Protein 7Y11 (pdb70)

GO terms:
  GO:0070300 phosphatidic acid binding (F, IDA)
  GO:0005783 endoplasmic reticulum (C, IDA)
  GO:0009507 chloroplast (C, IDA)
  GO:0009506 plasmodesma (C, HDA)

Solvent-accessible surface area: 28396 Å² total; per-residue (Å²): 141,125,20,105,9,150,24,72,110,135,42,45,156,24,0,38,103,0,45,89,46,0,78,85,80,143,39,26,42,126,93,17,49,42,1,17,32,0,16,25,2,2,82,27,74,150,78,63,72,42,104,0,57,112,8,0,33,82,3,41,126,46,26,168,100,38,25,1,83,60,0,93,126,100,18,143,8,132,17,69,105,72,1,23,127,35,17,18,14,16,27,1,0,33,4,122,88,10,23,0,0,43,0,23,45,46,30,101,39,57,86,70,78,7,92,129,40,9,72,54,132,73,10,12,58,9,37,0,34,35,30,8,65,3,34,86,66,9,6,28,0,0,3,14,57,41,119,69,46,6,38,16,7,0,10,0,28,6,4,95,76,38,17,8,145,138,19,52,104,98,40,30,51,25,61,21,83,22,42,84,21,21,48,35,10,8,6,42,15,36,72,38,26,21,8,0,17,18,42,100,34,11,111,15,6,37,2,4,15,65,25,27,16,61,97,107,17,36,105,43,18,90,62,18,34,106,173,11,67,115,96,0,52,125,30,0,70,34,51,38,0,0,75,76,0,29,11,96,16,72,17,80,152,104,54,22,5,26,152,11,51,48,14,21,10,65,58,82,108,31,52,115,72,41,157,102,35,55,88,57,5,139,32,30,54,71,64,95,133,79,115,48,95,49,154,63,79,84,127,45,58,149,17,3,76,98,0,87,85,49,0,79,85,93,137,46,27,38,124,103,20,63,58,46,25,35,1,13,21,2,0,82,24,85,184,64,62,40,45,128,0,55,108,9,0,34,84,5,46,123,43,30,165,92,36,26,3,95,60,2,104,136,105,21,136,10,133,27,74,95,66,0,12,116,37,22,17,16,16,29,1,0,12,4,83,68,4,20,0,0,45,0,24,51,45,30,96,40,56,88,72,80,9,78,129,37,10,71,75,101,62,8,20,51,10,36,0,36,40,31,8,57,5,29,83,59,10,5,37,0,0,10,14,21,30,43,75,49,6,37,13,5,0,10,0,28,6,4,107,76,38,19,79,199,141,37,58,137,99,37,57,31,35,63,44,95,24,44,124,25,21,52,43,10,6,6,35,14,35,72,34,26,6,6,0,16,19,48,92,37,12,145,101,7,38,39,41,13,80,151,105,21,60,103,99,17,38,104,43,17,78,62,58,21,104,182,11,64,116,78,0,50,120,24,0,28,10,24,1,0,0,59,72,2,30,11,63,18,65,11,59,134,113,57,26,6,27,102,11,51,20,0,2,12,66,10,81,47,0,64,118,65,60,163,122

Organism: Arabidopsis thaliana (NCBI:txid3702)

CATH classification: 3.40.525.10

Foldseek 3Di:
DAFADDDDPVLLVLLVVLLVVCVVVVLDDPVQSDSVSSSLLCVLVVSPSVVSVVLSSLQSVVCVVLVLVCLLVPQDLPLVVQLCQQKQWAWFAAWPQLAIEIETAQLRHDPVSNVVRDPLVSVLSVLSNVVVCCQQQVQLLSSLVNSYRGQAHEYEYEQAPPAPVPCDPVNLVSLLVNQVCCSSHVGPRHQAYEYEQQDPRCVVVCVVSCVRHDVVRVVRYHYYHHPCLVVRCVTHPLCRDFVVSPHDDAVVVQPGRSRNNDYSSPPVVSRCCSVVPDDSDVSSVVVVD/DAFADDDDVVLVVLLVVLVVVCVVVVLDDPVQPDSVSLSLLCVLVVSPSVVSVVLSSVLVVCCVVLVLVCLVVPADPPLVVQLCQQKQWAWFEAWPQLAIEIETAQLSHDPVSNCVRDPLSNVLSVVSNVVCCCQQQFQLLSSVVNSHRGQAHEYEYECAPPAPVPCDPVNLVSVLVSQCCCSSHVGPRHQAYEYEADDPRCPVVCVVSCVRHDVVRVVRYHYDYHVCQVVRCVTHPLCRDFVVSPGDDFCPPQPGRSRNNDHSSPPVVSVVVSVD

Radius of gyration: 27.99 Å; Cα contacts (8 Å, |Δi|>4): 822; chains: 2; bounding box: 68×89×51 Å

Nearest PDB structures (foldseek):
  7y11-assembly1_A  TM=1.003E+00  e=3.195E-54  Arabidopsis thaliana
  4omk-assembly2_B  TM=8.643E-01  e=7.810E-17  Homo sapiens
  1olm-assembly2_C  TM=8.199E-01  e=2.639E-17  Homo sapiens
  4uyb-assembly1_A  TM=8.366E-01  e=3.766E-16  Homo sapiens
  4tlg-assembly2_B  TM=8.230E-01  e=6.478E-16  Homo sapiens

InterPro domains:
  IPR001251 CRAL-TRIO lipid binding domain [PF00650] (161-323)
  IPR001251 CRAL-TRIO lipid binding domain [PS50191] (155-329)
  IPR001251 CRAL-TRIO lipid binding domain [SM00516] (155-326)
  IPR001251 CRAL-TRIO lipid binding domain [cd00170] (160-324)
  IPR011074 CRAL/TRIO, N-terminal domain [SM01100] (110-135)
  IPR036273 CRAL/TRIO, N-terminal domain superfamily [SSF46938] (85-151)
  IPR036865 CRAL-TRIO lipid binding domain superfamily [G3DSA:3.40.525.10] (143-353)
  IPR036865 CRAL-TRIO lipid binding domain superfamily [SSF52087] (154-351)
  IPR051026 Phosphatidylinositol/phosphatidylcholine transfer [PTHR45657] (26-599)

Structure (mmCIF, N/CA/C/O backbone):
data_7Y11
#
_entry.id   7Y11
#
_cell.length_a   99.976
_cell.length_b   114.252
_cell.length_c   112.760
_cell.angle_alpha   90.000
_cell.angle_beta   90.000
_cell.angle_gamma   90.000
#
_symmetry.space_group_name_H-M   'C 2 2 21'
#
loop_
_entity.id
_entity.type
_entity.pdbx_description
1 polymer 'Phosphatidylinositol/phosphatidylcholine transfer protein SFH5'
2 non-polymer '(2R)-1-(hexadecanoyloxy)-3-(phosphonooxy)propan-2-yl (9Z)-octadec-9-enoate'
3 non-polymer 'NICKEL (II) ION'
4 non-polymer 'CHLORIDE ION'
5 water water
#
loop_
_atom_site.group_PDB
_atom_site.id
_atom_site.type_symbol
_atom_site.label_atom_id
_atom_site.label_alt_id
_atom_site.label_comp_id
_atom_site.label_asym_id
_atom_site.label_entity_id
_atom_site.label_seq_id
_atom_site.pdbx_PDB_ins_code
_atom_site.Cartn_x
_atom_site.Cartn_y
_atom_site.Car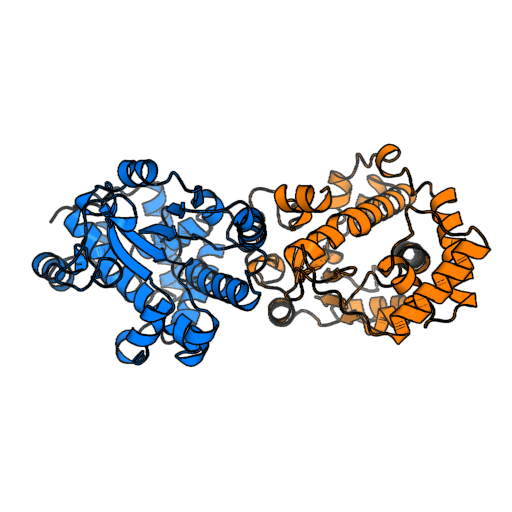tn_z
_atom_site.occupancy
_atom_site.B_iso_or_equiv
_atom_site.auth_seq_id
_atom_site.auth_comp_id
_atom_site.auth_asym_id
_atom_site.auth_atom_id
_atom_site.pdbx_PDB_model_num
ATOM 1 N N . LEU A 1 3 ? 0.987 65.945 13.453 1.00 56.01 77 LEU A N 1
ATOM 2 C CA . LEU A 1 3 ? 0.060 65.091 14.279 1.00 59.97 77 LEU A CA 1
ATOM 3 C C . LEU A 1 3 ? 0.867 64.299 15.305 1.00 51.37 77 LEU A C 1
ATOM 4 O O . LEU A 1 3 ? 1.812 63.611 14.908 1.00 47.40 77 LEU A O 1
ATOM 9 N N . THR A 1 4 ? 0.482 64.378 16.576 1.00 51.17 78 THR A N 1
ATOM 10 C CA . THR A 1 4 ? 1.208 63.713 17.688 1.00 52.58 78 THR A CA 1
ATOM 11 C C . THR A 1 4 ? 0.591 62.332 17.948 1.00 50.69 78 THR A C 1
ATOM 12 O O . THR A 1 4 ? -0.613 62.233 18.249 1.00 54.93 78 THR A O 1
ATOM 16 N N . ILE A 1 5 ? 1.415 61.304 17.797 1.00 41.96 79 ILE A N 1
ATOM 17 C CA . ILE A 1 5 ? 1.042 59.872 17.958 1.00 36.37 79 ILE A CA 1
ATOM 18 C C . ILE A 1 5 ? 1.729 59.378 19.226 1.00 32.47 79 ILE A C 1
ATOM 19 O O . ILE A 1 5 ? 2.926 59.626 19.385 1.00 38.65 79 ILE A O 1
ATOM 24 N N . GLU A 1 6 ? 0.977 58.753 20.119 1.00 31.48 80 GLU A N 1
ATOM 25 C CA . GLU A 1 6 ? 1.514 58.135 21.350 1.00 32.22 80 GLU A CA 1
ATOM 26 C C . GLU A 1 6 ? 2.520 57.042 20.952 1.00 30.18 80 GLU A C 1
ATOM 27 O O . GLU A 1 6 ? 2.124 56.050 20.330 1.00 26.74 80 GLU A O 1
ATOM 33 N N . ASP A 1 7 ? 3.789 57.232 21.287 1.00 28.21 81 ASP A N 1
ATOM 34 C CA . ASP A 1 7 ? 4.897 56.312 20.887 1.00 30.71 81 ASP A CA 1
ATOM 35 C C . ASP A 1 7 ? 5.916 56.328 22.022 1.00 31.72 81 ASP A C 1
ATOM 36 O O . ASP A 1 7 ? 6.900 57.081 21.937 1.00 29.97 81 ASP A O 1
ATOM 41 N N . ILE A 1 8 ? 5.648 55.566 23.077 1.00 35.65 82 ILE A N 1
ATOM 42 C CA . ILE A 1 8 ? 6.555 55.538 24.255 1.00 38.78 82 ILE A CA 1
ATOM 43 C C . ILE A 1 8 ? 7.784 54.739 23.860 1.00 35.96 82 ILE A C 1
ATOM 44 O O . ILE A 1 8 ? 7.621 53.589 23.421 1.00 29.69 82 ILE A O 1
ATOM 49 N N . HIS A 1 9 ? 8.956 55.357 23.971 1.00 33.13 83 HIS A N 1
ATOM 50 C CA . HIS A 1 9 ? 10.253 54.658 23.821 1.00 32.76 83 HIS A CA 1
ATOM 51 C C . HIS A 1 9 ? 10.864 54.451 25.192 1.00 29.93 83 HIS A C 1
ATOM 52 O O . HIS A 1 9 ? 10.895 55.349 25.993 1.00 37.62 83 HIS A O 1
ATOM 59 N N . ASP A 1 10 ? 11.301 53.250 25.436 1.00 29.16 84 ASP A N 1
ATOM 60 C CA . ASP A 1 10 ? 12.060 52.877 26.640 1.00 31.43 84 ASP A CA 1
ATOM 61 C C . ASP A 1 10 ? 13.511 53.289 26.406 1.00 29.67 84 ASP A C 1
ATOM 62 O O . ASP A 1 10 ? 14.028 52.992 25.321 1.00 23.67 84 ASP A O 1
ATOM 67 N N . VAL A 1 11 ? 14.149 53.904 27.401 1.00 27.80 85 VAL A N 1
ATOM 68 C CA . VAL A 1 11 ? 15.586 54.336 27.306 1.00 29.98 85 VAL A CA 1
ATOM 69 C C . VAL A 1 11 ? 16.485 53.135 26.999 1.00 27.94 85 VAL A C 1
ATOM 70 O O . VAL A 1 11 ? 17.412 53.290 26.188 1.00 27.57 85 VAL A O 1
ATOM 74 N N . GLU A 1 12 ? 16.209 51.977 27.607 1.00 25.77 86 GLU A N 1
ATOM 75 C CA . GLU A 1 12 ? 17.003 50.732 27.449 1.00 29.32 86 GLU A CA 1
ATOM 76 C C . GLU A 1 12 ? 16.824 50.245 26.008 1.00 26.70 86 GLU A C 1
ATOM 77 O O . GLU A 1 12 ? 17.799 49.782 25.434 1.00 28.69 86 GLU A O 1
ATOM 83 N N . GLU A 1 13 ? 15.620 50.372 25.444 1.00 27.92 87 GLU A N 1
ATOM 84 C CA . GLU A 1 13 ? 15.349 49.979 24.025 1.00 28.55 87 GLU A CA 1
ATOM 85 C C . GLU A 1 13 ? 16.000 51.004 23.099 1.00 24.75 87 GLU A C 1
ATOM 86 O O . GLU A 1 13 ? 16.600 50.573 22.118 1.00 26.49 87 GLU A O 1
ATOM 92 N N . LEU A 1 14 ? 15.895 52.305 23.394 1.00 23.05 88 LEU A N 1
ATOM 93 C CA . LEU A 1 14 ? 16.541 53.351 22.547 1.00 26.10 88 LEU A CA 1
ATOM 94 C C . LEU A 1 14 ? 18.032 53.077 22.388 1.00 26.66 88 LEU A C 1
ATOM 95 O O . LEU A 1 14 ? 18.525 53.289 21.256 1.00 26.82 88 LEU A O 1
ATOM 100 N N . ARG A 1 15 ? 18.730 52.737 23.487 1.00 25.25 89 ARG A N 1
ATOM 101 C CA . ARG A 1 15 ? 20.168 52.379 23.465 1.00 26.64 89 ARG A CA 1
ATOM 102 C C . ARG A 1 15 ? 20.410 51.149 22.582 1.00 24.40 89 ARG A C 1
ATOM 103 O O . ARG A 1 15 ? 21.301 51.201 21.723 1.00 24.48 89 ARG A O 1
ATOM 111 N N . ALA A 1 16 ? 19.658 50.077 22.802 1.00 23.86 90 ALA A N 1
ATOM 112 C CA . ALA A 1 16 ? 19.886 48.780 22.134 1.00 23.68 90 ALA A CA 1
ATOM 113 C C . ALA A 1 16 ? 19.704 48.954 20.630 1.00 21.19 90 ALA A C 1
ATOM 114 O O . ALA A 1 16 ? 20.474 48.355 19.883 1.00 23.59 90 ALA A O 1
ATOM 116 N N . VAL A 1 17 ? 18.669 49.670 20.225 1.00 23.02 91 VAL A N 1
ATOM 117 C CA . VAL A 1 17 ? 18.317 49.796 18.790 1.00 26.01 91 VAL A CA 1
ATOM 118 C C . VAL A 1 17 ? 19.411 50.630 18.112 1.00 28.03 91 VAL A C 1
ATOM 119 O O . VAL A 1 17 ? 19.875 50.222 17.019 1.00 26.46 91 VAL A O 1
ATOM 123 N N . ASP A 1 18 ? 19.847 51.738 18.725 1.00 26.87 92 ASP A N 1
ATOM 124 C CA . ASP A 1 18 ? 20.936 52.563 18.128 1.00 28.65 92 ASP A CA 1
ATOM 125 C C . ASP A 1 18 ? 22.233 51.749 18.061 1.00 26.79 92 ASP A C 1
ATOM 126 O O . ASP A 1 18 ? 22.941 51.869 17.047 1.00 25.52 92 ASP A O 1
ATOM 131 N N . GLU A 1 19 ? 22.546 50.945 19.079 1.00 27.67 93 GLU A N 1
ATOM 132 C CA . GLU A 1 19 ? 23.749 50.069 19.069 1.00 29.71 93 GLU A CA 1
ATOM 133 C C . GLU A 1 19 ? 23.628 49.059 17.925 1.00 30.77 93 GLU A C 1
ATOM 134 O O . GLU A 1 19 ? 24.657 48.721 17.324 1.00 31.12 93 GLU A O 1
ATOM 140 N N . PHE A 1 20 ? 22.420 48.552 17.664 1.00 30.11 94 PHE A N 1
ATOM 141 C CA . PHE A 1 20 ? 22.169 47.610 16.549 1.00 26.22 94 PHE A CA 1
ATOM 142 C C . PHE A 1 20 ? 22.308 48.359 15.226 1.00 25.14 94 PHE A C 1
ATOM 143 O O . PHE A 1 20 ? 22.935 47.861 14.314 1.00 25.13 94 PHE A O 1
ATOM 151 N N . ARG A 1 21 ? 21.724 49.541 15.132 1.00 26.15 95 ARG A N 1
ATOM 152 C CA . ARG A 1 21 ? 21.742 50.344 13.895 1.00 29.74 95 ARG A CA 1
ATOM 153 C C . ARG A 1 21 ? 23.189 50.684 13.495 1.00 30.00 95 ARG A C 1
ATOM 154 O O . ARG A 1 21 ? 23.510 50.627 12.268 1.00 28.54 95 ARG A O 1
ATOM 162 N N . ASN A 1 22 ? 24.019 51.072 14.459 1.00 28.64 96 ASN A N 1
ATOM 163 C CA . ASN A 1 22 ? 25.436 51.432 14.218 1.00 32.06 96 ASN A CA 1
ATOM 164 C C . ASN A 1 22 ? 26.189 50.210 13.688 1.00 32.38 96 ASN A C 1
ATOM 165 O O . ASN A 1 22 ? 27.041 50.401 12.798 1.00 34.35 96 ASN A O 1
ATOM 170 N N . LEU A 1 23 ? 25.909 49.017 14.227 1.00 35.40 97 LEU A N 1
ATOM 171 C CA . LEU A 1 23 ? 26.509 47.737 13.750 1.00 34.02 97 LEU A CA 1
ATOM 172 C C . LEU A 1 23 ? 26.084 47.494 12.300 1.00 34.26 97 LEU A C 1
ATOM 173 O O . LEU A 1 23 ? 26.957 47.113 11.500 1.00 32.27 97 LEU A O 1
ATOM 178 N N . LEU A 1 24 ? 24.805 47.715 11.960 1.00 31.09 98 LEU A N 1
ATOM 179 C CA . LEU A 1 24 ? 24.310 47.483 10.584 1.00 30.72 98 LEU A CA 1
ATOM 180 C C . LEU A 1 24 ? 24.979 48.454 9.601 1.00 33.39 98 LEU A C 1
ATOM 181 O O . LEU A 1 24 ? 25.257 48.025 8.472 1.00 34.37 98 LEU A O 1
ATOM 186 N N . VAL A 1 25 ? 25.122 49.726 9.975 1.00 32.31 99 VAL A N 1
ATOM 187 C CA . VAL A 1 25 ? 25.682 50.799 9.107 1.00 36.78 99 VAL A CA 1
ATOM 188 C C . VAL A 1 25 ? 27.159 50.462 8.858 1.00 36.54 99 VAL A C 1
ATOM 189 O O . VAL A 1 25 ? 27.587 50.555 7.719 1.00 38.95 99 VAL A O 1
ATOM 193 N N . SER A 1 26 ? 27.888 50.057 9.888 1.00 36.84 100 SER A N 1
ATOM 194 C CA . SER A 1 26 ? 29.345 49.784 9.833 1.00 40.96 100 SER A CA 1
ATOM 195 C C . SER A 1 26 ? 29.627 48.577 8.923 1.00 46.97 100 SER A C 1
ATOM 196 O O . SER A 1 26 ? 30.772 48.461 8.469 1.00 46.87 100 SER A O 1
ATOM 199 N N . GLU A 1 27 ? 28.643 47.707 8.661 1.00 44.08 101 GLU A N 1
ATOM 200 C CA . GLU A 1 27 ? 28.833 46.524 7.782 1.00 40.45 101 GLU A CA 1
ATOM 201 C C . GLU A 1 27 ? 27.966 46.640 6.529 1.00 38.09 101 GLU A C 1
ATOM 202 O O . GLU A 1 27 ? 27.779 45.622 5.865 1.00 38.62 101 GLU A O 1
ATOM 208 N N . ASN A 1 28 ? 27.454 47.833 6.228 1.00 36.57 102 ASN A N 1
ATOM 209 C CA . ASN A 1 28 ? 26.645 48.155 5.023 1.00 40.85 102 ASN A CA 1
ATOM 210 C C . ASN A 1 28 ? 25.437 47.219 4.903 1.00 42.83 102 ASN A C 1
ATOM 211 O O . ASN A 1 28 ? 25.077 46.868 3.755 1.00 39.35 102 ASN A O 1
ATOM 216 N N . LEU A 1 29 ? 24.760 46.923 6.017 1.00 40.70 103 LEU A N 1
ATOM 217 C CA . LEU A 1 29 ? 23.596 46.002 6.046 1.00 37.89 103 LEU A CA 1
ATOM 218 C C . LEU A 1 29 ? 22.298 46.783 6.235 1.00 40.44 103 LEU A C 1
ATOM 219 O O . LEU A 1 29 ? 21.279 46.143 6.549 1.00 40.99 103 LEU A O 1
ATOM 224 N N . LEU A 1 30 ? 22.301 48.101 6.058 1.00 37.07 104 LEU A N 1
ATOM 225 C CA . LEU A 1 30 ? 21.082 48.899 6.339 1.00 38.10 104 LEU A CA 1
ATOM 226 C C . LEU A 1 30 ? 20.658 49.653 5.092 1.00 38.32 104 LEU A C 1
ATOM 227 O O . LEU A 1 30 ? 21.098 50.776 4.903 1.00 38.30 104 LEU A O 1
ATOM 232 N N . PRO A 1 31 ? 19.767 49.072 4.254 1.00 41.25 105 PRO A N 1
ATOM 233 C CA . PRO A 1 31 ? 19.117 49.813 3.175 1.00 42.29 105 PRO A CA 1
ATOM 234 C C . PRO A 1 31 ? 18.286 50.944 3.777 1.00 38.69 105 PRO A C 1
ATOM 235 O O . PRO A 1 31 ? 17.732 50.794 4.867 1.00 33.98 105 PRO A O 1
ATOM 239 N N . PRO A 1 32 ? 18.240 52.132 3.136 1.00 43.15 106 PRO A N 1
ATOM 240 C CA . PRO A 1 32 ? 17.456 53.260 3.652 1.00 40.24 106 PRO A CA 1
ATOM 241 C C . PRO A 1 32 ? 15.969 52.939 3.834 1.00 39.56 106 PRO A C 1
ATOM 242 O O . PRO A 1 32 ? 15.338 53.482 4.718 1.00 35.63 106 PRO A O 1
ATOM 246 N N . THR A 1 33 ? 15.427 52.054 3.001 1.00 36.16 107 THR A N 1
ATOM 247 C CA . THR A 1 33 ? 14.028 51.590 3.100 1.00 36.16 107 THR A CA 1
ATOM 248 C C . THR A 1 33 ? 13.772 50.938 4.473 1.00 33.65 107 THR A C 1
ATOM 249 O O . THR A 1 33 ? 12.604 51.009 4.953 1.00 35.71 107 THR A O 1
ATOM 253 N N . LEU A 1 34 ? 14.788 50.357 5.132 1.00 28.88 108 LEU A N 1
ATOM 254 C CA . LEU A 1 34 ? 14.547 49.607 6.401 1.00 28.19 108 LEU A CA 1
ATOM 255 C C . LEU A 1 34 ? 15.147 50.334 7.612 1.00 29.34 108 LEU A C 1
ATOM 256 O O . LEU A 1 34 ? 15.148 49.746 8.723 1.00 27.46 108 LEU A O 1
ATOM 261 N N . ASP A 1 35 ? 15.623 51.561 7.412 1.00 28.33 109 ASP A N 1
ATOM 262 C CA . ASP A 1 35 ? 16.263 52.375 8.470 1.00 31.57 109 ASP A CA 1
ATOM 263 C C . ASP A 1 35 ? 15.141 52.993 9.308 1.00 29.92 109 ASP A C 1
ATOM 264 O O . ASP A 1 35 ? 14.844 54.187 9.145 1.00 27.74 109 ASP A O 1
ATOM 269 N N . ASP A 1 36 ? 14.497 52.173 10.129 1.00 28.37 110 ASP A N 1
ATOM 270 C CA . ASP A 1 36 ? 13.301 52.563 10.915 1.00 29.75 110 ASP A CA 1
ATOM 271 C C . ASP A 1 36 ? 13.437 51.926 12.291 1.00 27.74 110 ASP A C 1
ATOM 272 O O . ASP A 1 36 ? 13.632 50.694 12.363 1.00 26.43 110 ASP A O 1
ATOM 277 N N . TYR A 1 37 ? 13.368 52.757 13.328 1.00 25.36 111 TYR A N 1
ATOM 278 C CA . TYR A 1 37 ? 13.486 52.364 14.749 1.00 24.14 111 TYR A CA 1
ATOM 279 C C . TYR A 1 37 ? 12.645 51.102 15.015 1.00 24.84 111 TYR A C 1
ATOM 280 O O . TYR A 1 37 ? 13.146 50.163 15.649 1.00 22.52 111 TYR A O 1
ATOM 289 N N . HIS A 1 38 ? 11.400 51.097 14.534 1.00 25.91 112 HIS A N 1
ATOM 290 C CA . HIS A 1 38 ? 10.349 50.105 14.872 1.00 25.86 112 HIS A CA 1
ATOM 291 C C . HIS A 1 38 ? 10.585 48.784 14.127 1.00 26.67 112 HIS A C 1
ATOM 292 O O . HIS A 1 38 ? 10.276 47.738 14.697 1.00 23.41 112 HIS A O 1
ATOM 299 N N . ILE A 1 39 ? 11.048 48.818 12.879 1.00 24.67 113 ILE A N 1
ATOM 300 C CA . ILE A 1 39 ? 11.433 47.585 12.154 1.00 25.44 113 ILE A CA 1
ATOM 301 C C . ILE A 1 39 ? 12.608 46.940 12.902 1.00 23.68 113 ILE A C 1
ATOM 302 O O . ILE A 1 39 ? 12.558 45.755 13.171 1.00 21.74 113 ILE A O 1
ATOM 307 N N . MET A 1 40 ? 13.654 47.700 13.216 1.00 22.60 114 MET A N 1
ATOM 308 C CA . MET A 1 40 ? 14.835 47.143 13.905 1.00 24.12 114 MET A CA 1
ATOM 309 C C . MET A 1 40 ? 14.417 46.613 15.284 1.00 24.24 114 MET A C 1
ATOM 310 O O . MET A 1 40 ? 14.968 45.599 15.698 1.00 20.39 114 MET A O 1
ATOM 315 N N . LEU A 1 41 ? 13.513 47.304 15.986 1.00 23.59 115 LEU A N 1
ATOM 316 C CA . LEU A 1 41 ? 13.073 46.888 17.340 1.00 24.63 115 LEU A CA 1
ATOM 317 C C . LEU A 1 41 ? 12.407 45.511 17.225 1.00 23.94 115 LEU A C 1
ATOM 318 O O . LEU A 1 41 ? 12.690 44.654 18.069 1.00 24.97 115 LEU A O 1
ATOM 323 N N . ARG A 1 42 ? 11.539 45.299 16.228 1.00 23.06 116 ARG A N 1
ATOM 324 C CA . ARG A 1 42 ? 10.854 43.979 16.063 1.00 23.19 116 ARG A CA 1
ATOM 325 C C . ARG A 1 42 ? 11.869 42.836 15.896 1.00 21.62 116 ARG A C 1
ATOM 326 O O . ARG A 1 42 ? 11.654 41.769 16.469 1.00 20.78 116 ARG A O 1
ATOM 334 N N . PHE A 1 43 ? 12.913 43.035 15.098 1.00 21.89 117 PHE A N 1
ATOM 335 C CA . PHE A 1 43 ? 13.977 42.017 14.898 1.00 22.45 117 PHE A CA 1
ATOM 336 C C . PHE A 1 43 ? 14.727 41.784 16.219 1.00 22.72 117 PHE A C 1
ATOM 337 O O . PHE A 1 43 ? 14.906 40.637 16.601 1.00 21.83 117 PHE A O 1
ATOM 345 N N . LEU A 1 44 ? 15.103 42.845 16.929 1.00 22.74 118 LEU A N 1
ATOM 346 C CA . LEU A 1 44 ? 15.786 42.692 18.235 1.00 23.46 118 LEU A CA 1
ATOM 347 C C . LEU A 1 44 ? 14.882 41.907 19.201 1.00 24.38 118 LEU A C 1
ATOM 348 O O . LEU A 1 44 ? 15.425 41.020 19.910 1.00 22.99 118 LEU A O 1
ATOM 353 N N . LYS A 1 45 ? 13.586 42.234 19.283 1.00 22.41 119 LYS A N 1
ATOM 354 C CA . LYS A 1 45 ? 12.656 41.511 20.180 1.00 25.05 119 LYS A CA 1
ATOM 355 C C . LYS A 1 45 ? 12.591 40.026 19.800 1.00 25.38 119 LYS A C 1
ATOM 356 O O . LYS A 1 45 ? 12.519 39.192 20.724 1.00 27.38 119 LYS A O 1
ATOM 362 N N . ALA A 1 46 ? 12.632 39.703 18.507 1.00 24.63 120 ALA A N 1
ATOM 363 C CA . ALA A 1 46 ? 12.533 38.320 17.996 1.00 25.85 120 ALA A CA 1
ATOM 364 C C . ALA A 1 46 ? 13.728 37.480 18.484 1.00 24.82 120 ALA A C 1
ATOM 365 O O . ALA A 1 46 ? 13.600 36.272 18.553 1.00 22.28 120 ALA A O 1
ATOM 367 N N . ARG A 1 47 ? 14.879 38.090 18.734 1.00 25.36 121 ARG A N 1
ATOM 368 C CA . ARG A 1 47 ? 16.113 37.374 19.171 1.00 25.45 121 ARG A CA 1
ATOM 369 C C . ARG A 1 47 ? 16.524 37.843 20.557 1.00 25.99 121 ARG A C 1
ATOM 370 O O . ARG A 1 47 ? 17.698 37.723 20.865 1.00 30.66 121 ARG A O 1
ATOM 378 N N . LYS A 1 48 ? 15.597 38.393 21.332 1.00 28.15 122 LYS A N 1
ATOM 379 C CA . LYS A 1 48 ? 15.745 38.704 22.783 1.00 31.22 122 LYS A CA 1
ATOM 380 C C . LYS A 1 48 ? 16.917 39.674 22.983 1.00 30.06 122 LYS A C 1
ATOM 381 O O . LYS A 1 48 ? 17.606 39.533 24.008 1.00 28.47 122 LYS A O 1
ATOM 387 N N . PHE A 1 49 ? 17.122 40.612 22.045 1.00 25.86 123 PHE A N 1
ATOM 388 C CA . PHE A 1 49 ? 18.115 41.718 22.098 1.00 27.10 123 PHE A CA 1
ATOM 389 C C . PHE A 1 49 ? 19.566 41.203 22.082 1.00 29.45 123 PHE A C 1
ATOM 390 O O . PHE A 1 49 ? 20.492 41.962 22.347 1.00 27.40 123 PHE A O 1
ATOM 398 N N . ASP A 1 50 ? 19.769 39.956 21.674 1.00 31.38 124 ASP A N 1
ATOM 399 C CA . ASP A 1 50 ? 21.097 39.382 21.365 1.00 33.65 124 ASP A CA 1
ATOM 400 C C . ASP A 1 50 ? 21.571 40.002 20.043 1.00 34.15 124 ASP A C 1
ATOM 401 O O . ASP A 1 50 ? 21.011 39.645 18.977 1.00 27.99 124 ASP A O 1
ATOM 406 N N . ILE A 1 51 ? 22.560 40.900 20.094 1.00 29.73 125 ILE A N 1
ATOM 407 C CA . ILE A 1 51 ? 22.940 41.715 18.899 1.00 34.69 125 ILE A CA 1
ATOM 408 C C . ILE A 1 51 ? 23.467 40.799 17.772 1.00 28.48 125 ILE A C 1
ATOM 409 O O . ILE A 1 51 ? 23.137 41.043 16.603 1.00 28.20 125 ILE A O 1
ATOM 414 N N . GLY A 1 52 ? 24.211 39.742 18.098 1.00 30.92 126 GLY A N 1
ATOM 415 C CA . GLY A 1 52 ? 24.826 38.835 17.109 1.00 29.98 126 GLY A CA 1
ATOM 416 C C . GLY A 1 52 ? 23.795 37.991 16.383 1.00 28.58 126 GLY A C 1
ATOM 417 O O . GLY A 1 52 ? 23.902 37.863 15.156 1.00 30.89 126 GLY A O 1
ATOM 418 N N . LYS A 1 53 ? 22.842 37.421 17.113 1.00 29.14 127 LYS A N 1
ATOM 419 C CA . LYS A 1 53 ? 21.732 36.616 16.536 1.00 30.38 127 LYS A CA 1
ATOM 420 C C . LYS A 1 53 ? 20.782 37.534 15.756 1.00 27.39 127 LYS A C 1
ATOM 421 O O . LYS A 1 53 ? 20.232 37.079 14.731 1.00 25.21 127 LYS A O 1
ATOM 427 N N . THR A 1 54 ? 20.605 38.774 16.196 1.00 25.78 128 THR A N 1
ATOM 428 C CA . THR A 1 54 ? 19.689 39.702 15.497 1.00 26.64 128 THR A CA 1
ATOM 429 C C . THR A 1 54 ? 20.371 40.132 14.199 1.00 24.00 128 THR A C 1
ATOM 430 O O . THR A 1 54 ? 19.706 40.181 13.177 1.00 23.53 128 THR A O 1
ATOM 434 N N . LYS A 1 55 ? 21.676 40.392 14.234 1.00 23.00 129 LYS A N 1
ATOM 435 C CA . LYS A 1 55 ? 22.397 40.750 12.992 1.00 26.81 129 LYS A CA 1
ATOM 436 C C . LYS A 1 55 ? 22.276 39.609 11.965 1.00 24.07 129 LYS A C 1
ATOM 437 O O . LYS A 1 55 ? 22.066 39.904 10.786 1.00 23.56 129 LYS A O 1
ATOM 443 N N . LEU A 1 56 ? 22.466 38.368 12.382 1.00 26.27 130 LEU A N 1
ATOM 444 C CA . LEU A 1 56 ? 22.353 37.196 11.477 1.00 28.00 130 LEU A CA 1
ATOM 445 C C . LEU A 1 56 ? 20.913 37.141 10.942 1.00 24.23 130 LEU A C 1
ATOM 446 O O . LEU A 1 56 ? 20.721 36.933 9.731 1.00 26.60 130 LEU A O 1
ATOM 451 N N . MET A 1 57 ? 19.924 37.308 11.816 1.00 24.23 131 MET A N 1
ATOM 452 C CA . MET A 1 57 ? 18.497 37.308 11.392 1.00 26.74 131 MET A CA 1
ATOM 453 C C . MET A 1 57 ? 18.248 38.425 10.365 1.00 25.43 131 MET A C 1
ATOM 454 O O . MET A 1 57 ? 17.533 38.198 9.361 1.00 23.28 131 MET A O 1
ATOM 459 N N . TRP A 1 58 ? 18.793 39.606 10.635 1.00 24.33 132 TRP A N 1
ATOM 460 C CA . TRP A 1 58 ? 18.670 40.802 9.769 1.00 25.92 132 TRP A CA 1
ATOM 461 C C . TRP A 1 58 ? 19.288 40.540 8.390 1.00 24.95 132 TRP A C 1
ATOM 462 O O . TRP A 1 58 ? 18.608 40.742 7.391 1.00 23.29 132 TRP A O 1
ATOM 473 N N . SER A 1 59 ? 20.522 40.054 8.337 1.00 25.09 133 SER A N 1
ATOM 474 C CA . SER A 1 59 ? 21.245 39.845 7.050 1.00 26.63 133 SER A CA 1
ATOM 475 C C . SER A 1 59 ? 20.605 38.707 6.233 1.00 23.01 133 SER A C 1
ATOM 476 O O . SER A 1 59 ? 20.564 38.833 5.022 1.00 27.04 133 SER A O 1
ATOM 479 N N . ASN A 1 60 ? 20.036 37.697 6.874 1.00 23.00 134 ASN A N 1
ATOM 480 C CA . ASN A 1 60 ? 19.211 36.639 6.233 1.00 24.31 134 ASN A CA 1
ATOM 481 C C . ASN A 1 60 ? 17.975 37.267 5.584 1.00 25.07 134 ASN A C 1
ATOM 482 O O . ASN A 1 60 ? 17.656 36.914 4.434 1.00 23.99 134 ASN A O 1
ATOM 487 N N . MET A 1 61 ? 17.362 38.239 6.256 1.00 22.02 135 MET A N 1
ATOM 488 C CA . MET A 1 61 ? 16.144 38.899 5.759 1.00 21.79 135 MET A CA 1
ATOM 489 C C . MET A 1 61 ? 16.501 39.784 4.570 1.00 22.36 135 MET A C 1
ATOM 490 O O . MET A 1 61 ? 15.731 39.741 3.590 1.00 22.19 135 MET A O 1
ATOM 495 N N . ILE A 1 62 ? 17.638 40.485 4.618 1.00 24.47 136 ILE A N 1
ATOM 496 C CA . ILE A 1 62 ? 18.111 41.356 3.508 1.00 27.69 136 ILE A CA 1
ATOM 497 C C . ILE A 1 62 ? 18.284 40.472 2.267 1.00 31.20 136 ILE A C 1
ATOM 498 O O . ILE A 1 62 ? 17.858 40.883 1.143 1.00 25.88 136 ILE A O 1
ATOM 503 N N . LYS A 1 63 ? 18.950 39.332 2.453 1.00 30.34 137 LYS A N 1
ATOM 504 C CA . LYS A 1 63 ? 19.255 38.402 1.335 1.00 30.83 137 LYS A CA 1
ATOM 505 C C . LYS A 1 63 ? 17.931 37.846 0.822 1.00 26.86 137 LYS A C 1
ATOM 506 O O . LYS A 1 63 ? 17.779 37.745 -0.395 1.00 26.59 137 LYS A O 1
ATOM 512 N N . TRP A 1 64 ? 17.010 37.514 1.728 1.00 26.61 138 TRP A N 1
ATOM 513 C CA . TRP A 1 64 ? 15.677 36.980 1.372 1.00 25.75 138 TRP A CA 1
ATOM 514 C C . TRP A 1 64 ? 14.923 37.998 0.524 1.00 26.51 138 TRP A C 1
ATOM 515 O O . TRP A 1 64 ? 14.365 37.590 -0.497 1.00 27.90 138 TRP A O 1
ATOM 526 N N . ARG A 1 65 ? 14.908 39.274 0.919 1.00 26.32 139 ARG A N 1
ATOM 527 C CA . ARG A 1 65 ? 14.180 40.319 0.151 1.00 25.29 139 ARG A CA 1
ATOM 528 C C . ARG A 1 65 ? 14.836 40.420 -1.231 1.00 28.59 139 ARG A C 1
ATOM 529 O O . ARG A 1 65 ? 14.113 40.620 -2.201 1.00 29.11 139 ARG A O 1
ATOM 537 N N . LYS A 1 66 ? 16.161 40.280 -1.313 1.00 31.91 140 LYS A N 1
ATOM 538 C CA . LYS A 1 66 ? 16.894 40.330 -2.608 1.00 34.26 140 LYS A CA 1
ATOM 539 C C . LYS A 1 66 ? 16.452 39.139 -3.466 1.00 36.16 140 LYS A C 1
ATOM 540 O O . LYS A 1 66 ? 16.026 39.362 -4.605 1.00 38.64 140 LYS A O 1
ATOM 546 N N . ASP A 1 67 ? 16.519 37.924 -2.918 1.00 35.47 141 ASP A N 1
ATOM 547 C CA . ASP A 1 67 ? 16.319 36.657 -3.667 1.00 36.55 141 ASP A CA 1
ATOM 548 C C . ASP A 1 67 ? 14.840 36.516 -4.025 1.00 34.07 141 ASP A C 1
ATOM 549 O O . ASP A 1 67 ? 14.523 36.059 -5.136 1.00 30.20 141 ASP A O 1
ATOM 554 N N . PHE A 1 68 ? 13.944 36.888 -3.124 1.00 28.84 142 PHE A N 1
ATOM 555 C CA . PHE A 1 68 ? 12.490 36.744 -3.371 1.00 28.16 142 PHE A CA 1
ATOM 556 C C . PHE A 1 68 ? 11.976 37.781 -4.372 1.00 26.16 142 PHE A C 1
ATOM 557 O O . PHE A 1 68 ? 10.919 37.549 -4.947 1.00 27.57 142 PHE A O 1
ATOM 565 N N . GLY A 1 69 ? 12.635 38.925 -4.491 1.00 28.82 143 GLY A N 1
ATOM 566 C CA . GLY A 1 69 ? 12.097 40.081 -5.238 1.00 29.14 143 GLY A CA 1
ATOM 567 C C . GLY A 1 69 ? 11.072 40.879 -4.433 1.00 29.95 143 GLY A C 1
ATOM 568 O O . GLY A 1 69 ? 10.188 41.481 -5.054 1.00 30.56 143 GLY A O 1
ATOM 569 N N . THR A 1 70 ? 11.159 40.884 -3.099 1.00 28.60 144 THR A N 1
ATOM 570 C CA . THR A 1 70 ? 10.125 41.478 -2.191 1.00 29.38 144 THR A CA 1
ATOM 571 C C . THR A 1 70 ? 9.987 42.995 -2.414 1.00 29.89 144 THR A C 1
ATOM 572 O O . THR A 1 70 ? 8.853 43.542 -2.316 1.00 28.73 144 THR A O 1
ATOM 576 N N . ASP A 1 71 ? 11.092 43.680 -2.690 1.00 36.30 145 ASP A N 1
ATOM 577 C CA . ASP A 1 71 ? 11.088 45.159 -2.804 1.00 39.18 145 ASP A CA 1
ATOM 578 C C . ASP A 1 71 ? 10.301 45.612 -4.038 1.00 44.34 145 ASP A C 1
ATOM 579 O O . ASP A 1 71 ? 9.880 46.773 -4.039 1.00 43.78 145 ASP A O 1
ATOM 584 N N . THR A 1 72 ? 10.074 44.741 -5.026 1.00 42.89 146 THR A N 1
ATOM 585 C CA . THR A 1 72 ? 9.437 45.122 -6.315 1.00 43.04 146 THR A CA 1
ATOM 586 C C . THR A 1 72 ? 8.155 44.316 -6.532 1.00 42.00 146 THR A C 1
ATOM 587 O O . THR A 1 72 ? 7.622 44.342 -7.659 1.00 34.95 146 THR A O 1
ATOM 591 N N . ILE A 1 73 ? 7.652 43.659 -5.496 1.00 34.31 147 ILE A N 1
ATOM 592 C CA . ILE A 1 73 ? 6.558 42.669 -5.645 1.00 37.70 147 ILE A CA 1
ATOM 593 C C . ILE A 1 73 ? 5.245 43.363 -6.050 1.00 38.20 147 ILE A C 1
ATOM 594 O O . ILE A 1 73 ? 4.407 42.680 -6.679 1.00 35.00 147 ILE A O 1
ATOM 599 N N . PHE A 1 74 ? 5.013 44.617 -5.658 1.00 42.04 148 PHE A N 1
ATOM 600 C CA . PHE A 1 74 ? 3.732 45.328 -5.939 1.00 50.26 148 PHE A CA 1
ATOM 601 C C . PHE A 1 74 ? 3.543 45.482 -7.451 1.00 47.44 148 PHE A C 1
ATOM 602 O O . PHE A 1 74 ? 2.442 45.200 -7.957 1.00 52.56 148 PHE A O 1
ATOM 610 N N . GLU A 1 75 ? 4.610 45.910 -8.124 1.00 47.91 149 GLU A N 1
ATOM 611 C CA . GLU A 1 75 ? 4.650 46.143 -9.581 1.00 54.02 149 GLU A CA 1
ATOM 612 C C . GLU A 1 75 ? 4.939 44.827 -10.310 1.00 53.29 149 GLU A C 1
ATOM 613 O O . GLU A 1 75 ? 4.479 44.718 -11.435 1.00 59.09 149 GLU A O 1
ATOM 619 N N . ASP A 1 76 ? 5.655 43.857 -9.732 1.00 48.81 150 ASP A N 1
ATOM 620 C CA . ASP A 1 76 ? 6.078 42.659 -10.515 1.00 44.27 150 ASP A CA 1
ATOM 621 C C . ASP A 1 76 ? 4.995 41.580 -10.505 1.00 42.98 150 ASP A C 1
ATOM 622 O O . ASP A 1 76 ? 4.840 40.892 -11.517 1.00 43.27 150 ASP A O 1
ATOM 627 N N . PHE A 1 77 ? 4.286 41.406 -9.398 1.00 40.50 151 PHE A N 1
ATOM 628 C CA . PHE A 1 77 ? 3.437 40.220 -9.195 1.00 39.94 151 PHE A CA 1
ATOM 629 C C . PHE A 1 77 ? 1.988 40.605 -9.435 1.00 45.20 151 PHE A C 1
ATOM 630 O O . PHE A 1 77 ? 1.363 41.345 -8.630 1.00 38.80 151 PHE A O 1
ATOM 638 N N . GLU A 1 78 ? 1.484 40.083 -10.544 1.00 48.62 152 GLU A N 1
ATOM 639 C CA . GLU A 1 78 ? 0.072 40.192 -10.944 1.00 50.34 152 GLU A CA 1
ATOM 640 C C . GLU A 1 78 ? -0.560 38.839 -10.647 1.00 49.50 152 GLU A C 1
ATOM 641 O O . GLU A 1 78 ? -0.237 37.844 -11.345 1.00 50.14 152 GLU A O 1
ATOM 647 N N . PHE A 1 79 ? -1.368 38.798 -9.595 1.00 41.27 153 PHE A N 1
ATOM 648 C CA . PHE A 1 79 ? -1.976 37.557 -9.076 1.00 38.58 153 PHE A CA 1
ATOM 649 C C . PHE A 1 79 ? -3.390 37.487 -9.640 1.00 39.17 153 PHE A C 1
ATOM 650 O O . PHE A 1 79 ? -4.345 37.702 -8.884 1.00 34.65 153 PHE A O 1
ATOM 658 N N . GLU A 1 80 ? -3.487 37.159 -10.930 1.00 40.39 154 GLU A N 1
ATOM 659 C CA . GLU A 1 80 ? -4.729 37.233 -11.744 1.00 45.64 154 GLU A CA 1
ATOM 660 C C . GLU A 1 80 ? -5.792 36.250 -11.227 1.00 44.20 154 GLU A C 1
ATOM 661 O O . GLU A 1 80 ? -6.978 36.479 -11.508 1.00 42.02 154 GLU A O 1
ATOM 667 N N . GLU A 1 81 ? -5.416 35.190 -10.508 1.00 37.63 155 GLU A N 1
ATOM 668 C CA . GLU A 1 81 ? -6.392 34.188 -10.007 1.00 35.22 155 GLU A CA 1
ATOM 669 C C . GLU A 1 81 ? -6.998 34.614 -8.657 1.00 30.23 155 GLU A C 1
ATOM 670 O O . GLU A 1 81 ? -7.645 33.779 -8.029 1.00 37.16 155 GLU A O 1
ATOM 676 N N . PHE A 1 82 ? -6.782 35.846 -8.203 1.00 34.69 156 PHE A N 1
ATOM 677 C CA . PHE A 1 82 ? -7.091 36.296 -6.816 1.00 32.61 156 PHE A CA 1
ATOM 678 C C . PHE A 1 82 ? -8.551 35.983 -6.475 1.00 33.57 156 PHE A C 1
ATOM 679 O O . PHE A 1 82 ? -8.829 35.438 -5.396 1.00 28.80 156 PHE A O 1
ATOM 687 N N . ASP A 1 83 ? -9.476 36.393 -7.354 1.00 36.42 157 ASP A N 1
ATOM 688 C CA . ASP A 1 83 ? -10.944 36.253 -7.153 1.00 37.52 157 ASP A CA 1
ATOM 689 C C . ASP A 1 83 ? -11.310 34.771 -7.055 1.00 32.91 157 ASP A C 1
ATOM 690 O O . ASP A 1 83 ? -12.201 34.408 -6.278 1.00 33.51 157 ASP A O 1
ATOM 695 N N . GLU A 1 84 ? -10.669 33.912 -7.837 1.00 37.85 158 GLU A N 1
ATOM 696 C CA . GLU A 1 84 ? -10.942 32.452 -7.773 1.00 34.34 158 GLU A CA 1
ATOM 697 C C . GLU A 1 84 ? -10.366 31.879 -6.464 1.00 30.47 158 GLU A C 1
ATOM 698 O O . GLU A 1 84 ? -11.012 31.024 -5.843 1.00 29.56 158 GLU A O 1
ATOM 704 N N . VAL A 1 85 ? -9.149 32.281 -6.098 1.00 30.04 159 VAL A N 1
ATOM 705 C CA . VAL A 1 85 ? -8.493 31.804 -4.835 1.00 32.23 159 VAL A CA 1
ATOM 706 C C . VAL A 1 85 ? -9.385 32.176 -3.648 1.00 28.62 159 VAL A C 1
ATOM 707 O O . VAL A 1 85 ? -9.644 31.322 -2.780 1.00 34.24 159 VAL A O 1
ATOM 711 N N . LEU A 1 86 ? -9.899 33.398 -3.644 1.00 33.44 160 LEU A N 1
ATOM 712 C CA . LEU A 1 86 ? -10.650 33.945 -2.491 1.00 37.83 160 LEU A CA 1
ATOM 713 C C . LEU A 1 86 ? -11.960 33.172 -2.344 1.00 36.59 160 LEU A C 1
ATOM 714 O O . LEU A 1 86 ? -12.446 33.063 -1.232 1.00 35.98 160 LEU A O 1
ATOM 719 N N . LYS A 1 87 ? -12.513 32.655 -3.442 1.00 38.37 161 LYS A N 1
ATOM 720 C CA . LYS A 1 87 ? -13.725 31.802 -3.441 1.00 39.25 161 LYS A CA 1
ATOM 721 C C . LYS A 1 87 ? -13.430 30.502 -2.685 1.00 36.87 161 LYS A C 1
ATOM 722 O O . LYS A 1 87 ? -14.324 29.996 -2.025 1.00 40.88 161 LYS A O 1
ATOM 728 N N . TYR A 1 88 ? -12.221 29.949 -2.800 1.00 36.73 162 TYR A N 1
ATOM 729 C CA . TYR A 1 88 ? -11.885 28.627 -2.205 1.00 38.19 162 TYR A CA 1
ATOM 730 C C . TYR A 1 88 ? -11.032 28.775 -0.936 1.00 35.03 162 TYR A C 1
ATOM 731 O O . TYR A 1 88 ? -10.720 27.748 -0.335 1.00 36.02 162 TYR A O 1
ATOM 740 N N . TYR A 1 89 ? -10.667 29.999 -0.557 1.00 36.24 163 TYR A N 1
ATOM 741 C CA . TYR A 1 89 ? -9.952 30.323 0.706 1.00 34.76 163 TYR A CA 1
ATOM 742 C C . TYR A 1 89 ? -10.435 31.693 1.181 1.00 31.18 163 TYR A C 1
ATOM 743 O O . TYR A 1 89 ? -9.886 32.700 0.763 1.00 32.76 163 TYR A O 1
ATOM 752 N N . PRO A 1 90 ? -11.507 31.807 1.987 1.00 30.76 164 PRO A N 1
ATOM 753 C CA . PRO A 1 90 ? -12.021 33.108 2.397 1.00 30.38 164 PRO A CA 1
ATOM 754 C C . PRO A 1 90 ? -11.193 33.713 3.536 1.00 32.36 164 PRO A C 1
ATOM 755 O O . PRO A 1 90 ? -11.174 33.137 4.616 1.00 33.70 164 PRO A O 1
ATOM 759 N N . HIS A 1 91 ? -10.550 34.844 3.264 1.00 27.83 165 HIS A N 1
ATOM 760 C CA . HIS A 1 91 ? -9.684 35.550 4.228 1.00 26.92 165 HIS A CA 1
ATOM 761 C C . HIS A 1 91 ? -9.654 37.036 3.883 1.00 26.77 165 HIS A C 1
ATOM 762 O O . HIS A 1 91 ? -9.856 37.415 2.719 1.00 29.29 165 HIS A O 1
ATOM 769 N N . GLY A 1 92 ? -9.380 37.848 4.877 1.00 23.73 166 GLY A N 1
ATOM 770 C CA . GLY A 1 92 ? -9.290 39.298 4.716 1.00 25.40 166 GLY A CA 1
ATOM 771 C C . GLY A 1 92 ? -9.103 39.986 6.041 1.00 22.84 166 GLY A C 1
ATOM 772 O O . GLY A 1 92 ? -9.399 39.389 7.090 1.00 26.18 166 GLY A O 1
ATOM 773 N N . TYR A 1 93 ? -8.611 41.201 5.970 1.00 24.28 167 TYR A N 1
ATOM 774 C CA . TYR A 1 93 ? -8.642 42.179 7.073 1.00 25.09 167 TYR A CA 1
ATOM 775 C C . TYR A 1 93 ? -10.056 42.746 7.135 1.00 25.62 167 TYR A C 1
ATOM 776 O O . TYR A 1 93 ? -10.700 42.950 6.064 1.00 26.15 167 TYR A O 1
ATOM 785 N N . HIS A 1 94 ? -10.531 42.988 8.352 1.00 24.65 168 HIS A N 1
ATOM 786 C CA . HIS A 1 94 ? -11.871 43.591 8.596 1.00 24.94 168 HIS A CA 1
ATOM 787 C C . HIS A 1 94 ? -11.892 44.369 9.906 1.00 22.30 168 HIS A C 1
ATOM 788 O O . HIS A 1 94 ? -12.085 43.742 10.949 1.00 21.38 168 HIS A O 1
ATOM 795 N N . GLY A 1 95 ? -11.669 45.674 9.819 1.00 20.21 169 GLY A N 1
ATOM 796 C CA . GLY A 1 95 ? -11.798 46.602 10.943 1.00 23.51 169 GLY A CA 1
ATOM 797 C C . GLY A 1 95 ? -10.650 46.491 11.928 1.00 23.96 169 GLY A C 1
ATOM 798 O O . GLY A 1 95 ? -9.557 45.951 11.570 1.00 20.47 169 GLY A O 1
ATOM 799 N N . VAL A 1 96 ? -10.872 47.039 13.121 1.00 22.14 170 VAL A N 1
ATOM 800 C CA . VAL A 1 96 ? -9.816 47.185 14.158 1.00 21.72 170 VAL A CA 1
ATOM 801 C C . VAL A 1 96 ? -10.365 46.667 15.488 1.00 21.17 170 VAL A C 1
ATOM 802 O O . VAL A 1 96 ? -11.594 46.610 15.657 1.00 20.69 170 VAL A O 1
ATOM 806 N N . ASP A 1 97 ? -9.476 46.234 16.369 1.00 21.43 171 ASP A N 1
ATOM 807 C CA . ASP A 1 97 ? -9.847 45.798 17.735 1.00 20.71 171 ASP A CA 1
ATOM 808 C C . ASP A 1 97 ? -9.960 47.076 18.574 1.00 21.51 171 ASP A C 1
ATOM 809 O O . ASP A 1 97 ? -9.697 48.185 18.054 1.00 20.61 171 ASP A O 1
ATOM 814 N N . LYS A 1 98 ? -10.296 46.945 19.850 1.00 22.02 172 LYS A N 1
ATOM 815 C CA . LYS A 1 98 ? -10.545 48.113 20.725 1.00 23.38 172 LYS A CA 1
ATOM 816 C C . LYS A 1 98 ? -9.237 48.851 21.023 1.00 25.12 172 LYS A C 1
ATOM 817 O O . LYS A 1 98 ? -9.331 49.968 21.525 1.00 27.70 172 LYS A O 1
ATOM 823 N N . GLU A 1 99 ? -8.073 48.258 20.735 1.00 23.28 173 GLU A N 1
ATOM 824 C CA . GLU A 1 99 ? -6.753 48.907 20.921 1.00 25.04 173 GLU A CA 1
ATOM 825 C C . GLU A 1 99 ? -6.266 49.487 19.576 1.00 23.27 173 GLU A C 1
ATOM 826 O O . GLU A 1 99 ? -5.184 50.047 19.552 1.00 22.86 173 GLU A O 1
ATOM 832 N N . GLY A 1 100 ? -7.046 49.376 18.499 1.00 20.36 174 GLY A N 1
ATOM 833 C CA . GLY A 1 100 ? -6.731 49.982 17.192 1.00 20.81 174 GLY A CA 1
ATOM 834 C C . GLY A 1 100 ? -5.926 49.088 16.247 1.00 20.96 174 GLY A C 1
ATOM 835 O O . GLY A 1 100 ? -5.583 49.573 15.142 1.00 21.12 174 GLY A O 1
ATOM 836 N N . ARG A 1 101 ? -5.645 47.839 16.625 1.00 20.07 175 ARG A N 1
ATOM 837 C CA . ARG A 1 101 ? -4.925 46.892 15.733 1.00 21.79 175 ARG A CA 1
ATOM 838 C C . ARG A 1 101 ? -5.870 46.372 14.659 1.00 20.85 175 ARG A C 1
ATOM 839 O O . ARG A 1 101 ? -7.039 46.102 14.912 1.00 21.86 175 ARG A O 1
ATOM 847 N N . PRO A 1 102 ? -5.367 46.096 13.451 1.00 21.43 176 PRO A N 1
ATOM 848 C CA . PRO A 1 102 ? -6.189 45.500 12.400 1.00 21.29 176 PRO A CA 1
ATOM 849 C C . PRO A 1 102 ? -6.578 44.071 12.764 1.00 19.99 176 PRO A C 1
ATOM 850 O O . PRO A 1 102 ? -5.835 43.400 13.496 1.00 19.20 176 PRO A O 1
ATOM 854 N N . VAL A 1 103 ? -7.792 43.691 12.390 1.00 19.73 177 VAL A N 1
ATOM 855 C CA . VAL A 1 103 ? -8.347 42.346 12.655 1.00 19.75 177 VAL A CA 1
ATOM 856 C C . VAL A 1 103 ? -8.220 41.602 11.334 1.00 20.75 177 VAL A C 1
ATOM 857 O O . VAL A 1 103 ? -8.701 42.084 10.303 1.00 21.02 177 VAL A O 1
ATOM 861 N N . TYR A 1 104 ? -7.556 40.466 11.370 1.00 22.60 178 TYR A N 1
ATOM 862 C CA . TYR A 1 104 ? -7.366 39.595 10.189 1.00 21.44 178 TYR A CA 1
ATOM 863 C C . TYR A 1 104 ? -8.148 38.313 10.450 1.00 22.24 178 TYR A C 1
ATOM 864 O O . TYR A 1 104 ? -8.005 37.733 11.524 1.00 22.33 178 TYR A O 1
ATOM 873 N N . ILE A 1 105 ? -8.959 37.886 9.481 1.00 21.24 179 ILE A N 1
ATOM 874 C CA . ILE A 1 105 ? -9.846 36.702 9.633 1.00 23.48 179 ILE A CA 1
ATOM 875 C C . ILE A 1 105 ? -9.534 35.698 8.521 1.00 21.85 179 ILE A C 1
ATOM 876 O O . ILE A 1 105 ? -9.352 36.127 7.331 1.00 22.68 179 ILE A O 1
ATOM 881 N N . GLU A 1 106 ? -9.594 34.412 8.868 1.00 20.92 180 GLU A N 1
ATOM 882 C CA . GLU A 1 106 ? -9.535 33.324 7.858 1.00 22.76 180 GLU A CA 1
ATOM 883 C C . GLU A 1 106 ? -10.665 32.371 8.177 1.00 23.93 180 GLU A C 1
ATOM 884 O O . GLU A 1 106 ? -10.844 32.056 9.370 1.00 22.40 180 GLU A O 1
ATOM 890 N N . ARG A 1 107 ? -11.429 31.982 7.164 1.00 22.47 181 ARG A N 1
ATOM 891 C CA . ARG A 1 107 ? -12.530 31.015 7.364 1.00 26.26 181 ARG A CA 1
ATOM 892 C C . ARG A 1 107 ? -12.008 29.672 6.883 1.00 26.81 181 ARG A C 1
ATOM 893 O O . ARG A 1 107 ? -12.279 29.279 5.748 1.00 25.36 181 ARG A O 1
ATOM 901 N N . LEU A 1 108 ? -11.223 29.017 7.734 1.00 27.75 182 LEU A N 1
ATOM 902 C CA . LEU A 1 108 ? -10.481 27.801 7.328 1.00 27.62 182 LEU A CA 1
ATOM 903 C C . LEU A 1 108 ? -11.444 26.633 7.150 1.00 27.66 182 LEU A C 1
ATOM 904 O O . LEU A 1 108 ? -11.087 25.698 6.393 1.00 29.32 182 LEU A O 1
ATOM 909 N N . GLY A 1 109 ? -12.581 26.672 7.834 1.00 25.95 183 GLY A N 1
ATOM 910 C CA . GLY A 1 109 ? -13.691 25.719 7.645 1.00 29.65 183 GLY A CA 1
ATOM 911 C C . GLY A 1 109 ? -14.261 25.735 6.231 1.00 29.96 183 GLY A C 1
ATOM 912 O O . GLY A 1 109 ? -14.904 24.750 5.865 1.00 29.93 183 GLY A O 1
ATOM 913 N N . LEU A 1 110 ? -14.055 26.804 5.463 1.00 31.63 184 LEU A N 1
ATOM 914 C CA . LEU A 1 110 ? -14.622 26.968 4.103 1.00 34.18 184 LEU A CA 1
ATOM 915 C C . LEU A 1 110 ? -13.508 26.828 3.066 1.00 34.98 184 LEU A C 1
ATOM 916 O O . LEU A 1 110 ? -13.755 27.113 1.906 1.00 35.28 184 LEU A O 1
ATOM 921 N N . VAL A 1 111 ? -12.318 26.380 3.460 1.00 35.62 185 VAL A N 1
ATOM 922 C CA . VAL A 1 111 ? -11.201 26.217 2.490 1.00 35.93 185 VAL A CA 1
ATOM 923 C C . VAL A 1 111 ? -11.491 24.957 1.672 1.00 34.40 185 VAL A C 1
ATOM 924 O O . VAL A 1 111 ? -11.743 23.930 2.282 1.00 32.62 185 VAL A O 1
ATOM 928 N N . ASP A 1 112 ? -11.459 25.050 0.343 1.00 37.71 186 ASP A N 1
ATOM 929 C CA . ASP A 1 112 ? -11.573 23.865 -0.551 1.00 38.59 186 ASP A CA 1
ATOM 930 C C . ASP A 1 112 ? -10.190 23.593 -1.132 1.00 36.16 186 ASP A C 1
ATOM 931 O O . ASP A 1 112 ? -9.776 24.249 -2.082 1.00 32.75 186 ASP A O 1
ATOM 936 N N . PRO A 1 113 ? -9.392 22.674 -0.549 1.00 37.13 187 PRO A N 1
ATOM 937 C CA . PRO A 1 113 ? -7.994 22.540 -0.946 1.00 37.91 187 PRO A CA 1
ATOM 938 C C . PRO A 1 113 ? -7.815 22.022 -2.384 1.00 36.35 187 PRO A C 1
ATOM 939 O O . PRO A 1 113 ? -6.900 22.431 -3.043 1.00 38.59 187 PRO A O 1
ATOM 943 N N . ALA A 1 114 ? -8.682 21.124 -2.822 1.00 38.58 188 ALA A N 1
ATOM 944 C CA . ALA A 1 114 ? -8.674 20.553 -4.188 1.00 41.89 188 ALA A CA 1
ATOM 945 C C . ALA A 1 114 ? -8.937 21.652 -5.230 1.00 45.09 188 ALA A C 1
ATOM 946 O O . ALA A 1 114 ? -8.178 21.716 -6.223 1.00 44.76 188 ALA A O 1
ATOM 948 N N . LYS A 1 115 ? -9.973 22.480 -5.029 1.00 42.85 189 LYS A N 1
ATOM 949 C CA . LYS A 1 115 ? -10.362 23.547 -5.991 1.00 45.50 189 LYS A CA 1
ATOM 950 C C . LYS A 1 115 ? -9.301 24.645 -5.960 1.00 42.34 189 LYS A C 1
ATOM 951 O O . LYS A 1 115 ? -9.031 25.240 -7.014 1.00 37.21 189 LYS A O 1
ATOM 957 N N . LEU A 1 116 ? -8.709 24.895 -4.789 1.00 42.10 190 LEU A N 1
ATOM 958 C CA . LEU A 1 116 ? -7.650 25.922 -4.611 1.00 38.69 190 LEU A CA 1
ATOM 959 C C . LEU A 1 116 ? -6.433 25.542 -5.471 1.00 39.14 190 LEU A C 1
ATOM 960 O O . LEU A 1 116 ? -5.863 26.446 -6.128 1.00 42.47 190 LEU A O 1
ATOM 965 N N . MET A 1 117 ? -6.056 24.256 -5.511 1.00 38.68 191 MET A N 1
ATOM 966 C CA . MET A 1 117 ? -4.884 23.818 -6.310 1.00 44.10 191 MET A CA 1
ATOM 967 C C . MET A 1 117 ? -5.228 23.783 -7.798 1.00 43.15 191 MET A C 1
ATOM 968 O O . MET A 1 117 ? -4.283 23.749 -8.575 1.00 41.41 191 MET A O 1
ATOM 973 N N . GLN A 1 118 ? -6.507 23.813 -8.175 1.00 44.93 192 GLN A N 1
ATOM 974 C CA . GLN A 1 118 ? -6.910 23.946 -9.600 1.00 46.43 192 GLN A CA 1
ATOM 975 C C . GLN A 1 118 ? -6.640 25.373 -10.090 1.00 44.97 192 GLN A C 1
ATOM 976 O O . GLN A 1 118 ? -6.362 25.539 -11.298 1.00 43.08 192 GLN A O 1
ATOM 982 N N . VAL A 1 119 ? -6.725 26.378 -9.218 1.00 40.84 193 VAL A N 1
ATOM 983 C CA . VAL A 1 119 ? -6.758 27.802 -9.665 1.00 40.44 193 VAL A CA 1
ATOM 984 C C . VAL A 1 119 ? -5.445 28.507 -9.341 1.00 40.63 193 VAL A C 1
ATOM 985 O O . VAL A 1 119 ? -5.213 29.532 -9.946 1.00 40.77 193 VAL A O 1
ATOM 989 N N . THR A 1 120 ? -4.604 27.986 -8.439 1.00 38.09 194 THR A N 1
ATOM 990 C CA . THR A 1 120 ? -3.274 28.587 -8.182 1.00 36.18 194 THR A CA 1
ATOM 991 C C . THR A 1 120 ? -2.252 27.477 -7.887 1.00 35.48 194 THR A C 1
ATOM 992 O O . THR A 1 120 ? -2.630 26.304 -7.885 1.00 40.00 194 THR A O 1
ATOM 996 N N . THR A 1 121 ? -1.018 27.859 -7.596 1.00 37.64 195 THR A N 1
ATOM 997 C CA . THR A 1 121 ? 0.017 26.947 -7.054 1.00 39.14 195 THR A CA 1
ATOM 998 C C . THR A 1 121 ? 0.385 27.407 -5.640 1.00 41.51 195 THR A C 1
ATOM 999 O O . THR A 1 121 ? 0.067 28.560 -5.280 1.00 32.80 195 THR A O 1
ATOM 1003 N N . VAL A 1 122 ? 1.055 26.540 -4.889 1.00 38.87 196 VAL A N 1
ATOM 1004 C CA . VAL A 1 122 ? 1.610 26.861 -3.544 1.00 37.34 196 VAL A CA 1
ATOM 1005 C C . VAL A 1 122 ? 2.619 28.009 -3.688 1.00 32.26 196 VAL A C 1
ATOM 1006 O O . VAL A 1 122 ? 2.569 28.940 -2.870 1.00 30.46 196 VAL A O 1
ATOM 1010 N N . GLU A 1 123 ? 3.496 27.986 -4.691 1.00 31.29 197 GLU A N 1
ATOM 1011 C CA . GLU A 1 123 ? 4.515 29.055 -4.848 1.00 33.33 197 GLU A CA 1
ATOM 1012 C C . GLU A 1 123 ? 3.823 30.403 -5.143 1.00 31.47 197 GLU A C 1
ATOM 1013 O O . GLU A 1 123 ? 4.306 31.452 -4.659 1.00 27.57 197 GLU A O 1
ATOM 1019 N N . ARG A 1 124 ? 2.739 30.400 -5.920 1.00 31.28 198 ARG A N 1
ATOM 1020 C CA . ARG A 1 124 ? 2.059 31.659 -6.315 1.00 28.99 198 ARG A CA 1
ATOM 1021 C C . ARG A 1 124 ? 1.276 32.187 -5.104 1.00 24.08 198 ARG A C 1
ATOM 1022 O O . ARG A 1 124 ? 1.337 33.401 -4.874 1.00 23.23 198 ARG A O 1
ATOM 1030 N N . PHE A 1 125 ? 0.634 31.300 -4.356 1.00 24.16 199 PHE A N 1
ATOM 1031 C CA . PHE A 1 125 ? -0.106 31.653 -3.117 1.00 27.14 199 PHE A CA 1
ATOM 1032 C C . PHE A 1 125 ? 0.849 32.287 -2.097 1.00 26.81 199 PHE A C 1
ATOM 1033 O O . PHE A 1 125 ? 0.477 33.254 -1.422 1.00 22.02 199 PHE A O 1
ATOM 1041 N N . ILE A 1 126 ? 2.068 31.770 -1.991 1.00 24.63 200 ILE A N 1
ATOM 1042 C CA . ILE A 1 126 ? 3.047 32.264 -0.999 1.00 24.45 200 ILE A CA 1
ATOM 1043 C C . ILE A 1 126 ? 3.519 33.653 -1.436 1.00 25.35 200 ILE A C 1
ATOM 1044 O O . ILE A 1 126 ? 3.638 34.529 -0.571 1.00 22.71 200 ILE A O 1
ATOM 1049 N N . ARG A 1 127 ? 3.777 33.847 -2.726 1.00 21.58 201 ARG A N 1
ATOM 1050 C CA . ARG A 1 127 ? 4.187 35.162 -3.263 1.00 24.24 201 ARG A CA 1
ATOM 1051 C C . ARG A 1 127 ? 3.046 36.184 -3.066 1.00 23.13 201 ARG A C 1
ATOM 1052 O O . ARG A 1 127 ? 3.361 37.341 -2.788 1.00 23.50 201 ARG A O 1
ATOM 1060 N N . TYR A 1 128 ? 1.787 35.782 -3.208 1.00 22.92 202 TYR A N 1
ATOM 1061 C CA . TYR A 1 128 ? 0.599 36.632 -2.923 1.00 23.47 202 TYR A CA 1
ATOM 1062 C C . TYR A 1 128 ? 0.577 36.982 -1.431 1.00 24.60 202 TYR A C 1
ATOM 1063 O O . TYR A 1 128 ? 0.272 38.122 -1.108 1.00 26.23 202 TYR A O 1
ATOM 1072 N N . HIS A 1 129 ? 0.863 36.013 -0.556 1.00 24.72 203 HIS A N 1
ATOM 1073 C CA . HIS A 1 129 ? 0.964 36.210 0.916 1.00 23.12 203 HIS A CA 1
ATOM 1074 C C . HIS A 1 129 ? 1.984 37.309 1.222 1.00 22.55 203 HIS A C 1
ATOM 1075 O O . HIS A 1 129 ? 1.644 38.180 2.052 1.00 23.57 203 HIS A O 1
ATOM 1082 N N . VAL A 1 130 ? 3.155 37.287 0.575 1.00 20.45 204 VAL A N 1
ATOM 1083 C CA . VAL A 1 130 ? 4.248 38.269 0.794 1.00 22.30 204 VAL A CA 1
ATOM 1084 C C . VAL A 1 130 ? 3.819 39.660 0.302 1.00 24.39 204 VAL A C 1
ATOM 1085 O O . VAL A 1 130 ? 4.103 40.645 1.006 1.00 20.54 204 VAL A O 1
ATOM 1089 N N . ARG A 1 131 ? 3.152 39.740 -0.841 1.00 23.38 205 ARG A N 1
ATOM 1090 C CA . ARG A 1 131 ? 2.683 41.031 -1.388 1.00 26.71 205 ARG A CA 1
ATOM 1091 C C . ARG A 1 131 ? 1.647 41.632 -0.430 1.00 25.65 205 ARG A C 1
ATOM 1092 O O . ARG A 1 131 ? 1.699 42.840 -0.231 1.00 26.77 205 ARG A O 1
ATOM 1100 N N . GLU A 1 132 ? 0.710 40.841 0.080 1.00 23.51 206 GLU A N 1
ATOM 1101 C CA . GLU A 1 132 ? -0.279 41.293 1.095 1.00 28.93 206 GLU A CA 1
ATOM 1102 C C . GLU A 1 132 ? 0.432 41.713 2.384 1.00 27.54 206 GLU A C 1
ATOM 1103 O O . GLU A 1 132 ? 0.049 42.754 2.943 1.00 26.69 206 GLU A O 1
ATOM 1109 N N . PHE A 1 133 ? 1.448 40.974 2.829 1.00 26.88 207 PHE A N 1
ATOM 1110 C CA . PHE A 1 133 ? 2.216 41.349 4.044 1.00 24.74 207 PHE A CA 1
ATOM 1111 C C . PHE A 1 133 ? 2.875 42.708 3.839 1.00 25.27 207 PHE A C 1
ATOM 1112 O O . PHE A 1 133 ? 2.899 43.518 4.815 1.00 26.24 207 PHE A O 1
ATOM 1120 N N . GLU A 1 134 ? 3.464 42.942 2.658 1.00 21.75 208 GLU A N 1
ATOM 1121 C CA . GLU A 1 134 ? 4.061 44.250 2.314 1.00 22.41 208 GLU A CA 1
ATOM 1122 C C . GLU A 1 134 ? 2.991 45.352 2.406 1.00 23.80 208 GLU A C 1
ATOM 1123 O O . GLU A 1 134 ? 3.330 46.442 2.870 1.00 27.62 208 GLU A O 1
ATOM 1129 N N . LYS A 1 135 ? 1.764 45.085 1.988 1.00 21.26 209 LYS A N 1
ATOM 1130 C CA . LYS A 1 135 ? 0.677 46.088 2.081 1.00 23.39 209 LYS A CA 1
ATOM 1131 C C . LYS A 1 135 ? 0.323 46.302 3.562 1.00 23.45 209 LYS A C 1
ATOM 1132 O O . LYS A 1 135 ? 0.088 47.468 3.973 1.00 21.44 209 LYS A O 1
ATOM 1138 N N . THR A 1 136 ? 0.309 45.230 4.349 1.00 23.05 210 THR A N 1
ATOM 1139 C CA . THR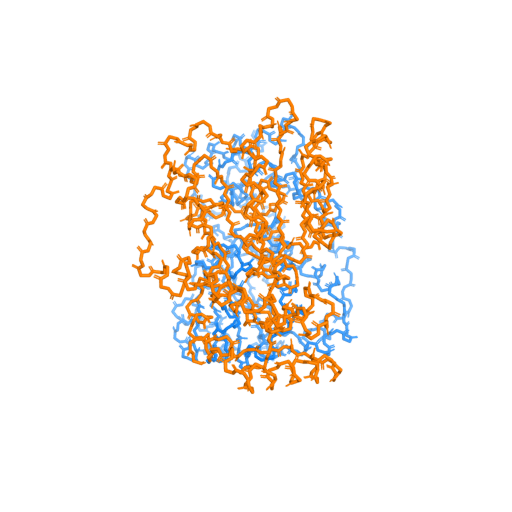 A 1 136 ? -0.020 45.288 5.792 1.00 24.21 210 THR A CA 1
ATOM 1140 C C . THR A 1 136 ? 0.969 46.176 6.543 1.00 24.38 210 THR A C 1
ATOM 1141 O O . THR A 1 136 ? 0.524 47.035 7.345 1.00 23.95 210 THR A O 1
ATOM 1145 N N . VAL A 1 137 ? 2.263 46.016 6.313 1.00 23.07 211 VAL A N 1
ATOM 1146 C CA . VAL A 1 137 ? 3.284 46.765 7.093 1.00 24.76 211 VAL A CA 1
ATOM 1147 C C . VAL A 1 137 ? 3.513 48.162 6.529 1.00 24.76 211 VAL A C 1
ATOM 1148 O O . VAL A 1 137 ? 3.962 49.030 7.317 1.00 22.87 211 VAL A O 1
ATOM 1152 N N . ASN A 1 138 ? 3.242 48.405 5.242 1.00 23.33 212 ASN A N 1
ATOM 1153 C CA . ASN A 1 138 ? 3.523 49.738 4.670 1.00 26.86 212 ASN A CA 1
ATOM 1154 C C . ASN A 1 138 ? 2.258 50.599 4.619 1.00 24.20 212 ASN A C 1
ATOM 1155 O O . ASN A 1 138 ? 2.410 51.805 4.557 1.00 24.65 212 ASN A O 1
ATOM 1160 N N . ILE A 1 139 ? 1.070 50.015 4.554 1.00 25.15 213 ILE A N 1
ATOM 1161 C CA . ILE A 1 139 ? -0.196 50.794 4.427 1.00 23.47 213 ILE A CA 1
ATOM 1162 C C . ILE A 1 139 ? -1.067 50.545 5.642 1.00 22.06 213 ILE A C 1
ATOM 1163 O O . ILE A 1 139 ? -1.415 51.549 6.319 1.00 20.14 213 ILE A O 1
ATOM 1168 N N . LYS A 1 140 ? -1.451 49.296 5.906 1.00 19.81 214 LYS A N 1
ATOM 1169 C CA . LYS A 1 140 ? -2.545 49.024 6.846 1.00 20.97 214 LYS A CA 1
ATOM 1170 C C . LYS A 1 140 ? -2.149 49.325 8.281 1.00 23.77 214 LYS A C 1
ATOM 1171 O O . LYS A 1 140 ? -2.974 49.978 8.959 1.00 19.92 214 LYS A O 1
ATOM 1177 N N . LEU A 1 141 ? -0.945 48.932 8.715 1.00 19.80 215 LEU A N 1
ATOM 1178 C CA . LEU A 1 141 ? -0.530 49.221 10.097 1.00 22.43 215 LEU A CA 1
ATOM 1179 C C . LEU A 1 141 ? -0.291 50.718 10.252 1.00 24.45 215 LEU A C 1
ATOM 1180 O O . LEU A 1 141 ? -0.793 51.277 11.234 1.00 25.30 215 LEU A O 1
ATOM 1185 N N . PRO A 1 142 ? 0.453 51.441 9.378 1.00 24.12 216 PRO A N 1
ATOM 1186 C CA . PRO A 1 142 ? 0.536 52.895 9.543 1.00 23.15 216 PRO A CA 1
ATOM 1187 C C . PRO A 1 142 ? -0.816 53.645 9.533 1.00 22.49 216 PRO A C 1
ATOM 1188 O O . PRO A 1 142 ? -0.907 54.662 10.215 1.00 23.85 216 PRO A O 1
ATOM 1192 N N . ALA A 1 143 ? -1.806 53.196 8.750 1.00 20.22 217 ALA A N 1
ATOM 1193 C CA . ALA A 1 143 ? -3.163 53.768 8.774 1.00 21.42 217 ALA A CA 1
ATOM 1194 C C . ALA A 1 143 ? -3.751 53.635 10.184 1.00 21.23 217 ALA A C 1
ATOM 1195 O O . ALA A 1 143 ? -4.459 54.557 10.604 1.00 23.31 217 ALA A O 1
ATOM 1197 N N . CYS A 1 144 ? -3.529 52.497 10.846 1.00 18.71 218 CYS A N 1
ATOM 1198 C CA . CYS A 1 144 ? -4.048 52.194 12.203 1.00 19.36 218 CYS A CA 1
ATOM 1199 C C . CYS A 1 144 ? -3.364 53.086 13.224 1.00 20.15 218 CYS A C 1
ATOM 1200 O O . CYS A 1 144 ? -4.045 53.430 14.225 1.00 21.34 218 CYS A O 1
ATOM 1203 N N . CYS A 1 145 ? -2.101 53.465 12.966 1.00 18.12 219 CYS A N 1
ATOM 1204 C CA . CYS A 1 145 ? -1.305 54.397 13.804 1.00 19.97 219 CYS A CA 1
ATOM 1205 C C . CYS A 1 145 ? -2.000 55.766 13.802 1.00 20.73 219 CYS A C 1
ATOM 1206 O O . CYS A 1 145 ? -2.185 56.390 14.886 1.00 19.00 219 CYS A O 1
ATOM 1209 N N . ILE A 1 146 ? -2.416 56.201 12.628 1.00 21.31 220 ILE A N 1
ATOM 1210 C CA . ILE A 1 146 ? -3.085 57.502 12.463 1.00 21.23 220 ILE A CA 1
ATOM 1211 C C . ILE A 1 146 ? -4.439 57.453 13.154 1.00 20.82 220 ILE A C 1
ATOM 1212 O O . ILE A 1 146 ? -4.715 58.410 13.894 1.00 21.17 220 ILE A O 1
ATOM 1217 N N . ALA A 1 147 ? -5.246 56.422 12.891 1.00 20.84 221 ALA A N 1
ATOM 1218 C CA . ALA A 1 147 ? -6.654 56.339 13.322 1.00 21.56 221 ALA A CA 1
ATOM 1219 C C . ALA A 1 147 ? -6.699 56.337 14.850 1.00 23.32 221 ALA A C 1
ATOM 1220 O O . ALA A 1 147 ? -7.621 56.982 15.435 1.00 21.64 221 ALA A O 1
ATOM 1222 N N . ALA A 1 148 ? -5.718 55.705 15.485 1.00 21.88 222 ALA A N 1
ATOM 1223 C CA . ALA A 1 148 ? -5.707 55.515 16.955 1.00 24.21 222 ALA A CA 1
ATOM 1224 C C . ALA A 1 148 ? -4.813 56.551 17.648 1.00 21.87 222 ALA A C 1
ATOM 1225 O O . ALA A 1 148 ? -4.828 56.568 18.873 1.00 21.69 222 ALA A O 1
ATOM 1227 N N . LYS A 1 149 ? -4.063 57.364 16.891 1.00 20.54 223 LYS A N 1
ATOM 1228 C CA . LYS A 1 149 ? -3.033 58.296 17.395 1.00 23.40 223 LYS A CA 1
ATOM 1229 C C . LYS A 1 149 ? -2.112 57.547 18.367 1.00 24.61 223 LYS A C 1
ATOM 1230 O O . LYS A 1 149 ? -1.736 58.104 19.428 1.00 22.44 223 LYS A O 1
ATOM 1236 N N . ARG A 1 150 ? -1.634 56.372 17.945 1.00 25.79 224 ARG A N 1
ATOM 1237 C CA . ARG A 1 150 ? -0.869 55.439 18.803 1.00 26.17 224 ARG A CA 1
ATOM 1238 C C . ARG A 1 150 ? -0.069 54.524 17.886 1.00 28.43 224 ARG A C 1
ATOM 1239 O O . ARG A 1 150 ? -0.635 54.070 16.867 1.00 22.59 224 ARG A O 1
ATOM 1247 N N . HIS A 1 151 ? 1.178 54.246 18.238 1.00 27.30 225 HIS A N 1
ATOM 1248 C CA . HIS A 1 151 ? 2.039 53.370 17.411 1.00 28.52 225 HIS A CA 1
ATOM 1249 C C . HIS A 1 151 ? 1.448 51.958 17.448 1.00 24.78 225 HIS A C 1
ATOM 1250 O O . HIS A 1 151 ? 1.267 51.418 18.533 1.00 21.91 225 HIS A O 1
ATOM 1257 N N . ILE A 1 152 ? 1.137 51.415 16.270 1.00 23.84 226 ILE A N 1
ATOM 1258 C CA . ILE A 1 152 ? 0.560 50.053 16.085 1.00 22.77 226 ILE A CA 1
ATOM 1259 C C . ILE A 1 152 ? 1.465 49.327 15.094 1.00 23.30 226 ILE A C 1
ATOM 1260 O O . ILE A 1 152 ? 1.688 49.910 14.018 1.00 21.54 226 ILE A O 1
ATOM 1265 N N . ASP A 1 153 ? 1.913 48.095 15.365 1.00 23.73 227 ASP A N 1
ATOM 1266 C CA . ASP A 1 153 ? 2.640 47.349 14.299 1.00 23.75 227 ASP A CA 1
ATOM 1267 C C . ASP A 1 153 ? 2.362 45.840 14.390 1.00 25.41 227 ASP A C 1
ATOM 1268 O O . ASP A 1 153 ? 3.177 45.048 13.866 1.00 24.68 227 ASP A O 1
ATOM 1273 N N . SER A 1 154 ? 1.215 45.437 14.929 1.00 22.13 228 SER A N 1
ATOM 1274 C CA . SER A 1 154 ? 0.843 44.021 15.058 1.00 21.46 228 SER A CA 1
ATOM 1275 C C . SER A 1 154 ? -0.680 43.907 14.982 1.00 23.93 228 SER A C 1
ATOM 1276 O O . SER A 1 154 ? -1.393 44.919 15.196 1.00 25.13 228 SER A O 1
ATOM 1279 N N . SER A 1 155 ? -1.159 42.715 14.664 1.00 22.29 229 SER A N 1
ATOM 1280 C CA . SER A 1 155 ? -2.558 42.426 14.311 1.00 23.38 229 SER A CA 1
ATOM 1281 C C . SER A 1 155 ? -3.159 41.456 15.310 1.00 23.04 229 SER A C 1
ATOM 1282 O O . SER A 1 155 ? -2.432 40.733 15.993 1.00 22.70 229 SER A O 1
ATOM 1285 N N . THR A 1 156 ? -4.483 41.459 15.359 1.00 22.09 230 THR A N 1
ATOM 1286 C CA . THR A 1 156 ? -5.310 40.426 16.012 1.00 21.80 230 THR A CA 1
ATOM 1287 C C . THR A 1 156 ? -5.843 39.531 14.896 1.00 21.80 230 THR A C 1
ATOM 1288 O O . THR A 1 156 ? -6.463 40.075 13.978 1.00 21.23 230 THR A O 1
ATOM 1292 N N . THR A 1 157 ? -5.586 38.219 14.973 1.00 20.47 231 THR A N 1
ATOM 1293 C CA . THR A 1 157 ? -6.038 37.243 13.969 1.00 19.67 231 THR A CA 1
ATOM 1294 C C . THR A 1 157 ? -7.161 36.419 14.559 1.00 20.53 231 THR A C 1
ATOM 1295 O O . THR A 1 157 ? -7.033 35.949 15.709 1.00 20.02 231 THR A O 1
ATOM 1299 N N . ILE A 1 158 ? -8.212 36.225 13.774 1.00 21.01 232 ILE A N 1
ATOM 1300 C CA . ILE A 1 158 ? -9.249 35.207 14.073 1.00 22.65 232 ILE A CA 1
ATOM 1301 C C . ILE A 1 158 ? -9.144 34.102 13.025 1.00 22.38 232 ILE A C 1
ATOM 1302 O O . ILE A 1 158 ? -9.215 34.399 11.832 1.00 21.51 232 ILE A O 1
ATOM 1307 N N . LEU A 1 159 ? -8.938 32.855 13.446 1.00 23.22 233 LEU A N 1
ATOM 1308 C CA . LEU A 1 159 ? -9.022 31.710 12.496 1.00 25.04 233 LEU A CA 1
ATOM 1309 C C . LEU A 1 159 ? -10.299 30.947 12.823 1.00 22.23 233 LEU A C 1
ATOM 1310 O O . LEU A 1 159 ? -10.443 30.455 13.953 1.00 23.11 233 LEU A O 1
ATOM 1315 N N . ASP A 1 160 ? -11.225 30.872 11.871 1.00 24.60 234 ASP A N 1
ATOM 1316 C CA . ASP A 1 160 ? -12.493 30.120 12.076 1.00 25.01 234 ASP A CA 1
ATOM 1317 C C . ASP A 1 160 ? -12.236 28.697 11.596 1.00 23.67 234 ASP A C 1
ATOM 1318 O O . ASP A 1 160 ? -12.035 28.534 10.375 1.00 23.11 234 ASP A O 1
ATOM 1323 N N . VAL A 1 161 ? -12.281 27.709 12.495 1.00 23.89 235 VAL A N 1
ATOM 1324 C CA . VAL A 1 161 ? -11.931 26.323 12.081 1.00 25.69 235 VAL A CA 1
ATOM 1325 C C . VAL A 1 161 ? -13.146 25.408 12.177 1.00 27.59 235 VAL A C 1
ATOM 1326 O O . VAL A 1 161 ? -12.934 24.187 12.339 1.00 26.72 235 VAL A O 1
ATOM 1330 N N . GLN A 1 162 ? -14.358 25.946 11.977 1.00 27.37 236 GLN A N 1
ATOM 1331 C CA . GLN A 1 162 ? -15.624 25.146 11.981 1.00 31.05 236 GLN A CA 1
ATOM 1332 C C . GLN A 1 162 ? -15.469 23.918 11.075 1.00 25.32 236 GLN A C 1
ATOM 1333 O O . GLN A 1 162 ? -15.161 24.084 9.893 1.00 26.07 236 GLN A O 1
ATOM 1339 N N . GLY A 1 163 ? -15.767 22.728 11.584 1.00 26.44 237 GLY A N 1
ATOM 1340 C CA . GLY A 1 163 ? -15.759 21.514 10.747 1.00 28.35 237 GLY A CA 1
ATOM 1341 C C . GLY A 1 163 ? -14.345 20.993 10.455 1.00 30.55 237 GLY A C 1
ATOM 1342 O O . GLY A 1 163 ? -14.232 19.982 9.700 1.00 25.98 237 GLY A O 1
ATOM 1343 N N . VAL A 1 164 ? -13.282 21.648 10.945 1.00 26.65 238 VAL A N 1
ATOM 1344 C CA . VAL A 1 164 ? -11.902 21.168 10.636 1.00 25.32 238 VAL A CA 1
ATOM 1345 C C . VAL A 1 164 ? -11.550 20.098 11.669 1.00 28.24 238 VAL A C 1
ATOM 1346 O O . VAL A 1 164 ? -11.620 20.374 12.888 1.00 26.96 238 VAL A O 1
ATOM 1350 N N . GLY A 1 165 ? -11.177 18.917 11.192 1.00 29.20 239 GLY A N 1
ATOM 1351 C CA . GLY A 1 165 ? -10.847 17.762 12.039 1.00 29.34 239 GLY A CA 1
ATOM 1352 C C . GLY A 1 165 ? -9.542 17.140 11.596 1.00 25.07 239 GLY A C 1
ATOM 1353 O O . GLY A 1 165 ? -9.083 17.413 10.448 1.00 25.54 239 GLY A O 1
ATOM 1354 N N . PHE A 1 166 ? -8.956 16.325 12.462 1.00 25.93 240 PHE A N 1
ATOM 1355 C CA . PHE A 1 166 ? -7.606 15.735 12.247 1.00 29.32 240 PHE A CA 1
ATOM 1356 C C . PHE A 1 166 ? -7.652 14.736 11.090 1.00 31.11 240 PHE A C 1
ATOM 1357 O O . PHE A 1 166 ? -6.622 14.608 10.401 1.00 28.23 240 PHE A O 1
ATOM 1365 N N . LYS A 1 167 ? -8.790 14.072 10.882 1.00 36.26 241 LYS A N 1
ATOM 1366 C CA . LYS A 1 167 ? -8.959 13.049 9.815 1.00 42.37 241 LYS A CA 1
ATOM 1367 C C . LYS A 1 167 ? -8.831 13.691 8.436 1.00 41.04 241 LYS A C 1
ATOM 1368 O O . LYS A 1 167 ? -8.340 13.006 7.557 1.00 48.37 241 LYS A O 1
ATOM 1374 N N . ASN A 1 168 ? -9.183 14.962 8.264 1.00 41.41 242 ASN A N 1
ATOM 1375 C CA . ASN A 1 168 ? -9.046 15.675 6.964 1.00 47.64 242 ASN A CA 1
ATOM 1376 C C . ASN A 1 168 ? -7.964 16.756 7.039 1.00 44.49 242 ASN A C 1
ATOM 1377 O O . ASN A 1 168 ? -8.012 17.712 6.245 1.00 44.52 242 ASN A O 1
ATOM 1382 N N . PHE A 1 169 ? -7.017 16.636 7.960 1.00 34.90 243 PHE A N 1
ATOM 1383 C CA . PHE A 1 169 ? -5.887 17.583 8.034 1.00 30.04 243 PHE A CA 1
ATOM 1384 C C . PHE A 1 169 ? -4.721 16.954 7.269 1.00 29.48 243 PHE A C 1
ATOM 1385 O O . PHE A 1 169 ? -4.063 16.025 7.746 1.00 31.37 243 PHE A O 1
ATOM 1393 N N . SER A 1 170 ? -4.488 17.423 6.060 1.00 30.25 244 SER A N 1
ATOM 1394 C CA . SER A 1 170 ? -3.550 16.771 5.119 1.00 32.84 244 SER A CA 1
ATOM 1395 C C . SER A 1 170 ? -2.139 17.292 5.344 1.00 33.32 244 SER A C 1
ATOM 1396 O O . SER A 1 170 ? -1.957 18.383 5.909 1.00 30.81 244 SER A O 1
ATOM 1399 N N . LYS A 1 171 ? -1.172 16.529 4.860 1.00 34.67 245 LYS A N 1
ATOM 1400 C CA . LYS A 1 171 ? 0.250 16.905 4.887 1.00 38.30 245 LYS A CA 1
ATOM 1401 C C . LYS A 1 171 ? 0.493 18.136 4.010 1.00 34.18 245 LYS A C 1
ATOM 1402 O O . LYS A 1 171 ? 1.323 18.958 4.370 1.00 27.64 245 LYS A O 1
ATOM 1408 N N . PRO A 1 172 ? -0.097 18.339 2.810 1.00 35.36 246 PRO A N 1
ATOM 1409 C CA . PRO A 1 172 ? 0.119 19.616 2.128 1.00 34.81 246 PRO A CA 1
ATOM 1410 C C . PRO A 1 172 ? -0.433 20.835 2.898 1.00 30.17 246 PRO A C 1
ATOM 1411 O O . PRO A 1 172 ? 0.179 21.869 2.813 1.00 26.67 246 PRO A O 1
ATOM 1415 N N . ALA A 1 173 ? -1.558 20.689 3.620 1.00 28.29 247 ALA A N 1
ATOM 1416 C CA . ALA A 1 173 ? -2.128 21.773 4.469 1.00 27.29 247 ALA A CA 1
ATOM 1417 C C . ALA A 1 173 ? -1.097 22.128 5.553 1.00 26.98 247 ALA A C 1
ATOM 1418 O O . ALA A 1 173 ? -0.723 23.305 5.679 1.00 23.40 247 ALA A O 1
ATOM 1420 N N . ARG A 1 174 ? -0.540 21.114 6.209 1.00 28.59 248 ARG A N 1
ATOM 1421 C CA . ARG A 1 174 ? 0.492 21.296 7.258 1.00 28.32 248 ARG A CA 1
ATOM 1422 C C . ARG A 1 174 ? 1.698 22.020 6.665 1.00 25.87 248 ARG A C 1
ATOM 1423 O O . ARG A 1 174 ? 2.137 22.985 7.266 1.00 26.38 248 ARG A O 1
ATOM 1431 N N . ASP A 1 175 ? 2.182 21.590 5.507 1.00 26.16 249 ASP A N 1
ATOM 1432 C CA . ASP A 1 175 ? 3.428 22.115 4.903 1.00 28.85 249 ASP A CA 1
ATOM 1433 C C . ASP A 1 175 ? 3.210 23.577 4.482 1.00 24.19 249 ASP A C 1
ATOM 1434 O O . ASP A 1 175 ? 4.134 24.339 4.545 1.00 24.70 249 ASP A O 1
ATOM 1439 N N . LEU A 1 176 ? 2.036 23.937 3.998 1.00 26.22 250 LEU A N 1
ATOM 1440 C CA . LEU A 1 176 ? 1.764 25.356 3.665 1.00 25.00 250 LEU A CA 1
ATOM 1441 C C . LEU A 1 176 ? 1.887 26.196 4.942 1.00 23.31 250 LEU A C 1
ATOM 1442 O O . LEU A 1 176 ? 2.518 27.242 4.892 1.00 21.26 250 LEU A O 1
ATOM 1447 N N . ILE A 1 177 ? 1.226 25.784 6.017 1.00 23.25 251 ILE A N 1
ATOM 1448 C CA . ILE A 1 177 ? 1.278 26.509 7.325 1.00 24.41 251 ILE A CA 1
ATOM 1449 C C . ILE A 1 177 ? 2.746 26.708 7.718 1.00 24.12 251 ILE A C 1
ATOM 1450 O O . ILE A 1 177 ? 3.120 27.835 8.120 1.00 23.03 251 ILE A O 1
ATOM 1455 N N . ILE A 1 178 ? 3.563 25.667 7.575 1.00 23.96 252 ILE A N 1
ATOM 1456 C CA . ILE A 1 178 ? 5.013 25.702 7.932 1.00 23.95 252 ILE A CA 1
ATOM 1457 C C . ILE A 1 178 ? 5.719 26.757 7.094 1.00 21.72 252 ILE A C 1
ATOM 1458 O O . ILE A 1 178 ? 6.462 27.574 7.638 1.00 22.58 252 ILE A O 1
ATOM 1463 N N . GLN A 1 179 ? 5.458 26.743 5.794 1.00 21.26 253 GLN A N 1
ATOM 1464 C CA . GLN A 1 179 ? 6.141 27.617 4.826 1.00 22.64 253 GLN A CA 1
ATOM 1465 C C . GLN A 1 179 ? 5.730 29.057 5.080 1.00 20.90 253 GLN A C 1
ATOM 1466 O O . GLN A 1 179 ? 6.597 29.922 4.992 1.00 23.64 253 GLN A O 1
ATOM 1472 N N . LEU A 1 180 ? 4.440 29.286 5.319 1.00 21.92 254 LEU A N 1
ATOM 1473 C CA . LEU A 1 180 ? 3.926 30.659 5.577 1.00 22.30 254 LEU A CA 1
ATOM 1474 C C . LEU A 1 180 ? 4.532 31.160 6.903 1.00 19.87 254 LEU A C 1
ATOM 1475 O O . LEU A 1 180 ? 5.038 32.320 6.963 1.00 20.41 254 LEU A O 1
ATOM 1480 N N . GLN A 1 181 ? 4.519 30.337 7.930 1.00 19.48 255 GLN A N 1
ATOM 1481 C CA . GLN A 1 181 ? 5.096 30.730 9.240 1.00 21.66 255 GLN A CA 1
ATOM 1482 C C . GLN A 1 181 ? 6.600 30.977 9.125 1.00 21.56 255 GLN A C 1
ATOM 1483 O O . GLN A 1 181 ? 7.102 31.849 9.868 1.00 18.45 255 GLN A O 1
ATOM 1489 N N . LYS A 1 182 ? 7.323 30.224 8.293 1.00 21.45 256 LYS A N 1
ATOM 1490 C CA . LYS A 1 182 ? 8.797 30.401 8.162 1.00 21.87 256 LYS A CA 1
ATOM 1491 C C . LYS A 1 182 ? 9.068 31.774 7.559 1.00 21.50 256 LYS A C 1
ATOM 1492 O O . LYS A 1 182 ? 9.927 32.515 8.051 1.00 19.94 256 LYS A O 1
ATOM 1498 N N . ILE A 1 183 ? 8.316 32.128 6.534 1.00 22.67 257 ILE A N 1
ATOM 1499 C CA . ILE A 1 183 ? 8.479 33.453 5.884 1.00 22.83 257 ILE A CA 1
ATOM 1500 C C . ILE A 1 183 ? 8.128 34.536 6.901 1.00 20.32 257 ILE A C 1
ATOM 1501 O O . ILE A 1 183 ? 8.814 35.546 6.889 1.00 20.82 257 ILE A O 1
ATOM 1506 N N . ASP A 1 184 ? 7.068 34.345 7.680 1.00 20.35 258 ASP A N 1
ATOM 1507 C CA . ASP A 1 184 ? 6.565 35.385 8.619 1.00 21.78 258 ASP A CA 1
ATOM 1508 C C . ASP A 1 184 ? 7.560 35.555 9.769 1.00 21.17 258 ASP A C 1
ATOM 1509 O O . ASP A 1 184 ? 7.905 36.710 10.072 1.00 22.76 258 ASP A O 1
ATOM 1514 N N . ASN A 1 185 ? 8.051 34.458 10.341 1.00 22.35 259 ASN A N 1
ATOM 1515 C CA . ASN A 1 185 ? 8.972 34.491 11.505 1.00 23.40 259 ASN A CA 1
ATOM 1516 C C . ASN A 1 185 ? 10.338 35.037 11.078 1.00 23.01 259 ASN A C 1
ATOM 1517 O O . ASN A 1 185 ? 10.939 35.771 11.882 1.00 20.56 259 ASN A O 1
ATOM 1522 N N . ASP A 1 186 ? 10.809 34.701 9.875 1.00 20.94 260 ASP A N 1
ATOM 1523 C CA . ASP A 1 186 ? 12.132 35.146 9.371 1.00 20.94 260 ASP A CA 1
ATOM 1524 C C . ASP A 1 186 ? 12.102 36.636 9.017 1.00 21.43 260 ASP A C 1
ATOM 1525 O O . ASP A 1 186 ? 13.132 37.301 9.193 1.00 20.85 260 ASP A O 1
ATOM 1530 N N . ASN A 1 187 ? 11.008 37.130 8.428 1.00 21.12 261 ASN A N 1
ATOM 1531 C CA . ASN A 1 187 ? 11.069 38.396 7.638 1.00 19.72 261 ASN A CA 1
ATOM 1532 C C . ASN A 1 187 ? 10.070 39.461 8.130 1.00 18.67 261 ASN A C 1
ATOM 1533 O O . ASN A 1 187 ? 10.319 40.673 7.836 1.00 18.13 261 ASN A O 1
ATOM 1538 N N . TYR A 1 188 ? 9.007 39.048 8.814 1.00 20.34 262 TYR A N 1
ATOM 1539 C CA . TYR A 1 188 ? 7.981 39.939 9.427 1.00 22.04 262 TYR A CA 1
ATOM 1540 C C . TYR A 1 188 ? 7.807 39.652 10.915 1.00 21.07 262 TYR A C 1
ATOM 1541 O O . TYR A 1 188 ? 6.687 39.399 11.385 1.00 23.11 262 TYR A O 1
ATOM 1550 N N . PRO A 1 189 ? 8.873 39.681 11.741 1.00 21.76 263 PRO A N 1
ATOM 1551 C CA . PRO A 1 189 ? 8.729 39.252 13.121 1.00 20.62 263 PRO A CA 1
ATOM 1552 C C . PRO A 1 189 ? 7.875 40.232 13.940 1.00 20.04 263 PRO A C 1
ATOM 1553 O O . PRO A 1 189 ? 7.916 41.429 13.651 1.00 18.08 263 PRO A O 1
ATOM 1557 N N . GLU A 1 190 ? 7.211 39.687 14.960 1.00 18.95 264 GLU A N 1
ATOM 1558 C CA . GLU A 1 190 ? 6.516 40.423 16.038 1.00 21.98 264 GLU A CA 1
ATOM 1559 C C . GLU A 1 190 ? 5.334 41.172 15.411 1.00 24.15 264 GLU A C 1
ATOM 1560 O O . GLU A 1 190 ? 4.994 42.237 15.909 1.00 26.45 264 GLU A O 1
ATOM 1566 N N . THR A 1 191 ? 4.744 40.661 14.325 1.00 22.11 265 THR A N 1
ATOM 1567 C CA . THR A 1 191 ? 3.594 41.315 13.645 1.00 22.58 265 THR A CA 1
ATOM 1568 C C . THR A 1 191 ? 2.280 40.652 14.065 1.00 21.66 265 THR A C 1
ATOM 1569 O O . THR A 1 191 ? 1.219 41.129 13.643 1.00 22.14 265 THR A O 1
ATOM 1573 N N . LEU A 1 192 ? 2.325 39.573 14.838 1.00 23.35 266 LEU A N 1
ATOM 1574 C CA . LEU A 1 192 ? 1.107 38.978 15.431 1.00 23.12 266 LEU A CA 1
ATOM 1575 C C . LEU A 1 192 ? 0.993 39.368 16.895 1.00 23.97 266 LEU A C 1
ATOM 1576 O O . LEU A 1 192 ? 1.827 38.910 17.693 1.00 23.77 266 LEU A O 1
ATOM 1581 N N . HIS A 1 193 ? -0.052 40.097 17.264 1.00 19.86 267 HIS A N 1
ATOM 1582 C CA . HIS A 1 193 ? -0.269 40.436 18.686 1.00 21.38 267 HIS A CA 1
ATOM 1583 C C . HIS A 1 193 ? -0.939 39.261 19.400 1.00 22.71 267 HIS A C 1
ATOM 1584 O O . HIS A 1 193 ? -0.483 38.875 20.518 1.00 23.99 267 HIS A O 1
ATOM 1591 N N . ARG A 1 194 ? -1.971 38.704 18.782 1.00 22.50 268 ARG A N 1
ATOM 1592 C CA . ARG A 1 194 ? -2.763 37.611 19.361 1.00 22.27 268 ARG A CA 1
ATOM 1593 C C . ARG A 1 194 ? -3.591 36.950 18.274 1.00 20.89 268 ARG A C 1
ATOM 1594 O O . ARG A 1 194 ? -3.909 37.572 17.219 1.00 19.46 268 ARG A O 1
ATOM 1602 N N . MET A 1 195 ? -3.961 35.715 18.550 1.00 21.04 269 MET A N 1
ATOM 1603 C CA . MET A 1 195 ? -4.780 34.896 17.642 1.00 22.44 269 MET A CA 1
ATOM 1604 C C . MET A 1 195 ? -5.856 34.177 18.443 1.00 23.35 269 MET A C 1
ATOM 1605 O O . MET A 1 195 ? -5.561 33.565 19.498 1.00 25.91 269 MET A O 1
ATOM 1610 N N . PHE A 1 196 ? -7.073 34.202 17.922 1.00 20.80 270 PHE A N 1
ATOM 1611 C CA . PHE A 1 196 ? -8.203 33.429 18.470 1.00 23.62 270 PHE A CA 1
ATOM 1612 C C . PHE A 1 196 ? -8.579 32.399 17.422 1.00 24.06 270 PHE A C 1
ATOM 1613 O O . PHE A 1 196 ? -8.954 32.737 16.294 1.00 22.48 270 PHE A O 1
ATOM 1621 N N . ILE A 1 197 ? -8.428 31.131 17.776 1.00 24.69 271 ILE A N 1
ATOM 1622 C CA . ILE A 1 197 ? -8.877 30.023 16.902 1.00 23.24 271 ILE A CA 1
ATOM 1623 C C . ILE A 1 197 ? -10.252 29.622 17.435 1.00 23.51 271 ILE A C 1
ATOM 1624 O O . ILE A 1 197 ? -10.349 29.239 18.620 1.00 26.58 271 ILE A O 1
ATOM 1629 N N . ILE A 1 198 ? -11.301 29.778 16.614 1.00 24.75 272 ILE A N 1
ATOM 1630 C CA . ILE A 1 198 ? -12.707 29.602 17.079 1.00 24.92 272 ILE A CA 1
ATOM 1631 C C . ILE A 1 198 ? -13.389 28.444 16.345 1.00 23.59 272 ILE A C 1
ATOM 1632 O O . ILE A 1 198 ? -12.993 28.122 15.215 1.00 25.24 272 ILE A O 1
ATOM 1637 N N . ASN A 1 199 ? -14.481 27.942 16.936 1.00 25.71 273 ASN A N 1
ATOM 1638 C CA . ASN A 1 199 ? -15.289 26.798 16.432 1.00 26.58 273 ASN A CA 1
ATOM 1639 C C . ASN A 1 199 ? -14.388 25.565 16.317 1.00 29.34 273 ASN A C 1
ATOM 1640 O O . ASN A 1 199 ? -14.531 24.795 15.372 1.00 27.08 273 ASN A O 1
ATOM 1645 N N . GLY A 1 200 ? -13.497 25.356 17.276 1.00 31.50 274 GLY A N 1
ATOM 1646 C CA . GLY A 1 200 ? -12.713 24.109 17.296 1.00 34.15 274 GLY A CA 1
ATOM 1647 C C . GLY A 1 200 ? -13.554 22.979 17.839 1.00 37.00 274 GLY A C 1
ATOM 1648 O O . GLY A 1 200 ? -14.024 23.150 18.976 1.00 38.99 274 GLY A O 1
ATOM 1649 N N . GLY A 1 201 ? -13.764 21.905 17.058 1.00 35.53 275 GLY A N 1
ATOM 1650 C CA . GLY A 1 201 ? -14.427 20.675 17.531 1.00 36.45 275 GLY A CA 1
ATOM 1651 C C . GLY A 1 201 ? -13.468 19.768 18.301 1.00 36.14 275 GLY A C 1
ATOM 1652 O O . GLY A 1 201 ? -12.295 20.110 18.473 1.00 34.13 275 GLY A O 1
ATOM 1653 N N . SER A 1 202 ? -13.953 18.646 18.810 1.00 35.37 276 SER A N 1
ATOM 1654 C CA . SER A 1 202 ? -13.105 17.590 19.417 1.00 36.75 276 SER A CA 1
ATOM 1655 C C . SER A 1 202 ? -12.180 17.018 18.339 1.00 33.22 276 SER A C 1
ATOM 1656 O O . SER A 1 202 ? -11.062 16.573 18.690 1.00 37.68 276 SER A O 1
ATOM 1659 N N . GLY A 1 203 ? -12.613 17.035 17.079 1.00 27.23 277 GLY A N 1
ATOM 1660 C CA . GLY A 1 203 ? -11.779 16.659 15.925 1.00 28.18 277 GLY A CA 1
ATOM 1661 C C . GLY A 1 203 ? -10.551 17.551 15.785 1.00 28.59 277 GLY A C 1
ATOM 1662 O O . GLY A 1 203 ? -9.554 17.105 15.216 1.00 25.97 277 GLY A O 1
ATOM 1663 N N . PHE A 1 204 ? -10.616 18.796 16.256 1.00 25.83 278 PHE A N 1
ATOM 1664 C CA . PHE A 1 204 ? -9.534 19.785 16.050 1.00 25.51 278 PHE A CA 1
ATOM 1665 C C . PHE A 1 204 ? -8.381 19.571 17.054 1.00 25.11 278 PHE A C 1
ATOM 1666 O O . PHE A 1 204 ? -7.297 20.114 16.798 1.00 23.38 278 PHE A O 1
ATOM 1674 N N . LYS A 1 205 ? -8.590 18.843 18.152 1.00 27.54 279 LYS A N 1
ATOM 1675 C CA . LYS A 1 205 ? -7.590 18.740 19.260 1.00 30.24 279 LYS A CA 1
ATOM 1676 C C . LYS A 1 205 ? -6.264 18.172 18.738 1.00 28.94 279 LYS A C 1
ATOM 1677 O O . LYS A 1 205 ? -5.191 18.672 19.122 1.00 25.83 279 LYS A O 1
ATOM 1683 N N . LEU A 1 206 ? -6.305 17.193 17.851 1.00 30.33 280 LEU A N 1
ATOM 1684 C CA . LEU A 1 206 ? -5.043 16.627 17.305 1.00 28.45 280 LEU A CA 1
ATOM 1685 C C . LEU A 1 206 ? -4.491 17.502 16.184 1.00 26.33 280 LEU A C 1
ATOM 1686 O O . LEU A 1 206 ? -3.284 17.414 15.924 1.00 26.05 280 LEU A O 1
ATOM 1691 N N . VAL A 1 207 ? -5.304 18.343 15.545 1.00 25.11 281 VAL A N 1
ATOM 1692 C CA . VAL A 1 207 ? -4.791 19.317 14.551 1.00 22.08 281 VAL A CA 1
ATOM 1693 C C . VAL A 1 207 ? -3.917 20.314 15.315 1.00 22.21 281 VAL A C 1
ATOM 1694 O O . VAL A 1 207 ? -2.784 20.574 14.901 1.00 22.42 281 VAL A O 1
ATOM 1698 N N . TRP A 1 208 ? -4.432 20.855 16.409 1.00 20.74 282 TRP A N 1
ATOM 1699 C CA . TRP A 1 208 ? -3.700 21.832 17.236 1.00 21.68 282 TRP A CA 1
ATOM 1700 C C . TRP A 1 208 ? -2.464 21.186 17.877 1.00 21.44 282 TRP A C 1
ATOM 1701 O O . TRP A 1 208 ? -1.460 21.857 17.974 1.00 25.44 282 TRP A O 1
ATOM 1712 N N . ALA A 1 209 ? -2.576 19.966 18.382 1.00 23.92 283 ALA A N 1
ATOM 1713 C CA . ALA A 1 209 ? -1.433 19.170 18.902 1.00 23.81 283 ALA A CA 1
ATOM 1714 C C . ALA A 1 209 ? -0.318 19.1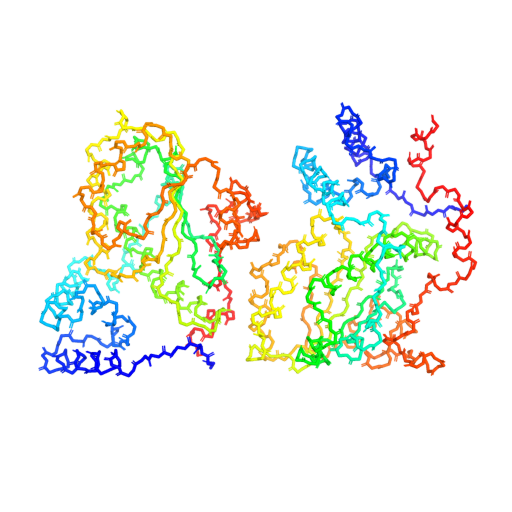26 17.858 1.00 21.62 283 ALA A C 1
ATOM 1715 O O . ALA A 1 209 ? 0.830 19.447 18.209 1.00 22.95 283 ALA A O 1
ATOM 1717 N N . THR A 1 210 ? -0.616 18.760 16.603 1.00 22.20 284 THR A N 1
ATOM 1718 C CA . THR A 1 210 ? 0.430 18.479 15.593 1.00 23.93 284 THR A CA 1
ATOM 1719 C C . THR A 1 210 ? 1.000 19.816 15.126 1.00 25.73 284 THR A C 1
ATOM 1720 O O . THR A 1 210 ? 2.206 19.876 14.919 1.00 23.11 284 THR A O 1
ATOM 1724 N N . VAL A 1 211 ? 0.177 20.862 14.993 1.00 24.23 285 VAL A N 1
ATOM 1725 C CA . VAL A 1 211 ? 0.642 22.164 14.462 1.00 24.66 285 VAL A CA 1
ATOM 1726 C C . VAL A 1 211 ? 1.585 22.825 15.482 1.00 23.41 285 VAL A C 1
ATOM 1727 O O . VAL A 1 211 ? 2.610 23.370 15.048 1.00 24.70 285 VAL A O 1
ATOM 1731 N N . LYS A 1 212 ? 1.267 22.739 16.778 1.00 22.24 286 LYS A N 1
ATOM 1732 C CA . LYS A 1 212 ? 2.068 23.326 17.878 1.00 23.02 286 LYS A CA 1
ATOM 1733 C C . LYS A 1 212 ? 3.503 22.771 17.870 1.00 23.70 286 LYS A C 1
ATOM 1734 O O . LYS A 1 212 ? 4.381 23.494 18.323 1.00 24.55 286 LYS A O 1
ATOM 1740 N N . GLN A 1 213 ? 3.707 21.539 17.424 1.00 23.01 287 GLN A N 1
ATOM 1741 C CA . GLN A 1 213 ? 5.058 20.920 17.275 1.00 23.29 287 GLN A CA 1
ATOM 1742 C C . GLN A 1 213 ? 5.915 21.730 16.292 1.00 24.45 287 GLN A C 1
ATOM 1743 O O . GLN A 1 213 ? 7.160 21.721 16.453 1.00 24.24 287 GLN A O 1
ATOM 1749 N N . PHE A 1 214 ? 5.309 22.426 15.318 1.00 24.86 288 PHE A N 1
ATOM 1750 C CA . PHE A 1 214 ? 6.047 23.190 14.275 1.00 25.98 288 PHE A CA 1
ATOM 1751 C C . PHE A 1 214 ? 6.037 24.694 14.549 1.00 25.08 288 PHE A C 1
ATOM 1752 O O . PHE A 1 214 ? 6.720 25.421 13.828 1.00 23.32 288 PHE A O 1
ATOM 1760 N N . LEU A 1 215 ? 5.260 25.175 15.506 1.00 25.17 289 LEU A N 1
ATOM 1761 C CA . LEU A 1 215 ? 5.111 26.645 15.672 1.00 24.01 289 LEU A CA 1
ATOM 1762 C C . LEU A 1 215 ? 6.210 27.195 16.567 1.00 27.35 289 LEU A C 1
ATOM 1763 O O . LEU A 1 215 ? 6.670 26.472 17.479 1.00 26.43 289 LEU A O 1
ATOM 1768 N N . ASP A 1 216 ? 6.624 28.437 16.319 1.00 28.78 290 ASP A N 1
ATOM 1769 C CA . ASP A 1 216 ? 7.501 29.169 17.267 1.00 32.91 290 ASP A CA 1
ATOM 1770 C C . ASP A 1 216 ? 6.773 29.195 18.607 1.00 31.59 290 ASP A C 1
ATOM 1771 O O . ASP A 1 216 ? 5.577 29.501 18.623 1.00 28.56 290 ASP A O 1
ATOM 1776 N N . PRO A 1 217 ? 7.391 28.739 19.733 1.00 30.95 291 PRO A N 1
ATOM 1777 C CA . PRO A 1 217 ? 6.691 28.681 21.020 1.00 32.30 291 PRO A CA 1
ATOM 1778 C C . PRO A 1 217 ? 6.165 30.024 21.558 1.00 32.17 291 PRO A C 1
ATOM 1779 O O . PRO A 1 217 ? 5.190 29.998 22.296 1.00 31.38 291 PRO A O 1
ATOM 1783 N N . LYS A 1 218 ? 6.807 31.138 21.207 1.00 33.30 292 LYS A N 1
ATOM 1784 C CA . LYS A 1 218 ? 6.290 32.505 21.502 1.00 35.80 292 LYS A CA 1
ATOM 1785 C C . LYS A 1 218 ? 4.957 32.725 20.769 1.00 30.97 292 LYS A C 1
ATOM 1786 O O . LYS A 1 218 ? 4.054 33.363 21.350 1.00 28.54 292 LYS A O 1
ATOM 1792 N N . THR A 1 219 ? 4.831 32.243 19.532 1.00 28.34 293 THR A N 1
ATOM 1793 C CA . THR A 1 219 ? 3.577 32.320 18.750 1.00 27.33 293 THR A CA 1
ATOM 1794 C C . THR A 1 219 ? 2.502 31.471 19.444 1.00 24.78 293 THR A C 1
ATOM 1795 O O . THR A 1 219 ? 1.371 31.939 19.579 1.00 25.36 293 THR A O 1
ATOM 1799 N N . VAL A 1 220 ? 2.830 30.263 19.882 1.00 23.78 294 VAL A N 1
ATOM 1800 C CA . VAL A 1 220 ? 1.876 29.393 20.624 1.00 24.68 294 VAL A CA 1
ATOM 1801 C C . VAL A 1 220 ? 1.302 30.164 21.826 1.00 24.63 294 VAL A C 1
ATOM 1802 O O . VAL A 1 220 ? 0.072 30.048 22.038 1.00 23.90 294 VAL A O 1
ATOM 1806 N N . THR A 1 221 ? 2.108 30.929 22.579 1.00 24.91 295 THR A N 1
ATOM 1807 C CA . THR A 1 221 ? 1.655 31.611 23.824 1.00 26.83 295 THR A CA 1
ATOM 1808 C C . THR A 1 221 ? 0.645 32.726 23.481 1.00 26.96 295 THR A C 1
ATOM 1809 O O . THR A 1 221 ? -0.092 33.099 24.353 1.00 25.98 295 THR A O 1
ATOM 1813 N N . LYS A 1 222 ? 0.636 33.226 22.244 1.00 25.48 296 LYS A N 1
ATOM 1814 C CA . LYS A 1 222 ? -0.308 34.276 21.743 1.00 25.53 296 LYS A CA 1
ATOM 1815 C C . LYS A 1 222 ? -1.604 33.683 21.161 1.00 23.58 296 LYS A C 1
ATOM 1816 O O . LYS A 1 222 ? -2.501 34.470 20.744 1.00 22.14 296 LYS A O 1
ATOM 1822 N N . ILE A 1 223 ? -1.752 32.354 21.143 1.00 23.66 297 ILE A N 1
ATOM 1823 C CA . ILE A 1 223 ? -2.893 31.681 20.487 1.00 22.72 297 ILE A CA 1
ATOM 1824 C C . ILE A 1 223 ? -3.865 31.134 21.536 1.00 25.40 297 ILE A C 1
ATOM 1825 O O . ILE A 1 223 ? -3.427 30.407 22.440 1.00 21.80 297 ILE A O 1
ATOM 1830 N N . HIS A 1 224 ? -5.163 31.416 21.353 1.00 23.67 298 HIS A N 1
ATOM 1831 C CA . HIS A 1 224 ? -6.262 30.912 22.211 1.00 27.07 298 HIS A CA 1
ATOM 1832 C C . HIS A 1 224 ? -7.180 30.072 21.329 1.00 27.21 298 HIS A C 1
ATOM 1833 O O . HIS A 1 224 ? -7.678 30.571 20.283 1.00 24.21 298 HIS A O 1
ATOM 1840 N N . VAL A 1 225 ? -7.396 28.818 21.718 1.00 24.46 299 VAL A N 1
ATOM 1841 C CA . VAL A 1 225 ? -8.267 27.903 20.952 1.00 26.37 299 VAL A CA 1
ATOM 1842 C C . VAL A 1 225 ? -9.594 27.843 21.679 1.00 29.23 299 VAL A C 1
ATOM 1843 O O . VAL A 1 225 ? -9.586 27.495 22.872 1.00 27.76 299 VAL A O 1
ATOM 1847 N N . ILE A 1 226 ? -10.677 28.221 20.987 1.00 31.60 300 ILE A N 1
ATOM 1848 C CA . ILE A 1 226 ? -12.056 28.291 21.564 1.00 31.63 300 ILE A CA 1
ATOM 1849 C C . ILE A 1 226 ? -12.969 27.322 20.793 1.00 30.54 300 ILE A C 1
ATOM 1850 O O . ILE A 1 226 ? -12.782 27.144 19.559 1.00 29.45 300 ILE A O 1
ATOM 1855 N N . GLY A 1 227 ? -13.927 26.707 21.490 1.00 29.28 301 GLY A N 1
ATOM 1856 C CA . GLY A 1 227 ? -15.030 25.969 20.842 1.00 33.26 301 GLY A CA 1
ATOM 1857 C C . GLY A 1 227 ? -16.062 26.888 20.186 1.00 36.24 301 GLY A C 1
ATOM 1858 O O . GLY A 1 227 ? -15.702 27.996 19.667 1.00 32.27 301 GLY A O 1
ATOM 1859 N N . ASN A 1 228 ? -17.325 26.453 20.219 1.00 38.92 302 ASN A N 1
ATOM 1860 C CA . ASN A 1 228 ? -18.484 27.109 19.564 1.00 42.32 302 ASN A CA 1
ATOM 1861 C C . ASN A 1 228 ? -18.909 28.384 20.300 1.00 40.52 302 ASN A C 1
ATOM 1862 O O . ASN A 1 228 ? -19.630 29.175 19.686 1.00 38.33 302 ASN A O 1
ATOM 1867 N N . LYS A 1 229 ? -18.566 28.555 21.574 1.00 43.01 303 LYS A N 1
ATOM 1868 C CA . LYS A 1 229 ? -19.022 29.732 22.356 1.00 48.14 303 LYS A CA 1
ATOM 1869 C C . LYS A 1 229 ? -17.905 30.771 22.362 1.00 43.24 303 LYS A C 1
ATOM 1870 O O . LYS A 1 229 ? -17.129 30.840 23.344 1.00 41.72 303 LYS A O 1
ATOM 1876 N N . TYR A 1 230 ? -17.835 31.556 21.292 1.00 35.47 304 TYR A N 1
ATOM 1877 C CA . TYR A 1 230 ? -16.676 32.442 21.003 1.00 32.36 304 TYR A CA 1
ATOM 1878 C C . TYR A 1 230 ? -17.115 33.920 20.963 1.00 35.10 304 TYR A C 1
ATOM 1879 O O . TYR A 1 230 ? -16.249 34.813 21.140 1.00 33.81 304 TYR A O 1
ATOM 1888 N N . GLN A 1 231 ? -18.417 34.179 20.763 1.00 31.86 305 GLN A N 1
ATOM 1889 C CA . GLN A 1 231 ? -18.935 35.484 20.283 1.00 33.02 305 GLN A CA 1
ATOM 1890 C C . GLN A 1 231 ? -18.673 36.548 21.336 1.00 29.19 305 GLN A C 1
ATOM 1891 O O . GLN A 1 231 ? -18.216 37.633 20.964 1.00 31.41 305 GLN A O 1
ATOM 1897 N N . ASN A 1 232 ? -18.924 36.222 22.601 1.00 29.85 306 ASN A N 1
ATOM 1898 C CA . ASN A 1 232 ? -18.703 37.181 23.704 1.00 33.45 306 ASN A CA 1
ATOM 1899 C C . ASN A 1 232 ? -17.216 37.406 23.912 1.00 33.41 306 ASN A C 1
ATOM 1900 O O . ASN A 1 232 ? -16.873 38.515 24.329 1.00 33.13 306 ASN A O 1
ATOM 1905 N N . LYS A 1 233 ? -16.372 36.412 23.642 1.00 27.87 307 LYS A N 1
ATOM 1906 C CA . LYS A 1 233 ? -14.905 36.591 23.804 1.00 31.76 307 LYS A CA 1
ATOM 1907 C C . LYS A 1 233 ? -14.419 37.573 22.737 1.00 27.10 307 LYS A C 1
ATOM 1908 O O . LYS A 1 233 ? -13.547 38.392 23.027 1.00 26.31 307 LYS A O 1
ATOM 1914 N N . LEU A 1 234 ? -14.965 37.493 21.523 1.00 25.48 308 LEU A N 1
ATOM 1915 C CA . LEU A 1 234 ? -14.565 38.421 20.433 1.00 24.88 308 LEU A CA 1
ATOM 1916 C C . LEU A 1 234 ? -15.128 39.820 20.719 1.00 23.93 308 LEU A C 1
ATOM 1917 O O . LEU A 1 234 ? -14.431 40.818 20.496 1.00 24.37 308 LEU A O 1
ATOM 1922 N N . LEU A 1 235 ? -16.345 39.911 21.234 1.00 25.26 309 LEU A N 1
ATOM 1923 C CA . LEU A 1 235 ? -16.963 41.225 21.544 1.00 25.41 309 LEU A CA 1
ATOM 1924 C C . LEU A 1 235 ? -16.260 41.908 22.717 1.00 26.22 309 LEU A C 1
ATOM 1925 O O . LEU A 1 235 ? -16.357 43.151 22.767 1.00 27.84 309 LEU A O 1
ATOM 1930 N N . GLU A 1 236 ? -15.592 41.170 23.622 1.00 27.69 310 GLU A N 1
ATOM 1931 C CA . GLU A 1 236 ? -14.769 41.766 24.714 1.00 28.30 310 GLU A CA 1
ATOM 1932 C C . GLU A 1 236 ? -13.627 42.583 24.098 1.00 26.51 310 GLU A C 1
ATOM 1933 O O . GLU A 1 236 ? -13.316 43.630 24.637 1.00 27.40 310 GLU A O 1
ATOM 1939 N N . ILE A 1 237 ? -12.985 42.096 23.038 1.00 24.08 311 ILE A N 1
ATOM 1940 C CA . ILE A 1 237 ? -11.731 42.728 22.511 1.00 25.37 311 ILE A CA 1
ATOM 1941 C C . ILE A 1 237 ? -11.972 43.474 21.199 1.00 23.02 311 ILE A C 1
ATOM 1942 O O . ILE A 1 237 ? -11.097 44.251 20.814 1.00 26.91 311 ILE A O 1
ATOM 1947 N N . ILE A 1 238 ? -13.092 43.259 20.527 1.00 25.04 312 ILE A N 1
ATOM 1948 C CA . ILE A 1 238 ? -13.444 43.938 19.244 1.00 24.33 312 ILE A CA 1
ATOM 1949 C C . ILE A 1 238 ? -14.851 44.532 19.364 1.00 23.42 312 ILE A C 1
ATOM 1950 O O . ILE A 1 238 ? -15.775 43.805 19.713 1.00 26.38 312 ILE A O 1
ATOM 1955 N N . ASP A 1 239 ? -15.024 45.806 19.013 1.00 25.92 313 ASP A N 1
ATOM 1956 C CA . ASP A 1 239 ? -16.368 46.450 19.023 1.00 22.85 313 ASP A CA 1
ATOM 1957 C C . ASP A 1 239 ? -17.293 45.746 18.011 1.00 23.22 313 ASP A C 1
ATOM 1958 O O . ASP A 1 239 ? -16.812 45.288 16.947 1.00 21.25 313 ASP A O 1
ATOM 1963 N N . ALA A 1 240 ? -18.586 45.621 18.328 1.00 21.48 314 ALA A N 1
ATOM 1964 C CA . ALA A 1 240 ? -19.587 44.936 17.480 1.00 24.31 314 ALA A CA 1
ATOM 1965 C C . ALA A 1 240 ? -19.593 45.531 16.060 1.00 23.18 314 ALA A C 1
ATOM 1966 O O . ALA A 1 240 ? -19.795 44.767 15.114 1.00 22.39 314 ALA A O 1
ATOM 1968 N N . SER A 1 241 ? -19.404 46.844 15.918 1.00 24.33 315 SER A N 1
ATOM 1969 C CA . SER A 1 241 ? -19.361 47.531 14.599 1.00 25.75 315 SER A CA 1
ATOM 1970 C C . SER A 1 241 ? -18.183 47.013 13.758 1.00 24.11 315 SER A C 1
ATOM 1971 O O . SER A 1 241 ? -18.255 47.168 12.528 1.00 22.78 315 SER A O 1
ATOM 1974 N N . GLN A 1 242 ? -17.121 46.497 14.394 1.00 22.06 316 GLN A N 1
ATOM 1975 C CA . GLN A 1 242 ? -15.882 46.062 13.679 1.00 21.93 316 GLN A CA 1
ATOM 1976 C C . GLN A 1 242 ? -15.902 44.557 13.414 1.00 22.38 316 GLN A C 1
ATOM 1977 O O . GLN A 1 242 ? -15.050 44.080 12.672 1.00 24.04 316 GLN A O 1
ATOM 1983 N N . LEU A 1 243 ? -16.885 43.844 13.925 1.00 23.79 317 LEU A N 1
ATOM 1984 C CA . LEU A 1 243 ? -16.933 42.375 13.910 1.00 22.44 317 LEU A CA 1
ATOM 1985 C C . LEU A 1 243 ? -18.064 41.974 12.982 1.00 26.92 317 LEU A C 1
ATOM 1986 O O . LEU A 1 243 ? -19.179 42.492 13.108 1.00 24.99 317 LEU A O 1
ATOM 1991 N N . PRO A 1 244 ? -17.801 41.095 11.987 1.00 25.14 318 PRO A N 1
ATOM 1992 C CA . PRO A 1 244 ? -18.850 40.599 11.101 1.00 25.59 318 PRO A CA 1
ATOM 1993 C C . PRO A 1 244 ? -19.971 39.915 11.895 1.00 28.58 318 PRO A C 1
ATOM 1994 O O . PRO A 1 244 ? -19.655 39.290 12.924 1.00 24.78 318 PRO A O 1
ATOM 1998 N N . ASP A 1 245 ? -21.213 40.007 11.392 1.00 26.83 319 ASP A N 1
ATOM 1999 C CA . ASP A 1 245 ? -22.413 39.438 12.066 1.00 30.32 319 ASP A CA 1
ATOM 2000 C C . ASP A 1 245 ? -22.296 37.916 12.199 1.00 29.87 319 ASP A C 1
ATOM 2001 O O . ASP A 1 245 ? -22.762 37.387 13.226 1.00 31.81 319 ASP A O 1
ATOM 2006 N N . PHE A 1 246 ? -21.685 37.231 11.237 1.00 29.76 320 PHE A N 1
ATOM 2007 C CA . PHE A 1 246 ? -21.493 35.751 11.312 1.00 31.91 320 PHE A CA 1
ATOM 2008 C C . PHE A 1 246 ? -20.546 35.400 12.484 1.00 30.51 320 PHE A C 1
ATOM 2009 O O . PHE A 1 246 ? -20.664 34.302 12.996 1.00 33.75 320 PHE A O 1
ATOM 2017 N N . LEU A 1 247 ? -19.707 36.322 12.969 1.00 28.66 321 LEU A N 1
ATOM 2018 C CA . LEU A 1 247 ? -18.868 36.102 14.186 1.00 27.70 321 LEU A CA 1
ATOM 2019 C C . LEU A 1 247 ? -19.490 36.750 15.438 1.00 28.45 321 LEU A C 1
ATOM 2020 O O . LEU A 1 247 ? -18.826 36.720 16.498 1.00 27.40 321 LEU A O 1
ATOM 2025 N N . GLY A 1 248 ? -20.717 37.285 15.347 1.00 28.59 322 GLY A N 1
ATOM 2026 C CA . GLY A 1 248 ? -21.481 37.811 16.496 1.00 26.62 322 GLY A CA 1
ATOM 2027 C C . GLY A 1 248 ? -21.503 39.328 16.573 1.00 29.27 322 GLY A C 1
ATOM 2028 O O . GLY A 1 248 ? -21.961 39.865 17.612 1.00 27.30 322 GLY A O 1
ATOM 2029 N N . GLY A 1 249 ? -21.041 40.019 15.533 1.00 25.29 323 GLY A N 1
ATOM 2030 C CA . GLY A 1 249 ? -21.058 41.484 15.522 1.00 28.63 323 GLY A CA 1
ATOM 2031 C C . GLY A 1 249 ? -22.261 42.052 14.784 1.00 27.49 323 GLY A C 1
ATOM 2032 O O . GLY A 1 249 ? -23.238 41.339 14.547 1.00 28.64 323 GLY A O 1
ATOM 2033 N N . THR A 1 250 ? -22.193 43.318 14.411 1.00 26.17 324 THR A N 1
ATOM 2034 C CA . THR A 1 250 ? -23.301 43.992 13.689 1.00 26.12 324 THR A CA 1
ATOM 2035 C C . THR A 1 250 ? -22.940 44.204 12.222 1.00 29.35 324 THR A C 1
ATOM 2036 O O . THR A 1 250 ? -23.856 44.554 11.466 1.00 25.20 324 THR A O 1
ATOM 2040 N N . CYS A 1 251 ? -21.682 43.999 11.819 1.00 25.85 325 CYS A N 1
ATOM 2041 C CA . CYS A 1 251 ? -21.246 44.423 10.469 1.00 26.88 325 CYS A CA 1
ATOM 2042 C C . CYS A 1 251 ? -21.750 43.446 9.392 1.00 27.26 325 CYS A C 1
ATOM 2043 O O . CYS A 1 251 ? -21.648 42.235 9.562 1.00 27.07 325 CYS A O 1
ATOM 2046 N N . THR A 1 252 ? -22.281 43.952 8.291 1.00 27.85 326 THR A N 1
ATOM 2047 C CA . THR A 1 252 ? -22.655 43.104 7.133 1.00 29.14 326 THR A CA 1
ATOM 2048 C C . THR A 1 252 ? -21.826 43.463 5.892 1.00 26.33 326 THR A C 1
ATOM 2049 O O . THR A 1 252 ? -21.761 42.608 4.997 1.00 25.91 326 THR A O 1
ATOM 2053 N N . CYS A 1 253 ? -21.280 44.679 5.791 1.00 26.83 327 CYS A N 1
ATOM 2054 C CA . CYS A 1 253 ? -20.630 45.221 4.557 1.00 29.75 327 CYS A CA 1
ATOM 2055 C C . CYS A 1 253 ? -21.475 44.892 3.297 1.00 32.65 327 CYS A C 1
ATOM 2056 O O . CYS A 1 253 ? -20.878 44.528 2.238 1.00 32.54 327 CYS A O 1
ATOM 2059 N N . ALA A 1 254 ? -22.807 45.019 3.367 1.00 31.50 328 ALA A N 1
ATOM 2060 C CA . ALA A 1 254 ? -23.751 44.468 2.359 1.00 36.42 328 ALA A CA 1
ATOM 2061 C C . ALA A 1 254 ? -23.564 45.163 1.005 1.00 39.23 328 ALA A C 1
ATOM 2062 O O . ALA A 1 254 ? -23.809 44.492 -0.016 1.00 43.09 328 ALA A O 1
ATOM 2064 N N . ASP A 1 255 ? -23.141 46.429 1.004 1.00 41.03 329 ASP A N 1
ATOM 2065 C CA . ASP A 1 255 ? -22.951 47.234 -0.223 1.00 48.25 329 ASP A CA 1
ATOM 2066 C C . ASP A 1 255 ? -21.664 46.820 -0.927 1.00 47.65 329 ASP A C 1
ATOM 2067 O O . ASP A 1 255 ? -21.508 47.200 -2.099 1.00 47.56 329 ASP A O 1
ATOM 2072 N N . ARG A 1 256 ? -20.786 46.082 -0.241 1.00 46.56 330 ARG A N 1
ATOM 2073 C CA . ARG A 1 256 ? -19.457 45.678 -0.766 1.00 46.03 330 ARG A CA 1
ATOM 2074 C C . ARG A 1 256 ? -19.398 44.149 -0.909 1.00 46.92 330 ARG A C 1
ATOM 2075 O O . ARG A 1 256 ? -18.286 43.610 -1.007 1.00 45.51 330 ARG A O 1
ATOM 2083 N N . GLY A 1 257 ? -20.563 43.484 -0.931 1.00 49.95 331 GLY A N 1
ATOM 2084 C CA . GLY A 1 257 ? -20.710 42.021 -1.077 1.00 48.11 331 GLY A CA 1
ATOM 2085 C C . GLY A 1 257 ? -20.156 41.233 0.108 1.00 45.19 331 GLY A C 1
ATOM 2086 O O . GLY A 1 257 ? -19.794 40.060 -0.089 1.00 48.35 331 GLY A O 1
ATOM 2087 N N . GLY A 1 258 ? -20.101 41.815 1.307 1.00 38.62 332 GLY A N 1
ATOM 2088 C CA . GLY A 1 258 ? -19.879 41.021 2.531 1.00 33.37 332 GLY A CA 1
ATOM 2089 C C . GLY A 1 258 ? -18.533 41.302 3.181 1.00 30.53 332 GLY A C 1
ATOM 2090 O O . GLY A 1 258 ? -17.604 41.742 2.519 1.00 26.43 332 GLY A O 1
ATOM 2091 N N . CYS A 1 259 ? -18.445 41.030 4.476 1.00 30.27 333 CYS A N 1
ATOM 2092 C CA . CYS A 1 259 ? -17.295 41.376 5.341 1.00 27.75 333 CYS A CA 1
ATOM 2093 C C . CYS A 1 259 ? -16.004 40.687 4.881 1.00 28.78 333 CYS A C 1
ATOM 2094 O O . CYS A 1 259 ? -14.920 41.321 5.016 1.00 27.64 333 CYS A O 1
ATOM 2097 N N . MET A 1 260 ? -16.074 39.468 4.337 1.00 30.32 334 MET A N 1
ATOM 2098 C CA . MET A 1 260 ? -14.827 38.730 3.967 1.00 32.13 334 MET A CA 1
ATOM 2099 C C . MET A 1 260 ? -14.232 39.318 2.696 1.00 31.22 334 MET A C 1
ATOM 2100 O O . MET A 1 260 ? -13.119 38.943 2.372 1.00 37.28 334 MET A O 1
ATOM 2105 N N . ARG A 1 261 ? -14.912 40.265 2.032 1.00 37.07 335 ARG A N 1
ATOM 2106 C CA . ARG A 1 261 ? -14.423 40.833 0.740 1.00 39.24 335 ARG A CA 1
ATOM 2107 C C . ARG A 1 261 ? -14.224 42.353 0.800 1.00 34.52 335 ARG A C 1
ATOM 2108 O O . ARG A 1 261 ? -13.624 42.917 -0.120 1.00 31.66 335 ARG A O 1
ATOM 2116 N N . SER A 1 262 ? -14.679 43.023 1.848 1.00 34.09 336 SER A N 1
ATOM 2117 C CA . SER A 1 262 ? -14.718 44.507 1.876 1.00 32.55 336 SER A CA 1
ATOM 2118 C C . SER A 1 262 ? -13.348 45.118 2.171 1.00 31.76 336 SER A C 1
ATOM 2119 O O . SER A 1 262 ? -13.131 46.276 1.765 1.00 32.12 336 SER A O 1
ATOM 2122 N N . ASP A 1 263 ? -12.450 44.398 2.855 1.00 31.93 337 ASP A N 1
ATOM 2123 C CA . ASP A 1 263 ? -11.152 44.958 3.344 1.00 30.60 337 ASP A CA 1
ATOM 2124 C C . ASP A 1 263 ? -11.416 46.199 4.214 1.00 26.64 337 ASP A C 1
ATOM 2125 O O . ASP A 1 263 ? -10.642 47.179 4.135 1.00 23.51 337 ASP A O 1
ATOM 2130 N N . LYS A 1 264 ? -12.494 46.178 4.983 1.00 26.83 338 LYS A N 1
ATOM 2131 C CA . LYS A 1 264 ? -12.966 47.350 5.771 1.00 25.58 338 LYS A CA 1
ATOM 2132 C C . LYS A 1 264 ? -11.851 47.710 6.755 1.00 23.56 338 LYS A C 1
ATOM 2133 O O . LYS A 1 264 ? -11.331 46.776 7.419 1.00 24.60 338 LYS A O 1
ATOM 2139 N N . GLY A 1 265 ? -11.548 48.996 6.910 1.00 22.07 339 GLY A N 1
ATOM 2140 C CA . GLY A 1 265 ? -10.592 49.484 7.915 1.00 20.10 339 GLY A CA 1
ATOM 2141 C C . GLY A 1 265 ? -10.096 50.870 7.555 1.00 20.07 339 GLY A C 1
ATOM 2142 O O . GLY A 1 265 ? -10.423 51.386 6.495 1.00 20.50 339 GLY A O 1
ATOM 2143 N N . PRO A 1 266 ? -9.312 51.513 8.437 1.00 21.32 340 PRO A N 1
ATOM 2144 C CA . PRO A 1 266 ? -8.929 52.910 8.251 1.00 21.80 340 PRO A CA 1
ATOM 2145 C C . PRO A 1 266 ? -7.979 53.140 7.065 1.00 22.59 340 PRO A C 1
ATOM 2146 O O . PRO A 1 266 ? -7.805 54.272 6.669 1.00 21.54 340 PRO A O 1
ATOM 2150 N N . TRP A 1 267 ? -7.348 52.071 6.564 1.00 22.48 341 TRP A N 1
ATOM 2151 C CA . TRP A 1 267 ? -6.498 52.113 5.344 1.00 21.61 341 TRP A CA 1
ATOM 2152 C C . TRP A 1 267 ? -7.387 52.312 4.099 1.00 22.13 341 TRP A C 1
ATOM 2153 O O . TRP A 1 267 ? -6.815 52.500 3.033 1.00 22.34 341 TRP A O 1
ATOM 2164 N N . ASN A 1 268 ? -8.719 52.217 4.198 1.00 21.06 342 ASN A N 1
ATOM 2165 C CA . ASN A 1 268 ? -9.634 52.578 3.088 1.00 22.03 342 ASN A CA 1
ATOM 2166 C C . ASN A 1 268 ? -10.080 54.039 3.128 1.00 21.32 342 ASN A C 1
ATOM 2167 O O . ASN A 1 268 ? -10.839 54.473 2.212 1.00 20.91 342 ASN A O 1
ATOM 2172 N N . ASP A 1 269 ? -9.646 54.806 4.107 1.00 21.15 343 ASP A N 1
ATOM 2173 C CA . ASP A 1 269 ? -10.117 56.200 4.235 1.00 21.93 343 ASP A CA 1
ATOM 2174 C C . ASP A 1 269 ? -9.132 57.115 3.527 1.00 21.18 343 ASP A C 1
ATOM 2175 O O . ASP A 1 269 ? -7.944 57.097 3.868 1.00 19.69 343 ASP A O 1
ATOM 2180 N N . PRO A 1 270 ? -9.596 57.941 2.558 1.00 20.35 344 PRO A N 1
ATOM 2181 C CA . PRO A 1 270 ? -8.670 58.766 1.773 1.00 21.12 344 PRO A CA 1
ATOM 2182 C C . PRO A 1 270 ? -7.925 59.823 2.594 1.00 21.77 344 PRO A C 1
ATOM 2183 O O . PRO A 1 270 ? -6.785 60.123 2.267 1.00 25.00 344 PRO A O 1
ATOM 2187 N N . GLU A 1 271 ? -8.554 60.381 3.625 1.00 21.60 345 GLU A N 1
ATOM 2188 C CA . GLU A 1 271 ? -7.886 61.394 4.503 1.00 23.10 345 GLU A CA 1
ATOM 2189 C C . GLU A 1 271 ? -6.748 60.748 5.300 1.00 23.23 345 GLU A C 1
ATOM 2190 O O . GLU A 1 271 ? -5.704 61.386 5.476 1.00 25.78 345 GLU A O 1
ATOM 2196 N N . ILE A 1 272 ? -6.937 59.529 5.787 1.00 22.40 346 ILE A N 1
ATOM 2197 C CA . ILE A 1 272 ? -5.881 58.806 6.528 1.00 21.46 346 ILE A CA 1
ATOM 2198 C C . ILE A 1 272 ? -4.759 58.460 5.545 1.00 22.97 346 ILE A C 1
ATOM 2199 O O . ILE A 1 272 ? -3.623 58.751 5.837 1.00 21.60 346 ILE A O 1
ATOM 2204 N N . LEU A 1 273 ? -5.077 57.933 4.358 1.00 23.42 347 LEU A N 1
ATOM 2205 C CA . LEU A 1 273 ? -4.054 57.605 3.327 1.00 22.91 347 LEU A CA 1
ATOM 2206 C C . LEU A 1 273 ? -3.275 58.856 2.878 1.00 25.89 347 LEU A C 1
ATOM 2207 O O . LEU A 1 273 ? -2.074 58.725 2.485 1.00 26.93 347 LEU A O 1
ATOM 2212 N N . LYS A 1 274 ? -3.918 60.017 2.776 1.00 23.87 348 LYS A N 1
ATOM 2213 C CA . LYS A 1 274 ? -3.185 61.266 2.447 1.00 27.02 348 LYS A CA 1
ATOM 2214 C C . LYS A 1 274 ? -2.155 61.584 3.540 1.00 25.05 348 LYS A C 1
ATOM 2215 O O . LYS A 1 274 ? -1.079 62.064 3.208 1.00 28.62 348 LYS A O 1
ATOM 2221 N N . MET A 1 275 ? -2.476 61.311 4.792 1.00 28.39 349 MET A N 1
ATOM 2222 C CA . MET A 1 275 ? -1.585 61.577 5.953 1.00 31.50 349 MET A CA 1
ATOM 2223 C C . MET A 1 275 ? -0.339 60.691 5.845 1.00 35.93 349 MET A C 1
ATOM 2224 O O . MET A 1 275 ? 0.743 61.165 6.216 1.00 38.33 349 MET A O 1
ATOM 2229 N N . LEU A 1 276 ? -0.461 59.486 5.282 1.00 32.32 350 LEU A N 1
ATOM 2230 C CA . LEU A 1 276 ? 0.697 58.591 5.057 1.00 34.31 350 LEU A CA 1
ATOM 2231 C C . LEU A 1 276 ? 1.600 59.153 3.964 1.00 39.84 350 LEU A C 1
ATOM 2232 O O . LEU A 1 276 ? 2.787 59.119 4.154 1.00 38.30 350 LEU A O 1
ATOM 2237 N N . GLN A 1 277 ? 1.058 59.602 2.841 1.00 44.57 351 GLN A N 1
ATOM 2238 C CA . GLN A 1 277 ? 1.886 60.027 1.685 1.00 51.59 351 GLN A CA 1
ATOM 2239 C C . GLN A 1 277 ? 2.531 61.375 1.976 1.00 54.42 351 GLN A C 1
ATOM 2240 O O . GLN A 1 277 ? 3.741 61.476 1.758 1.00 68.61 351 GLN A O 1
ATOM 2246 N N . SER A 1 278 ? 1.749 62.337 2.465 1.00 55.52 352 SER A N 1
ATOM 2247 C CA . SER A 1 278 ? 2.176 63.724 2.790 1.00 61.22 352 SER A CA 1
ATOM 2248 C C . SER A 1 278 ? 3.036 63.733 4.049 1.00 75.82 352 SER A C 1
ATOM 2249 O O . SER A 1 278 ? 4.053 64.450 4.063 1.00 87.15 352 SER A O 1
ATOM 2252 N N . GLY A 1 279 ? 2.613 62.975 5.067 1.00 88.26 353 GLY A N 1
ATOM 2253 C CA . GLY A 1 279 ? 3.006 63.184 6.473 1.00 82.72 353 GLY A CA 1
ATOM 2254 C C . GLY A 1 279 ? 4.484 62.943 6.700 1.00 86.28 353 GLY A C 1
ATOM 2255 O O . GLY A 1 279 ? 5.063 62.034 6.033 1.00 85.44 353 GLY A O 1
ATOM 2256 N N . GLY A 1 280 ? 5.067 63.727 7.616 1.00 85.91 354 GLY A N 1
ATOM 2257 C CA . GLY A 1 280 ? 6.409 63.489 8.169 1.00 82.95 354 GLY A CA 1
ATOM 2258 C C . GLY A 1 280 ? 6.396 62.206 8.987 1.00 80.20 354 GLY A C 1
ATOM 2259 O O . GLY A 1 280 ? 5.323 61.659 9.248 1.00 70.52 354 GLY A O 1
ATOM 2260 N N . PRO A 1 281 ? 7.569 61.716 9.446 1.00 77.49 355 PRO A N 1
ATOM 2261 C CA . PRO A 1 281 ? 7.650 60.396 10.074 1.00 75.64 355 PRO A CA 1
ATOM 2262 C C . PRO A 1 281 ? 6.700 60.216 11.276 1.00 67.26 355 PRO A C 1
ATOM 2263 O O . PRO A 1 281 ? 6.513 61.114 12.075 1.00 61.48 355 PRO A O 1
ATOM 2267 N N . LEU A 1 282 ? 6.110 59.030 11.373 1.00 58.36 356 LEU A N 1
ATOM 2268 C CA . LEU A 1 282 ? 5.224 58.644 12.493 1.00 58.06 356 LEU A CA 1
ATOM 2269 C C . LEU A 1 282 ? 6.023 58.484 13.805 1.00 53.69 356 LEU A C 1
ATOM 2270 O O . LEU A 1 282 ? 5.350 58.556 14.848 1.00 47.88 356 LEU A O 1
ATOM 2275 N N . CYS A 1 283 ? 7.370 58.340 13.774 1.00 53.33 357 CYS A N 1
ATOM 2276 C CA . CYS A 1 283 ? 8.262 58.142 14.967 1.00 51.37 357 CYS A CA 1
ATOM 2277 C C . CYS A 1 283 ? 9.295 59.274 15.100 1.00 56.10 357 CYS A C 1
ATOM 2278 O O . CYS A 1 283 ? 10.062 59.491 14.144 1.00 56.51 357 CYS A O 1
ATOM 2281 N N . ARG A 1 284 ? 9.366 59.910 16.280 1.00 59.44 358 ARG A N 1
ATOM 2282 C CA . ARG A 1 284 ? 10.270 61.054 16.601 1.00 62.14 358 ARG A CA 1
ATOM 2283 C C . ARG A 1 284 ? 11.749 60.623 16.574 1.00 62.02 358 ARG A C 1
ATOM 2284 O O . ARG A 1 284 ? 12.573 61.480 16.208 1.00 59.83 358 ARG A O 1
ATOM 2292 N N . HIS A 1 285 ? 12.101 59.383 16.969 1.00 60.70 359 HIS A N 1
ATOM 2293 C CA . HIS A 1 285 ? 13.518 58.904 17.015 1.00 55.47 359 HIS A CA 1
ATOM 2294 C C . HIS A 1 285 ? 14.108 58.875 15.598 1.00 54.24 359 HIS A C 1
ATOM 2295 O O . HIS A 1 285 ? 15.259 59.336 15.437 1.00 52.34 359 HIS A O 1
ATOM 2302 N N . ASN A 1 286 ? 13.343 58.391 14.615 1.00 49.70 360 ASN A N 1
ATOM 2303 C CA . ASN A 1 286 ? 13.745 58.391 13.182 1.00 54.62 360 ASN A CA 1
ATOM 2304 C C . ASN A 1 286 ? 14.017 59.829 12.715 1.00 66.28 360 ASN A C 1
ATOM 2305 O O . ASN A 1 286 ? 15.060 60.043 12.048 1.00 71.68 360 ASN A O 1
ATOM 2310 N N . SER A 1 287 ? 13.133 60.772 13.056 1.00 71.45 361 SER A N 1
ATOM 2311 C CA . SER A 1 287 ? 13.246 62.208 12.680 1.00 74.54 361 SER A CA 1
ATOM 2312 C C . SER A 1 287 ? 14.543 62.810 13.252 1.00 77.53 361 SER A C 1
ATOM 2313 O O . SER A 1 287 ? 15.236 63.529 12.499 1.00 81.82 361 SER A O 1
ATOM 2316 N N . ALA A 1 288 ? 14.874 62.502 14.517 1.00 79.91 362 ALA A N 1
ATOM 2317 C CA . ALA A 1 288 ? 16.083 62.983 15.236 1.00 78.56 362 ALA A CA 1
ATOM 2318 C C . ALA A 1 288 ? 17.357 62.351 14.648 1.00 84.23 362 ALA A C 1
ATOM 2319 O O . ALA A 1 288 ? 18.380 63.059 14.598 1.00 81.45 362 ALA A O 1
ATOM 2321 N N . LEU A 1 289 ? 17.327 61.064 14.268 1.00 81.87 363 LEU A N 1
ATOM 2322 C CA . LEU A 1 289 ? 18.468 60.395 13.576 1.00 79.83 363 LEU A CA 1
ATOM 2323 C C . LEU A 1 289 ? 18.714 61.086 12.228 1.00 78.30 363 LEU A C 1
ATOM 2324 O O . LEU A 1 289 ? 19.897 61.319 11.922 1.00 75.15 363 LEU A O 1
ATOM 2329 N N . ASN A 1 290 ? 17.643 61.408 11.482 1.00 76.89 364 ASN A N 1
ATOM 2330 C CA . ASN A 1 290 ? 17.692 62.053 10.137 1.00 80.41 364 ASN A CA 1
ATOM 2331 C C . ASN A 1 290 ? 18.408 63.403 10.264 1.00 83.98 364 ASN A C 1
ATOM 2332 O O . ASN A 1 290 ? 19.305 63.684 9.447 1.00 90.37 364 ASN A O 1
ATOM 2334 N N . SER A 1 291 ? 18.062 64.188 11.285 1.00 86.00 365 SER A N 1
ATOM 2335 C CA . SER A 1 291 ? 18.723 65.480 11.603 1.00 79.16 365 SER A CA 1
ATOM 2336 C C . SER A 1 291 ? 19.805 65.238 12.660 1.00 65.86 365 SER A C 1
ATOM 2337 O O . SER A 1 291 ? 20.976 65.408 12.373 1.00 56.89 365 SER A O 1
ATOM 2340 N N . LEU B 1 3 ? -8.923 6.096 14.751 1.00 71.38 77 LEU B N 1
ATOM 2341 C CA . LEU B 1 3 ? -8.024 6.963 13.911 1.00 65.49 77 LEU B CA 1
ATOM 2342 C C . LEU B 1 3 ? -7.269 6.093 12.909 1.00 62.43 77 LEU B C 1
ATOM 2343 O O . LEU B 1 3 ? -6.519 5.210 13.354 1.00 59.32 77 LEU B O 1
ATOM 2348 N N . THR B 1 4 ? -7.421 6.381 11.617 1.00 58.73 78 THR B N 1
ATOM 2349 C CA . THR B 1 4 ? -6.666 5.714 10.527 1.00 62.49 78 THR B CA 1
ATOM 2350 C C . THR B 1 4 ? -5.247 6.274 10.464 1.00 58.18 78 THR B C 1
ATOM 2351 O O . THR B 1 4 ? -5.092 7.498 10.261 1.00 59.25 78 THR B O 1
ATOM 2355 N N . ILE B 1 5 ? -4.246 5.414 10.611 1.00 54.96 79 ILE B N 1
ATOM 2356 C CA . ILE B 1 5 ? -2.861 5.761 10.186 1.00 57.47 79 ILE B CA 1
ATOM 2357 C C . ILE B 1 5 ? -2.582 5.005 8.883 1.00 52.98 79 ILE B C 1
ATOM 2358 O O . ILE B 1 5 ? -3.125 3.902 8.708 1.00 49.49 79 ILE B O 1
ATOM 2363 N N . GLU B 1 6 ? -1.849 5.629 7.963 1.00 54.77 80 GLU B N 1
ATOM 2364 C CA . GLU B 1 6 ? -1.464 5.002 6.669 1.00 58.63 80 GLU B CA 1
ATOM 2365 C C . GLU B 1 6 ? -0.513 3.840 6.978 1.00 57.14 80 GLU B C 1
ATOM 2366 O O . GLU B 1 6 ? 0.639 4.103 7.327 1.00 53.15 80 GLU B O 1
ATOM 2372 N N . ASP B 1 7 ? -1.010 2.607 6.927 1.00 56.63 81 ASP B N 1
ATOM 2373 C CA . ASP B 1 7 ? -0.262 1.384 7.328 1.00 59.36 81 ASP B CA 1
ATOM 2374 C C . ASP B 1 7 ? -0.602 0.328 6.281 1.00 62.10 81 ASP B C 1
ATOM 2375 O O . ASP B 1 7 ? -1.379 -0.591 6.586 1.00 52.36 81 ASP B O 1
ATOM 2380 N N . ILE B 1 8 ? -0.080 0.518 5.072 1.00 64.12 82 ILE B N 1
ATOM 2381 C CA . ILE B 1 8 ? -0.340 -0.375 3.908 1.00 68.47 82 ILE B CA 1
ATOM 2382 C C . ILE B 1 8 ? 0.756 -1.448 3.902 1.00 65.31 82 ILE B C 1
ATOM 2383 O O . ILE B 1 8 ? 1.945 -1.090 3.812 1.00 66.50 82 ILE B O 1
ATOM 2388 N N . HIS B 1 9 ? 0.355 -2.709 4.073 1.00 65.02 83 HIS B N 1
ATOM 2389 C CA . HIS B 1 9 ? 1.237 -3.902 4.016 1.00 69.66 83 HIS B CA 1
ATOM 2390 C C . HIS B 1 9 ? 1.016 -4.627 2.688 1.00 65.97 83 HIS B C 1
ATOM 2391 O O . HIS B 1 9 ? -0.161 -4.823 2.347 1.00 59.61 83 HIS B O 1
ATOM 2398 N N . ASP B 1 10 ? 2.075 -5.012 1.968 1.00 76.27 84 ASP B N 1
ATOM 2399 C CA . ASP B 1 10 ? 1.929 -5.907 0.783 1.00 78.20 84 ASP B CA 1
ATOM 2400 C C . ASP B 1 10 ? 1.584 -7.295 1.326 1.00 74.76 84 ASP B C 1
ATOM 2401 O O . ASP B 1 10 ? 1.953 -7.598 2.483 1.00 73.66 84 ASP B O 1
ATOM 2406 N N . VAL B 1 11 ? 0.858 -8.083 0.537 1.00 76.82 85 VAL B N 1
ATOM 2407 C CA . VAL B 1 11 ? 0.155 -9.301 1.033 1.00 77.16 85 VAL B CA 1
ATOM 2408 C C . VAL B 1 11 ? 1.193 -10.395 1.318 1.00 66.03 85 VAL B C 1
ATOM 2409 O O . VAL B 1 11 ? 0.909 -11.274 2.159 1.00 59.67 85 VAL B O 1
ATOM 2413 N N . GLU B 1 12 ? 2.382 -10.320 0.718 1.00 66.68 86 GLU B N 1
ATOM 2414 C CA . GLU B 1 12 ? 3.388 -11.400 0.903 1.00 74.83 86 GLU B CA 1
ATOM 2415 C C . GLU B 1 12 ? 4.164 -11.161 2.202 1.00 64.09 86 GLU B C 1
ATOM 2416 O O . GLU B 1 12 ? 4.572 -12.160 2.792 1.00 58.75 86 GLU B O 1
ATOM 2422 N N . GLU B 1 13 ? 4.336 -9.915 2.658 1.00 63.38 87 GLU B N 1
ATOM 2423 C CA . GLU B 1 13 ? 4.866 -9.656 4.030 1.00 60.48 87 GLU B CA 1
ATOM 2424 C C . GLU B 1 13 ? 3.800 -10.064 5.050 1.00 59.38 87 GLU B C 1
ATOM 2425 O O . GLU B 1 13 ? 4.194 -10.630 6.081 1.00 52.40 87 GLU B O 1
ATOM 2431 N N . LEU B 1 14 ? 2.518 -9.782 4.757 1.00 58.86 88 LEU B N 1
ATOM 2432 C CA . LEU B 1 14 ? 1.345 -10.124 5.617 1.00 62.95 88 LEU B CA 1
ATOM 2433 C C . LEU B 1 14 ? 1.346 -11.615 5.956 1.00 65.03 88 LEU B C 1
ATOM 2434 O O . LEU B 1 14 ? 1.073 -11.948 7.121 1.00 66.42 88 LEU B O 1
ATOM 2439 N N . ARG B 1 15 ? 1.581 -12.482 4.971 1.00 69.48 89 ARG B N 1
ATOM 2440 C CA . ARG B 1 15 ? 1.526 -13.953 5.175 1.00 67.05 89 ARG B CA 1
ATOM 2441 C C . ARG B 1 15 ? 2.757 -14.408 5.954 1.00 59.44 89 ARG B C 1
ATOM 2442 O O . ARG B 1 15 ? 2.616 -15.338 6.760 1.00 64.96 89 ARG B O 1
ATOM 2450 N N . ALA B 1 16 ? 3.923 -13.812 5.687 1.00 55.08 90 ALA B N 1
ATOM 2451 C CA . ALA B 1 16 ? 5.220 -14.224 6.282 1.00 53.80 90 ALA B CA 1
ATOM 2452 C C . ALA B 1 16 ? 5.182 -14.002 7.799 1.00 50.11 90 ALA B C 1
ATOM 2453 O O . ALA B 1 16 ? 5.762 -14.806 8.529 1.00 49.00 90 ALA B O 1
ATOM 2455 N N . VAL B 1 17 ? 4.538 -12.937 8.267 1.00 52.29 91 VAL B N 1
ATOM 2456 C CA . VAL B 1 17 ? 4.454 -12.649 9.728 1.00 57.15 91 VAL B CA 1
ATOM 2457 C C . VAL B 1 17 ? 3.317 -13.492 10.326 1.00 54.91 91 VAL B C 1
ATOM 2458 O O . VAL B 1 17 ? 3.480 -13.942 11.475 1.00 59.12 91 VAL B O 1
ATOM 2462 N N . ASP B 1 18 ? 2.249 -13.773 9.569 1.00 61.73 92 ASP B N 1
ATOM 2463 C CA . ASP B 1 18 ? 1.150 -14.666 10.039 1.00 67.09 92 ASP B CA 1
ATOM 2464 C C . ASP B 1 18 ? 1.697 -16.081 10.182 1.00 64.18 92 ASP B C 1
ATOM 2465 O O . ASP B 1 18 ? 1.298 -16.763 11.122 1.00 66.55 92 ASP B O 1
ATOM 2470 N N . GLU B 1 19 ? 2.553 -16.502 9.250 1.00 65.84 93 GLU B N 1
ATOM 2471 C CA . GLU B 1 19 ? 3.295 -17.783 9.331 1.00 66.13 93 GLU B CA 1
ATOM 2472 C C . GLU B 1 19 ? 4.197 -17.742 10.567 1.00 62.28 93 GLU B C 1
ATOM 2473 O O . GLU B 1 19 ? 4.214 -18.732 11.329 1.00 57.92 93 GLU B O 1
ATOM 2479 N N . PHE B 1 20 ? 4.931 -16.643 10.759 1.00 55.73 94 PHE B N 1
ATOM 2480 C CA . PHE B 1 20 ? 5.904 -16.531 11.874 1.00 51.43 94 PHE B CA 1
ATOM 2481 C C . PHE B 1 20 ? 5.163 -16.543 13.218 1.00 47.86 94 PHE B C 1
ATOM 2482 O O . PHE B 1 20 ? 5.624 -17.222 14.153 1.00 48.12 94 PHE B O 1
ATOM 2490 N N . ARG B 1 21 ? 4.061 -15.802 13.317 1.00 48.12 95 ARG B N 1
ATOM 2491 C CA . ARG B 1 21 ? 3.243 -15.707 14.550 1.00 52.76 95 ARG B CA 1
ATOM 2492 C C . ARG B 1 21 ? 2.667 -17.082 14.915 1.00 55.40 95 ARG B C 1
ATOM 2493 O O . ARG B 1 21 ? 2.687 -17.421 16.113 1.00 55.52 95 ARG B O 1
ATOM 2501 N N . ASN B 1 22 ? 2.172 -17.836 13.927 1.00 60.21 96 ASN B N 1
ATOM 2502 C CA . ASN B 1 22 ? 1.574 -19.186 14.129 1.00 62.15 96 ASN B CA 1
ATOM 2503 C C . ASN B 1 22 ? 2.636 -20.184 14.619 1.00 64.51 96 ASN B C 1
ATOM 2504 O O . ASN B 1 22 ? 2.281 -21.059 15.416 1.00 62.50 96 ASN B O 1
ATOM 2509 N N . LEU B 1 23 ? 3.884 -20.085 14.152 1.00 63.89 97 LEU B N 1
ATOM 2510 C CA . LEU B 1 23 ? 5.006 -20.899 14.693 1.00 64.80 97 LEU B CA 1
ATOM 2511 C C . LEU B 1 23 ? 5.295 -20.487 16.147 1.00 68.58 97 LEU B C 1
ATOM 2512 O O . LEU B 1 23 ? 5.564 -21.380 16.964 1.00 72.86 97 LEU B O 1
ATOM 2517 N N . LEU B 1 24 ? 5.244 -19.192 16.470 1.00 66.77 98 LEU B N 1
ATOM 2518 C CA . LEU B 1 24 ? 5.465 -18.703 17.859 1.00 70.28 98 LEU B CA 1
ATOM 2519 C C . LEU B 1 24 ? 4.285 -19.136 18.734 1.00 76.43 98 LEU B C 1
ATOM 2520 O O . LEU B 1 24 ? 4.489 -19.359 19.947 1.00 71.53 98 LEU B O 1
ATOM 2525 N N . VAL B 1 25 ? 3.079 -19.175 18.162 1.00 76.41 99 VAL B N 1
ATOM 2526 C CA . VAL B 1 25 ? 1.852 -19.605 18.891 1.00 76.31 99 VAL B CA 1
ATOM 2527 C C . VAL B 1 25 ? 1.997 -21.101 19.172 1.00 75.00 99 VAL B C 1
ATOM 2528 O O . VAL B 1 25 ? 1.785 -21.493 20.334 1.00 71.76 99 VAL B O 1
ATOM 2532 N N . SER B 1 26 ? 2.419 -21.883 18.168 1.00 79.12 100 SER B N 1
ATOM 2533 C CA . SER B 1 26 ? 2.480 -23.367 18.235 1.00 80.49 100 SER B CA 1
ATOM 2534 C C . SER B 1 26 ? 3.616 -23.833 19.156 1.00 82.45 100 SER B C 1
ATOM 2535 O O . SER B 1 26 ? 3.606 -25.013 19.507 1.00 93.15 100 SER B O 1
ATOM 2538 N N . GLU B 1 27 ? 4.578 -22.980 19.513 1.00 76.07 101 GLU B N 1
ATOM 2539 C CA . GLU B 1 27 ? 5.685 -23.384 20.424 1.00 76.98 101 GLU B CA 1
ATOM 2540 C C . GLU B 1 27 ? 5.671 -22.559 21.709 1.00 77.14 101 GLU B C 1
ATOM 2541 O O . GLU B 1 27 ? 6.620 -22.705 22.498 1.00 81.53 101 GLU B O 1
ATOM 2547 N N . ASN B 1 28 ? 4.655 -21.715 21.891 1.00 81.33 102 ASN B N 1
ATOM 2548 C CA . ASN B 1 28 ? 4.457 -20.873 23.099 1.00 79.25 102 ASN B CA 1
ATOM 2549 C C . ASN B 1 28 ? 5.675 -19.966 23.351 1.00 84.97 102 ASN B C 1
ATOM 2550 O O . ASN B 1 28 ? 6.015 -19.744 24.529 1.00 86.93 102 ASN B O 1
ATOM 2555 N N . LEU B 1 29 ? 6.291 -19.435 22.286 1.00 91.37 103 LEU B N 1
ATOM 2556 C CA . LEU B 1 29 ? 7.412 -18.457 22.353 1.00 86.35 103 LEU B CA 1
ATOM 2557 C C . LEU B 1 29 ? 6.867 -17.031 22.202 1.00 84.36 103 LEU B C 1
ATOM 2558 O O . LEU B 1 29 ? 7.684 -16.126 21.966 1.00 86.07 103 LEU B O 1
ATOM 2563 N N . LEU B 1 30 ? 5.550 -16.824 22.306 1.00 76.33 104 LEU B N 1
ATOM 2564 C CA . LEU B 1 30 ? 4.919 -15.505 22.022 1.00 75.74 104 LEU B CA 1
ATOM 2565 C C . LEU B 1 30 ? 4.291 -14.928 23.287 1.00 74.28 104 LEU B C 1
ATOM 2566 O O . LEU B 1 30 ? 3.230 -15.379 23.718 1.00 69.16 104 LEU B O 1
ATOM 2571 N N . PRO B 1 31 ? 4.924 -13.926 23.935 1.00 74.87 105 PRO B N 1
ATOM 2572 C CA . PRO B 1 31 ? 4.238 -13.118 24.938 1.00 76.65 105 PRO B CA 1
ATOM 2573 C C . PRO B 1 31 ? 3.230 -12.198 24.262 1.00 76.98 105 PRO B C 1
ATOM 2574 O O . PRO B 1 31 ? 3.493 -11.694 23.171 1.00 75.07 105 PRO B O 1
ATOM 2578 N N . PRO B 1 32 ? 2.054 -11.958 24.887 1.00 73.23 106 PRO B N 1
ATOM 2579 C CA . PRO B 1 32 ? 1.037 -11.080 24.307 1.00 67.08 106 PRO B CA 1
ATOM 2580 C C . PRO B 1 32 ? 1.434 -9.598 24.346 1.00 59.88 106 PRO B C 1
ATOM 2581 O O . PRO B 1 32 ? 0.832 -8.793 23.648 1.00 58.24 106 PRO B O 1
ATOM 2585 N N . THR B 1 33 ? 2.430 -9.268 25.163 1.00 52.51 107 THR B N 1
ATOM 2586 C CA . THR B 1 33 ? 3.043 -7.919 25.216 1.00 50.30 107 THR B CA 1
ATOM 2587 C C . THR B 1 33 ? 3.823 -7.674 23.912 1.00 50.83 107 THR B C 1
ATOM 2588 O O . THR B 1 33 ? 3.994 -6.504 23.547 1.00 52.87 107 THR B O 1
ATOM 2592 N N . LEU B 1 34 ? 4.251 -8.729 23.213 1.00 50.30 108 LEU B N 1
ATOM 2593 C CA . LEU B 1 34 ? 4.995 -8.604 21.930 1.00 49.79 108 LEU B CA 1
ATOM 2594 C C . LEU B 1 34 ? 4.140 -9.057 20.744 1.00 49.86 108 LEU B C 1
ATOM 2595 O O . LEU B 1 34 ? 4.714 -9.175 19.653 1.00 47.17 108 LEU B O 1
ATOM 2600 N N . ASP B 1 35 ? 2.840 -9.323 20.942 1.00 51.46 109 ASP B N 1
ATOM 2601 C CA . ASP B 1 35 ? 1.950 -9.802 19.850 1.00 50.55 109 ASP B CA 1
ATOM 2602 C C . ASP B 1 35 ? 1.557 -8.587 19.009 1.00 50.27 109 ASP B C 1
ATOM 2603 O O . ASP B 1 35 ? 0.426 -8.065 19.139 1.00 49.43 109 ASP B O 1
ATOM 2608 N N . ASP B 1 36 ? 2.494 -8.147 18.184 1.00 44.82 110 ASP B N 1
ATOM 2609 C CA . ASP B 1 36 ? 2.324 -6.985 17.289 1.00 44.44 110 ASP B CA 1
ATOM 2610 C C . ASP B 1 36 ? 2.870 -7.398 15.921 1.00 45.26 110 ASP B C 1
ATOM 2611 O O . ASP B 1 36 ? 3.893 -8.119 15.868 1.00 49.00 110 ASP B O 1
ATOM 2616 N N . TYR B 1 37 ? 2.181 -6.995 14.864 1.00 43.26 111 TYR B N 1
ATOM 2617 C CA . TYR B 1 37 ? 2.603 -7.201 13.458 1.00 43.96 111 TYR B CA 1
ATOM 2618 C C . TYR B 1 37 ? 3.985 -6.576 13.280 1.00 45.12 111 TYR B C 1
ATOM 2619 O O . TYR B 1 37 ? 4.864 -7.256 12.749 1.00 40.28 111 TYR B O 1
ATOM 2628 N N . HIS B 1 38 ? 4.145 -5.306 13.677 1.00 39.79 112 HIS B N 1
ATOM 2629 C CA . HIS B 1 38 ? 5.328 -4.486 13.310 1.00 44.60 112 HIS B CA 1
ATOM 2630 C C . HIS B 1 38 ? 6.578 -4.916 14.079 1.00 41.30 112 HIS B C 1
ATOM 2631 O O . HIS B 1 38 ? 7.660 -4.791 13.500 1.00 37.04 112 HIS B O 1
ATOM 2638 N N . ILE B 1 39 ? 6.440 -5.381 15.324 1.00 38.58 113 ILE B N 1
ATOM 2639 C CA . ILE B 1 39 ? 7.580 -5.934 16.114 1.00 38.75 113 ILE B CA 1
ATOM 2640 C C . ILE B 1 39 ? 8.088 -7.200 15.403 1.00 42.79 113 ILE B C 1
ATOM 2641 O O . ILE B 1 39 ? 9.291 -7.297 15.159 1.00 40.30 113 ILE B O 1
ATOM 2646 N N .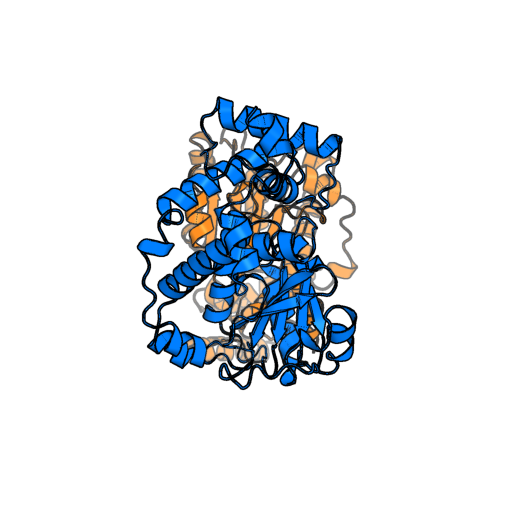 MET B 1 40 ? 7.208 -8.144 15.069 1.00 42.95 114 MET B N 1
ATOM 2647 C CA . MET B 1 40 ? 7.610 -9.412 14.396 1.00 41.92 114 MET B CA 1
ATOM 2648 C C . MET B 1 40 ? 8.172 -9.114 13.000 1.00 40.02 114 MET B C 1
ATOM 2649 O O . MET B 1 40 ? 9.105 -9.816 12.577 1.00 37.71 114 MET B O 1
ATOM 2654 N N . LEU B 1 41 ? 7.621 -8.137 12.284 1.00 36.99 115 LEU B N 1
ATOM 2655 C CA . LEU B 1 41 ? 8.116 -7.768 10.929 1.00 37.51 115 LEU B CA 1
ATOM 2656 C C . LEU B 1 41 ? 9.571 -7.274 11.017 1.00 35.87 115 LEU B C 1
ATOM 2657 O O . LEU B 1 41 ? 10.358 -7.575 10.106 1.00 37.47 115 LEU B O 1
ATOM 2662 N N . ARG B 1 42 ? 9.922 -6.552 12.080 1.00 29.67 116 ARG B N 1
ATOM 2663 C CA . ARG B 1 42 ? 11.286 -6.000 12.284 1.00 31.32 116 ARG B CA 1
ATOM 2664 C C . ARG B 1 42 ? 12.278 -7.160 12.416 1.00 32.49 116 ARG B C 1
ATOM 2665 O O . ARG B 1 42 ? 13.385 -7.060 11.852 1.00 32.10 116 ARG B O 1
ATOM 2673 N N . PHE B 1 43 ? 11.900 -8.211 13.137 1.00 34.17 117 PHE B N 1
ATOM 2674 C CA . PHE B 1 43 ? 12.792 -9.361 13.409 1.00 34.31 117 PHE B CA 1
ATOM 2675 C C . PHE B 1 43 ? 12.923 -10.155 12.113 1.00 36.17 117 PHE B C 1
ATOM 2676 O O . PHE B 1 43 ? 14.028 -10.575 11.784 1.00 30.11 117 PHE B O 1
ATOM 2684 N N . LEU B 1 44 ? 11.826 -10.303 11.379 1.00 41.16 118 LEU B N 1
ATOM 2685 C CA . LEU B 1 44 ? 11.839 -11.042 10.097 1.00 38.01 118 LEU B CA 1
ATOM 2686 C C . LEU B 1 44 ? 12.707 -10.293 9.084 1.00 40.36 118 LEU B C 1
ATOM 2687 O O . LEU B 1 44 ? 13.477 -10.975 8.381 1.00 38.61 118 LEU B O 1
ATOM 2692 N N . LYS B 1 45 ? 12.603 -8.961 9.012 1.00 37.48 119 LYS B N 1
ATOM 2693 C CA . LYS B 1 45 ? 13.478 -8.140 8.135 1.00 39.93 119 LYS B CA 1
ATOM 2694 C C . LYS B 1 45 ? 14.939 -8.315 8.551 1.00 38.02 119 LYS B C 1
ATOM 2695 O O . LYS B 1 45 ? 15.789 -8.339 7.653 1.00 36.01 119 LYS B O 1
ATOM 2701 N N . ALA B 1 46 ? 15.221 -8.417 9.851 1.00 39.35 120 ALA B N 1
ATOM 2702 C CA . ALA B 1 46 ? 16.604 -8.505 10.382 1.00 38.26 120 ALA B CA 1
ATOM 2703 C C . ALA B 1 46 ? 17.230 -9.864 10.042 1.00 38.64 120 ALA B C 1
ATOM 2704 O O . ALA B 1 46 ? 18.446 -9.970 10.160 1.00 40.41 120 ALA B O 1
ATOM 2706 N N . ARG B 1 47 ? 16.439 -10.870 9.672 1.00 44.84 121 ARG B N 1
ATOM 2707 C CA . ARG B 1 47 ? 16.979 -12.183 9.221 1.00 43.18 121 ARG B CA 1
ATOM 2708 C C . ARG B 1 47 ? 16.533 -12.502 7.787 1.00 43.86 121 ARG B C 1
ATOM 2709 O O . ARG B 1 47 ? 16.560 -13.687 7.426 1.00 49.03 121 ARG B O 1
ATOM 2717 N N . LYS B 1 48 ? 16.193 -11.489 6.992 1.00 41.52 122 LYS B N 1
ATOM 2718 C CA . LYS B 1 48 ? 15.799 -11.583 5.560 1.00 46.30 122 LYS B CA 1
ATOM 2719 C C . LYS B 1 48 ? 14.650 -12.583 5.384 1.00 47.53 122 LYS B C 1
ATOM 2720 O O . LYS B 1 48 ? 14.619 -13.280 4.347 1.00 51.28 122 LYS B O 1
ATOM 2726 N N . PHE B 1 49 ? 13.729 -12.618 6.352 1.00 46.41 123 PHE B N 1
ATOM 2727 C CA . PHE B 1 49 ? 12.477 -13.425 6.388 1.00 43.27 123 PHE B CA 1
ATOM 2728 C C . PHE B 1 49 ? 12.777 -14.932 6.421 1.00 49.30 123 PHE B C 1
ATOM 2729 O O . PHE B 1 49 ? 11.864 -15.728 6.114 1.00 55.99 123 PHE B O 1
ATOM 2737 N N . ASP B 1 50 ? 13.991 -15.309 6.827 1.00 52.71 124 ASP B N 1
ATOM 2738 C CA . ASP B 1 50 ? 14.382 -16.699 7.170 1.00 50.33 124 ASP B CA 1
ATOM 2739 C C . ASP B 1 50 ? 13.643 -17.051 8.458 1.00 52.85 124 ASP B C 1
ATOM 2740 O O . ASP B 1 50 ? 14.005 -16.498 9.524 1.00 51.01 124 ASP B O 1
ATOM 2745 N N . ILE B 1 51 ? 12.636 -17.918 8.349 1.00 48.68 125 ILE B N 1
ATOM 2746 C CA . ILE B 1 51 ? 11.681 -18.223 9.452 1.00 51.94 125 ILE B CA 1
ATOM 2747 C C . ILE B 1 51 ? 12.442 -18.860 10.613 1.00 50.39 125 ILE B C 1
ATOM 2748 O O . ILE B 1 51 ? 12.158 -18.476 11.764 1.00 46.71 125 ILE B O 1
ATOM 2753 N N . GLY B 1 52 ? 13.357 -19.793 10.329 1.00 50.96 126 GLY B N 1
ATOM 2754 C CA . GLY B 1 52 ? 14.116 -20.534 11.356 1.00 48.22 126 GLY B CA 1
ATOM 2755 C C . GLY B 1 52 ? 15.086 -19.642 12.124 1.00 47.34 126 GLY B C 1
ATOM 2756 O O . GLY B 1 52 ? 15.179 -19.780 13.365 1.00 49.17 126 GLY B O 1
ATOM 2757 N N . LYS B 1 53 ? 15.820 -18.786 11.422 1.00 45.40 127 LYS B N 1
ATOM 2758 C CA . LYS B 1 53 ? 16.816 -17.872 12.041 1.00 50.10 127 LYS B CA 1
ATOM 2759 C C . LYS B 1 53 ? 16.104 -16.735 12.797 1.00 44.79 127 LYS B C 1
ATOM 2760 O O . LYS B 1 53 ? 16.659 -16.275 13.790 1.00 45.32 127 LYS B O 1
ATOM 2766 N N . THR B 1 54 ? 14.937 -16.287 12.333 1.00 43.53 128 THR B N 1
ATOM 2767 C CA . THR B 1 54 ? 14.131 -15.252 13.026 1.00 41.85 128 THR B CA 1
ATOM 2768 C C . THR B 1 54 ? 13.649 -15.817 14.361 1.00 41.83 128 THR B C 1
ATOM 2769 O O . THR B 1 54 ? 13.719 -15.099 15.368 1.00 39.14 128 THR B O 1
ATOM 2773 N N . LYS B 1 55 ? 13.170 -17.063 14.376 1.00 41.80 129 LYS B N 1
ATOM 2774 C CA . LYS B 1 55 ? 12.674 -17.703 15.619 1.00 46.20 129 LYS B CA 1
ATOM 2775 C C . LYS B 1 55 ? 13.819 -17.827 16.640 1.00 41.46 129 LYS B C 1
ATOM 2776 O O . LYS B 1 55 ? 13.556 -17.609 17.825 1.00 46.14 129 LYS B O 1
ATOM 2782 N N . LEU B 1 56 ? 15.036 -18.178 16.208 1.00 42.18 130 LEU B N 1
ATOM 2783 C CA . LEU B 1 56 ? 16.224 -18.231 17.111 1.00 42.87 130 LEU B CA 1
ATOM 2784 C C . LEU B 1 56 ? 16.521 -16.815 17.615 1.00 39.80 130 LEU B C 1
ATOM 2785 O O . LEU B 1 56 ? 16.849 -16.626 18.787 1.00 40.70 130 LEU B O 1
ATOM 2790 N N . MET B 1 57 ? 16.458 -15.832 16.731 1.00 41.63 131 MET B N 1
ATOM 2791 C CA . MET B 1 57 ? 16.745 -14.424 17.116 1.00 40.25 131 MET B CA 1
ATOM 2792 C C . MET B 1 57 ? 15.668 -13.970 18.110 1.00 34.89 131 MET B C 1
ATOM 2793 O O . MET B 1 57 ? 15.995 -13.267 19.064 1.00 36.41 131 MET B O 1
ATOM 2798 N N . TRP B 1 58 ? 14.416 -14.332 17.852 1.00 37.42 132 TRP B N 1
ATOM 2799 C CA . TRP B 1 58 ? 13.258 -13.995 18.718 1.00 39.59 132 TRP B CA 1
ATOM 2800 C C . TRP B 1 58 ? 13.430 -14.652 20.091 1.00 38.92 132 TRP B C 1
ATOM 2801 O O . TRP B 1 58 ? 13.269 -13.952 21.100 1.00 33.47 132 TRP B O 1
ATOM 2812 N N . SER B 1 59 ? 13.764 -15.950 20.143 1.00 40.05 133 SER B N 1
ATOM 2813 C CA . SER B 1 59 ? 13.845 -16.693 21.434 1.00 40.15 133 SER B CA 1
ATOM 2814 C C . SER B 1 59 ? 15.062 -16.219 22.240 1.00 34.81 133 SER B C 1
ATOM 2815 O O . SER B 1 59 ? 15.010 -16.221 23.454 1.00 39.21 133 SER B O 1
ATOM 2818 N N . ASN B 1 60 ? 16.131 -15.805 21.583 1.00 38.42 134 ASN B N 1
ATOM 2819 C CA . ASN B 1 60 ? 17.280 -15.147 22.261 1.00 40.71 134 ASN B CA 1
ATOM 2820 C C . ASN B 1 60 ? 16.833 -13.814 22.895 1.00 36.45 134 ASN B C 1
ATOM 2821 O O . ASN B 1 60 ? 17.291 -13.473 23.983 1.00 37.01 134 ASN B O 1
ATOM 2826 N N . MET B 1 61 ? 16.018 -13.051 22.183 1.00 36.09 135 MET B N 1
ATOM 2827 C CA . MET B 1 61 ? 15.537 -11.725 22.638 1.00 34.75 135 MET B CA 1
ATOM 2828 C C . MET B 1 61 ? 14.626 -11.898 23.862 1.00 35.11 135 MET B C 1
ATOM 2829 O O . MET B 1 61 ? 14.785 -11.117 24.818 1.00 33.87 135 MET B O 1
ATOM 2834 N N . ILE B 1 62 ? 13.756 -12.919 23.866 1.00 37.13 136 ILE B N 1
ATOM 2835 C CA . ILE B 1 62 ? 12.872 -13.257 25.023 1.00 41.91 136 ILE B CA 1
ATOM 2836 C C . ILE B 1 62 ? 13.769 -13.471 26.249 1.00 38.00 136 ILE B C 1
ATOM 2837 O O . ILE B 1 62 ? 13.509 -12.871 27.290 1.00 38.97 136 ILE B O 1
ATOM 2842 N N . LYS B 1 63 ? 14.794 -14.308 26.117 1.00 40.37 137 LYS B N 1
ATOM 2843 C CA . LYS B 1 63 ? 15.717 -14.649 27.233 1.00 36.88 137 LYS B CA 1
ATOM 2844 C C . LYS B 1 63 ? 16.565 -13.427 27.613 1.00 38.44 137 LYS B C 1
ATOM 2845 O O . LYS B 1 63 ? 16.887 -13.255 28.779 1.00 34.03 137 LYS B O 1
ATOM 2851 N N . TRP B 1 64 ? 16.942 -12.582 26.660 1.00 35.34 138 TRP B N 1
ATOM 2852 C CA . TRP B 1 64 ? 17.649 -11.324 27.018 1.00 34.72 138 TRP B CA 1
ATOM 2853 C C . TRP B 1 64 ? 16.763 -10.431 27.890 1.00 32.06 138 TRP B C 1
ATOM 2854 O O . TRP B 1 64 ? 17.283 -9.895 28.874 1.00 31.18 138 TRP B O 1
ATOM 2865 N N . ARG B 1 65 ? 15.494 -10.250 27.530 1.00 34.58 139 ARG B N 1
ATOM 2866 C CA . ARG B 1 65 ? 14.559 -9.350 28.259 1.00 37.40 139 ARG B CA 1
ATOM 2867 C C . ARG B 1 65 ? 14.343 -9.900 29.672 1.00 41.61 139 ARG B C 1
ATOM 2868 O O . ARG B 1 65 ? 14.220 -9.094 30.597 1.00 38.24 139 ARG B O 1
ATOM 2876 N N . LYS B 1 66 ? 14.270 -11.229 29.810 1.00 43.20 140 LYS B N 1
ATOM 2877 C CA . LYS B 1 66 ? 14.194 -11.939 31.112 1.00 40.29 140 LYS B CA 1
ATOM 2878 C C . LYS B 1 66 ? 15.480 -11.679 31.906 1.00 36.51 140 LYS B C 1
ATOM 2879 O O . LYS B 1 66 ? 15.375 -11.160 33.020 1.00 37.40 140 LYS B O 1
ATOM 2885 N N . ASP B 1 67 ? 16.648 -11.952 31.328 1.00 37.31 141 ASP B N 1
ATOM 2886 C CA . ASP B 1 67 ? 17.949 -11.882 32.040 1.00 38.12 141 ASP B CA 1
ATOM 2887 C C . ASP B 1 67 ? 18.333 -10.430 32.334 1.00 36.82 141 ASP B C 1
ATOM 2888 O O . ASP B 1 67 ? 18.930 -10.193 33.389 1.00 34.44 141 ASP B O 1
ATOM 2893 N N . PHE B 1 68 ? 18.054 -9.481 31.436 1.00 35.51 142 PHE B N 1
ATOM 2894 C CA . PHE B 1 68 ? 18.417 -8.049 31.649 1.00 35.06 142 PHE B CA 1
ATOM 2895 C C . PHE B 1 68 ? 17.457 -7.413 32.657 1.00 31.67 142 PHE B C 1
ATOM 2896 O O . PHE B 1 68 ? 17.857 -6.456 33.325 1.00 30.20 142 PHE B O 1
ATOM 2904 N N . GLY B 1 69 ? 16.236 -7.938 32.769 1.00 34.65 143 GLY B N 1
ATOM 2905 C CA . GLY B 1 69 ? 15.152 -7.313 33.557 1.00 34.12 143 GLY B CA 1
ATOM 2906 C C . GLY B 1 69 ? 14.473 -6.192 32.777 1.00 33.67 143 GLY B C 1
ATOM 2907 O O . GLY B 1 69 ? 14.013 -5.225 33.391 1.00 30.19 143 GLY B O 1
ATOM 2908 N N . THR B 1 70 ? 14.429 -6.290 31.451 1.00 33.13 144 THR B N 1
ATOM 2909 C CA . THR B 1 70 ? 13.934 -5.201 30.575 1.00 34.77 144 THR B CA 1
ATOM 2910 C C . THR B 1 70 ? 12.438 -4.924 30.842 1.00 35.99 144 THR B C 1
ATOM 2911 O O . THR B 1 70 ? 12.058 -3.727 30.841 1.00 30.46 144 THR B O 1
ATOM 2915 N N . ASP B 1 71 ? 11.621 -5.954 31.102 1.00 37.89 145 ASP B N 1
ATOM 2916 C CA . ASP B 1 71 ? 10.145 -5.805 31.228 1.00 41.62 145 ASP B CA 1
ATOM 2917 C C . ASP B 1 71 ? 9.767 -4.956 32.447 1.00 39.25 145 ASP B C 1
ATOM 2918 O O . ASP B 1 71 ? 8.645 -4.452 32.445 1.00 37.73 145 ASP B O 1
ATOM 2923 N N . THR B 1 72 ? 10.649 -4.792 33.434 1.00 37.86 146 THR B N 1
ATOM 2924 C CA . THR B 1 72 ? 10.390 -3.981 34.654 1.00 38.82 146 THR B CA 1
ATOM 2925 C C . THR B 1 72 ? 11.441 -2.876 34.850 1.00 37.89 146 THR B C 1
ATOM 2926 O O . THR B 1 72 ? 11.555 -2.369 35.982 1.00 36.07 146 THR B O 1
ATOM 2930 N N . ILE B 1 73 ? 12.167 -2.474 33.805 1.00 34.80 147 ILE B N 1
ATOM 2931 C CA . ILE B 1 73 ? 13.249 -1.449 33.933 1.00 35.27 147 ILE B CA 1
ATOM 2932 C C . ILE B 1 73 ? 12.674 -0.058 34.273 1.00 33.48 147 ILE B C 1
ATOM 2933 O O . ILE B 1 73 ? 13.424 0.760 34.814 1.00 32.76 147 ILE B O 1
ATOM 2938 N N . PHE B 1 74 ? 11.403 0.241 33.998 1.00 39.09 148 PHE B N 1
ATOM 2939 C CA . PHE B 1 74 ? 10.798 1.546 34.405 1.00 42.47 148 PHE B CA 1
ATOM 2940 C C . PHE B 1 74 ? 10.688 1.610 35.933 1.00 42.51 148 PHE B C 1
ATOM 2941 O O . PHE B 1 74 ? 11.091 2.624 36.503 1.00 40.28 148 PHE B O 1
ATOM 2949 N N . GLU B 1 75 ? 10.235 0.521 36.567 1.00 47.87 149 GLU B N 1
ATOM 2950 C CA . GLU B 1 75 ? 10.030 0.381 38.037 1.00 44.78 149 GLU B CA 1
ATOM 2951 C C . GLU B 1 75 ? 11.388 0.281 38.743 1.00 43.07 149 GLU B C 1
ATOM 2952 O O . GLU B 1 75 ? 11.530 0.831 39.838 1.00 47.79 149 GLU B O 1
ATOM 2958 N N . ASP B 1 76 ? 12.333 -0.439 38.147 1.00 40.14 150 ASP B N 1
ATOM 2959 C CA . ASP B 1 76 ? 13.546 -0.955 38.829 1.00 39.65 150 ASP B CA 1
ATOM 2960 C C . ASP B 1 76 ? 14.699 0.042 38.750 1.00 37.73 150 ASP B C 1
ATOM 2961 O O . ASP B 1 76 ? 15.504 0.049 39.671 1.00 49.24 150 ASP B O 1
ATOM 2966 N N . PHE B 1 77 ? 14.825 0.817 37.682 1.00 39.83 151 PHE B N 1
ATOM 2967 C CA . PHE B 1 77 ? 16.081 1.560 37.415 1.00 34.81 151 PHE B CA 1
ATOM 2968 C C . PHE B 1 77 ? 15.847 3.052 37.542 1.00 34.55 151 PHE B C 1
ATOM 2969 O O . PHE B 1 77 ? 15.040 3.604 36.791 1.00 37.39 151 PHE B O 1
ATOM 2977 N N . GLU B 1 78 ? 16.584 3.668 38.446 1.00 33.57 152 GLU B N 1
ATOM 2978 C CA . GLU B 1 78 ? 16.620 5.125 38.604 1.00 40.73 152 GLU B CA 1
ATOM 2979 C C . GLU B 1 78 ? 18.033 5.549 38.260 1.00 40.33 152 GLU B C 1
ATOM 2980 O O . GLU B 1 78 ? 18.996 5.096 38.919 1.00 44.45 152 GLU B O 1
ATOM 2986 N N . PHE B 1 79 ? 18.139 6.381 37.248 1.00 34.32 153 PHE B N 1
ATOM 2987 C CA . PHE B 1 79 ? 19.420 6.923 36.776 1.00 32.56 153 PHE B CA 1
ATOM 2988 C C . PHE B 1 79 ? 19.582 8.309 37.381 1.00 31.45 153 PHE B C 1
ATOM 2989 O O . PHE B 1 79 ? 19.433 9.306 36.674 1.00 34.44 153 PHE B O 1
ATOM 2997 N N . GLU B 1 80 ? 19.899 8.389 38.666 1.00 34.37 154 GLU B N 1
ATOM 2998 C CA . GLU B 1 80 ? 19.953 9.701 39.377 1.00 38.72 154 GLU B CA 1
ATOM 2999 C C . GLU B 1 80 ? 21.092 10.584 38.857 1.00 33.30 154 GLU B C 1
ATOM 3000 O O . GLU B 1 80 ? 21.032 11.779 39.120 1.00 37.95 154 GLU B O 1
ATOM 3006 N N . GLU B 1 81 ? 22.101 10.045 38.172 1.00 29.96 155 GLU B N 1
ATOM 3007 C CA . GLU B 1 81 ? 23.275 10.834 37.706 1.00 27.59 155 GLU B CA 1
ATOM 3008 C C . GLU B 1 81 ? 23.014 11.417 36.302 1.00 27.85 155 GLU B C 1
ATOM 3009 O O . GLU B 1 81 ? 23.958 11.954 35.690 1.00 26.92 155 GLU B O 1
ATOM 3015 N N . PHE B 1 82 ? 21.782 11.334 35.819 1.00 26.72 156 PHE B N 1
ATOM 3016 C CA . PHE B 1 82 ? 21.343 11.718 34.449 1.00 30.01 156 PHE B CA 1
ATOM 3017 C C . PHE B 1 82 ? 21.902 13.090 34.060 1.00 31.42 156 PHE B C 1
ATOM 3018 O O . PHE B 1 82 ? 22.437 13.202 32.955 1.00 31.11 156 PHE B O 1
ATOM 3026 N N . ASP B 1 83 ? 21.783 14.101 34.932 1.00 31.31 157 ASP B N 1
ATOM 3027 C CA . ASP B 1 83 ? 22.151 15.510 34.607 1.00 34.17 157 ASP B CA 1
ATOM 3028 C C . ASP B 1 83 ? 23.657 15.633 34.376 1.00 34.91 157 ASP B C 1
ATOM 3029 O O . ASP B 1 83 ? 24.047 16.399 33.472 1.00 33.63 157 ASP B O 1
ATOM 3034 N N . GLU B 1 84 ? 24.468 14.945 35.179 1.00 33.73 158 GLU B N 1
ATOM 3035 C CA . GLU B 1 84 ? 25.944 14.946 35.039 1.00 38.84 158 GLU B CA 1
ATOM 3036 C C . GLU B 1 84 ? 26.337 14.201 33.755 1.00 35.71 158 GLU B C 1
ATOM 3037 O O . GLU B 1 84 ? 27.233 14.667 33.056 1.00 37.46 158 GLU B O 1
ATOM 3043 N N . VAL B 1 85 ? 25.689 13.077 33.459 1.00 32.85 159 VAL B N 1
ATOM 3044 C CA . VAL B 1 85 ? 25.982 12.263 32.245 1.00 31.62 159 VAL B CA 1
ATOM 3045 C C . VAL B 1 85 ? 25.686 13.117 31.010 1.00 30.03 159 VAL B C 1
ATOM 3046 O O . VAL B 1 85 ? 26.542 13.200 30.107 1.00 25.51 159 VAL B O 1
ATOM 3050 N N . LEU B 1 86 ? 24.546 13.801 31.005 1.00 32.83 160 LEU B N 1
ATOM 3051 C CA . LEU B 1 86 ? 24.134 14.616 29.836 1.00 35.99 160 LEU B CA 1
ATOM 3052 C C . LEU B 1 86 ? 25.104 15.775 29.631 1.00 35.56 160 LEU B C 1
ATOM 3053 O O . LEU B 1 86 ? 25.254 16.197 28.482 1.00 33.33 160 LEU B O 1
ATOM 3058 N N . LYS B 1 87 ? 25.714 16.282 30.704 1.00 35.89 161 LYS B N 1
ATOM 3059 C CA . LYS B 1 87 ? 26.725 17.358 30.628 1.00 38.11 161 LYS B CA 1
ATOM 3060 C C . LYS B 1 87 ? 27.982 16.846 29.907 1.00 37.19 161 LYS B C 1
ATOM 3061 O O . LYS B 1 87 ? 28.580 17.611 29.119 1.00 39.56 161 LYS B O 1
ATOM 3067 N N . TYR B 1 88 ? 28.383 15.592 30.122 1.00 34.94 162 TYR B N 1
ATOM 3068 C CA . TYR B 1 88 ? 29.619 15.046 29.499 1.00 34.99 162 TYR B CA 1
ATOM 3069 C C . TYR B 1 88 ? 29.288 14.185 28.278 1.00 31.88 162 TYR B C 1
ATOM 3070 O O . TYR B 1 88 ? 30.231 13.691 27.672 1.00 31.01 162 TYR B O 1
ATOM 3079 N N . TYR B 1 89 ? 28.011 13.970 27.949 1.00 29.29 163 TYR B N 1
ATOM 3080 C CA . TYR B 1 89 ? 27.587 13.190 26.756 1.00 28.28 163 TYR B CA 1
ATOM 3081 C C . TYR B 1 89 ? 26.263 13.760 26.291 1.00 25.59 163 TYR B C 1
ATOM 3082 O O . TYR B 1 89 ? 25.216 13.227 26.658 1.00 23.46 163 TYR B O 1
ATOM 3091 N N . PRO B 1 90 ? 26.268 14.876 25.530 1.00 26.02 164 PRO B N 1
ATOM 3092 C CA . PRO B 1 90 ? 25.026 15.503 25.111 1.00 26.20 164 PRO B CA 1
ATOM 3093 C C . PRO B 1 90 ? 24.399 14.620 24.030 1.00 25.84 164 PRO B C 1
ATOM 3094 O O . PRO B 1 90 ? 25.017 14.379 23.006 1.00 24.92 164 PRO B O 1
ATOM 3098 N N . HIS B 1 91 ? 23.217 14.099 24.337 1.00 24.62 165 HIS B N 1
ATOM 3099 C CA . HIS B 1 91 ? 22.416 13.289 23.390 1.00 24.88 165 HIS B CA 1
ATOM 3100 C C . HIS B 1 91 ? 20.919 13.454 23.686 1.00 22.91 165 HIS B C 1
ATOM 3101 O O . HIS B 1 91 ? 20.548 13.682 24.839 1.00 22.26 165 HIS B O 1
ATOM 3108 N N . GLY B 1 92 ? 20.091 13.282 22.669 1.00 22.01 166 GLY B N 1
ATOM 3109 C CA . GLY B 1 92 ? 18.638 13.323 22.863 1.00 22.72 166 GLY B CA 1
ATOM 3110 C C . GLY B 1 92 ? 17.840 13.278 21.583 1.00 22.75 166 GLY B C 1
ATOM 3111 O O . GLY B 1 92 ? 18.397 13.486 20.492 1.00 20.38 166 GLY B O 1
ATOM 3112 N N . TYR B 1 93 ? 16.548 13.004 21.750 1.00 21.82 167 TYR B N 1
ATOM 3113 C CA . TYR B 1 93 ? 15.549 13.114 20.669 1.00 24.54 167 TYR B CA 1
ATOM 3114 C C . TYR B 1 93 ? 15.150 14.579 20.570 1.00 22.59 167 TYR B C 1
ATOM 3115 O O . TYR B 1 93 ? 15.058 15.312 21.622 1.00 22.39 167 TYR B O 1
ATOM 3124 N N . HIS B 1 94 ? 14.937 15.032 19.347 1.00 21.47 168 HIS B N 1
ATOM 3125 C CA . HIS B 1 94 ? 14.523 16.431 19.107 1.00 21.12 168 HIS B CA 1
ATOM 3126 C C . HIS B 1 94 ? 13.691 16.500 17.834 1.00 23.09 168 HIS B C 1
ATOM 3127 O O . HIS B 1 94 ? 14.276 16.577 16.739 1.00 23.71 168 HIS B O 1
ATOM 3134 N N . GLY B 1 95 ? 12.368 16.507 17.979 1.00 22.83 169 GLY B N 1
ATOM 3135 C CA . GLY B 1 95 ? 11.473 16.720 16.829 1.00 22.53 169 GLY B CA 1
ATOM 3136 C C . GLY B 1 95 ? 11.523 15.576 15.828 1.00 25.45 169 GLY B C 1
ATOM 3137 O O . GLY B 1 95 ? 11.963 14.458 16.158 1.00 20.65 169 GLY B O 1
ATOM 3138 N N . VAL B 1 96 ? 11.043 15.846 14.627 1.00 22.03 170 VAL B N 1
ATOM 3139 C CA . VAL B 1 96 ? 10.750 14.817 13.616 1.00 23.13 170 VAL B CA 1
ATOM 3140 C C . VAL B 1 96 ? 11.292 15.305 12.284 1.00 22.00 170 VAL B C 1
ATOM 3141 O O . VAL B 1 96 ? 11.416 16.510 12.089 1.00 23.29 170 VAL B O 1
ATOM 3145 N N . ASP B 1 97 ? 11.602 14.355 11.417 1.00 21.82 171 ASP B N 1
ATOM 3146 C CA . ASP B 1 97 ? 11.999 14.621 10.024 1.00 22.68 171 ASP B CA 1
ATOM 3147 C C . ASP B 1 97 ? 10.713 14.861 9.206 1.00 22.60 171 ASP B C 1
ATOM 3148 O O . ASP B 1 97 ? 9.560 14.690 9.725 1.00 20.21 171 ASP B O 1
ATOM 3153 N N . LYS B 1 98 ? 10.892 15.187 7.931 1.00 24.12 172 LYS B N 1
ATOM 3154 C CA . LYS B 1 98 ? 9.761 15.513 7.036 1.00 27.07 172 LYS B CA 1
ATOM 3155 C C . LYS B 1 98 ? 8.874 14.302 6.762 1.00 30.12 172 LYS B C 1
ATOM 3156 O O . LYS B 1 98 ? 7.734 14.517 6.334 1.00 31.19 172 LYS B O 1
ATOM 3162 N N . GLU B 1 99 ? 9.322 13.074 7.048 1.00 30.04 173 GLU B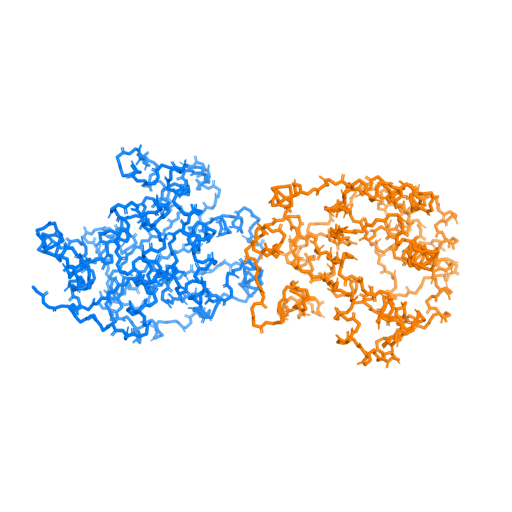 N 1
ATOM 3163 C CA . GLU B 1 99 ? 8.475 11.862 6.888 1.00 27.40 173 GLU B CA 1
ATOM 3164 C C . GLU B 1 99 ? 7.843 11.484 8.234 1.00 27.57 173 GLU B C 1
ATOM 3165 O O . GLU B 1 99 ? 7.092 10.516 8.254 1.00 28.98 173 GLU B O 1
ATOM 3171 N N . GLY B 1 100 ? 8.074 12.236 9.308 1.00 24.42 174 GLY B N 1
ATOM 3172 C CA . GLY B 1 100 ? 7.422 11.962 10.606 1.00 24.13 174 GLY B CA 1
ATOM 3173 C C . GLY B 1 100 ? 8.271 11.175 11.606 1.00 23.26 174 GLY B C 1
ATOM 3174 O O . GLY B 1 100 ? 7.800 10.955 12.748 1.00 23.48 174 GLY B O 1
ATOM 3175 N N . ARG B 1 101 ? 9.428 10.669 11.201 1.00 23.60 175 ARG B N 1
ATOM 3176 C CA . ARG B 1 101 ? 10.300 9.861 12.094 1.00 24.32 175 ARG B CA 1
ATOM 3177 C C . ARG B 1 101 ? 10.957 10.773 13.128 1.00 21.18 175 ARG B C 1
ATOM 3178 O O . ARG B 1 101 ? 11.445 11.858 12.791 1.00 22.82 175 ARG B O 1
ATOM 3186 N N . PRO B 1 102 ? 11.108 10.326 14.393 1.00 21.41 176 PRO B N 1
ATOM 3187 C CA . PRO B 1 102 ? 11.861 11.089 15.389 1.00 21.98 176 PRO B CA 1
ATOM 3188 C C . PRO B 1 102 ? 13.336 11.257 14.991 1.00 22.00 176 PRO B C 1
ATOM 3189 O O . PRO B 1 102 ? 13.891 10.361 14.370 1.00 22.83 176 PRO B O 1
ATOM 3193 N N . VAL B 1 103 ? 13.927 12.399 15.332 1.00 21.78 177 VAL B N 1
ATOM 3194 C CA . VAL B 1 103 ? 15.347 12.735 15.077 1.00 21.75 177 VAL B CA 1
ATOM 3195 C C . VAL B 1 103 ? 16.124 12.541 16.381 1.00 21.22 177 VAL B C 1
ATOM 3196 O O . VAL B 1 103 ? 15.825 13.215 17.393 1.00 21.41 177 VAL B O 1
ATOM 3200 N N . TYR B 1 104 ? 17.126 11.674 16.340 1.00 20.58 178 TYR B N 1
ATOM 3201 C CA . TYR B 1 104 ? 18.015 11.386 17.495 1.00 20.39 178 TYR B CA 1
ATOM 3202 C C . TYR B 1 104 ? 19.361 12.038 17.231 1.00 20.74 178 TYR B C 1
ATOM 3203 O O . TYR B 1 104 ? 19.900 11.864 16.127 1.00 22.59 178 TYR B O 1
ATOM 3212 N N . ILE B 1 105 ? 19.845 12.820 18.176 1.00 20.24 179 ILE B N 1
ATOM 3213 C CA . ILE B 1 105 ? 21.113 13.586 18.036 1.00 21.20 179 ILE B CA 1
ATOM 3214 C C . ILE B 1 105 ? 22.104 13.159 19.134 1.00 22.16 179 ILE B C 1
ATOM 3215 O O . ILE B 1 105 ? 21.687 13.027 20.281 1.00 21.27 179 ILE B O 1
ATOM 3220 N N . GLU B 1 106 ? 23.375 13.024 18.774 1.00 21.85 180 GLU B N 1
ATOM 3221 C CA . GLU B 1 106 ? 24.491 12.842 19.729 1.00 25.12 180 GLU B CA 1
ATOM 3222 C C . GLU B 1 106 ? 25.593 13.818 19.341 1.00 22.38 180 GLU B C 1
ATOM 3223 O O . GLU B 1 106 ? 25.986 13.832 18.163 1.00 20.62 180 GLU B O 1
ATOM 3229 N N . ARG B 1 107 ? 26.064 14.607 20.299 1.00 21.95 181 ARG B N 1
ATOM 3230 C CA . ARG B 1 107 ? 27.185 15.533 20.106 1.00 24.42 181 ARG B CA 1
ATOM 3231 C C . ARG B 1 107 ? 28.421 14.796 20.617 1.00 22.74 181 ARG B C 1
ATOM 3232 O O . ARG B 1 107 ? 28.820 14.960 21.765 1.00 23.40 181 ARG B O 1
ATOM 3240 N N . LEU B 1 108 ? 28.937 13.896 19.804 1.00 24.67 182 LEU B N 1
ATOM 3241 C CA . LEU B 1 108 ? 30.035 12.980 20.226 1.00 24.48 182 LEU B CA 1
ATOM 3242 C C . LEU B 1 108 ? 31.350 13.761 20.315 1.00 24.73 182 LEU B C 1
ATOM 3243 O O . LEU B 1 108 ? 32.244 13.365 21.099 1.00 26.47 182 LEU B O 1
ATOM 3248 N N . GLY B 1 109 ? 31.453 14.899 19.646 1.00 26.44 183 GLY B N 1
ATOM 3249 C CA . GLY B 1 109 ? 32.587 15.828 19.829 1.00 27.11 183 GLY B CA 1
ATOM 3250 C C . GLY B 1 109 ? 32.616 16.467 21.208 1.00 29.14 183 GLY B C 1
ATOM 3251 O O . GLY B 1 109 ? 33.675 16.995 21.563 1.00 30.62 183 GLY B O 1
ATOM 3252 N N . LEU B 1 110 ? 31.512 16.434 21.966 1.00 29.75 184 LEU B N 1
ATOM 3253 C CA . LEU B 1 110 ? 31.413 17.056 23.317 1.00 32.39 184 LEU B CA 1
ATOM 3254 C C . LEU B 1 110 ? 31.452 15.971 24.391 1.00 32.78 184 LEU B C 1
ATOM 3255 O O . LEU B 1 110 ? 31.310 16.303 25.581 1.00 33.88 184 LEU B O 1
ATOM 3260 N N . VAL B 1 111 ? 31.589 14.709 23.998 1.00 30.49 185 VAL B N 1
ATOM 3261 C CA . VAL B 1 111 ? 31.806 13.592 24.960 1.00 31.42 185 VAL B CA 1
ATOM 3262 C C . VAL B 1 111 ? 33.151 13.809 25.666 1.00 34.81 185 VAL B C 1
ATOM 3263 O O . VAL B 1 111 ? 34.167 13.988 24.974 1.00 31.73 185 VAL B O 1
ATOM 3267 N N . ASP B 1 112 ? 33.123 13.805 26.992 1.00 35.50 186 ASP B N 1
ATOM 3268 C CA . ASP B 1 112 ? 34.321 13.796 27.866 1.00 39.47 186 ASP B CA 1
ATOM 3269 C C . ASP B 1 112 ? 34.382 12.413 28.506 1.00 36.50 186 ASP B C 1
ATOM 3270 O O . ASP B 1 112 ? 33.676 12.152 29.464 1.00 35.18 186 ASP B O 1
ATOM 3275 N N . PRO B 1 113 ? 35.160 11.447 27.968 1.00 38.47 187 PRO B N 1
ATOM 3276 C CA . PRO B 1 113 ? 35.168 10.091 28.516 1.00 38.51 187 PRO B CA 1
ATOM 3277 C C . PRO B 1 113 ? 35.657 9.985 29.973 1.00 41.72 187 PRO B C 1
ATOM 3278 O O . PRO B 1 113 ? 35.120 9.158 30.703 1.00 44.12 187 PRO B O 1
ATOM 3282 N N . ALA B 1 114 ? 36.664 10.773 30.355 1.00 44.85 188 ALA B N 1
ATOM 3283 C CA . ALA B 1 114 ? 37.287 10.731 31.704 1.00 47.42 188 ALA B CA 1
ATOM 3284 C C . ALA B 1 114 ? 36.288 11.282 32.725 1.00 46.83 188 ALA B C 1
ATOM 3285 O O . ALA B 1 114 ? 36.118 10.656 33.793 1.00 44.24 188 ALA B O 1
ATOM 3287 N N . LYS B 1 115 ? 35.642 12.407 32.408 1.00 44.40 189 LYS B N 1
ATOM 3288 C CA . LYS B 1 115 ? 34.611 13.002 33.298 1.00 47.15 189 LYS B CA 1
ATOM 3289 C C . LYS B 1 115 ? 33.360 12.111 33.331 1.00 41.07 189 LYS B C 1
ATOM 3290 O O . LYS B 1 115 ? 32.774 12.032 34.404 1.00 38.44 189 LYS B O 1
ATOM 3296 N N . LEU B 1 116 ? 32.965 11.479 32.211 1.00 41.18 190 LEU B N 1
ATOM 3297 C CA . LEU B 1 116 ? 31.777 10.589 32.152 1.00 39.36 190 LEU B CA 1
ATOM 3298 C C . LEU B 1 116 ? 31.978 9.417 33.128 1.00 41.62 190 LEU B C 1
ATOM 3299 O O . LEU B 1 116 ? 31.033 9.090 33.851 1.00 33.66 190 LEU B O 1
ATOM 3304 N N . MET B 1 117 ? 33.160 8.805 33.176 1.00 40.66 191 MET B N 1
ATOM 3305 C CA . MET B 1 117 ? 33.340 7.577 33.994 1.00 47.15 191 MET B CA 1
ATOM 3306 C C . MET B 1 117 ? 33.637 7.932 35.464 1.00 45.86 191 MET B C 1
ATOM 3307 O O . MET B 1 117 ? 33.724 7.014 36.294 1.00 44.77 191 MET B O 1
ATOM 3312 N N . GLN B 1 118 ? 33.686 9.221 35.800 1.00 43.72 192 GLN B N 1
ATOM 3313 C CA . GLN B 1 118 ? 33.653 9.668 37.210 1.00 47.31 192 GLN B CA 1
ATOM 3314 C C . GLN B 1 118 ? 32.206 9.805 37.693 1.00 39.83 192 GLN B C 1
ATOM 3315 O O . GLN B 1 118 ? 32.037 9.807 38.897 1.00 42.59 192 GLN B O 1
ATOM 3321 N N . VAL B 1 119 ? 31.209 9.954 36.814 1.00 36.29 193 VAL B N 1
ATOM 3322 C CA . VAL B 1 119 ? 29.816 10.287 37.236 1.00 33.29 193 VAL B CA 1
ATOM 3323 C C . VAL B 1 119 ? 28.890 9.101 36.966 1.00 30.33 193 VAL B C 1
ATOM 3324 O O . VAL B 1 119 ? 27.788 9.118 37.472 1.00 29.53 193 VAL B O 1
ATOM 3328 N N . THR B 1 120 ? 29.281 8.124 36.155 1.00 29.14 194 THR B N 1
ATOM 3329 C CA . THR B 1 120 ? 28.466 6.904 35.979 1.00 27.67 194 THR B CA 1
ATOM 3330 C C . THR B 1 120 ? 29.397 5.710 35.786 1.00 29.17 194 THR B C 1
ATOM 3331 O O . THR B 1 120 ? 30.618 5.891 35.789 1.00 30.41 194 THR B O 1
ATOM 3335 N N . THR B 1 121 ? 28.820 4.540 35.592 1.00 27.40 195 THR B N 1
ATOM 3336 C CA . THR B 1 121 ? 29.576 3.325 35.245 1.00 27.58 195 THR B CA 1
ATOM 3337 C C . THR B 1 121 ? 29.122 2.907 33.865 1.00 28.18 195 THR B C 1
ATOM 3338 O O . THR B 1 121 ? 28.077 3.401 33.382 1.00 27.60 195 THR B O 1
ATOM 3342 N N . VAL B 1 122 ? 29.903 2.038 33.264 1.00 26.70 196 VAL B N 1
ATOM 3343 C CA . VAL B 1 122 ? 29.567 1.413 31.973 1.00 26.50 196 VAL B CA 1
ATOM 3344 C C . VAL B 1 122 ? 28.253 0.648 32.126 1.00 25.08 196 VAL B C 1
ATOM 3345 O O . VAL B 1 122 ? 27.383 0.791 31.251 1.00 24.26 196 VAL B O 1
ATOM 3349 N N . GLU B 1 123 ? 28.078 -0.128 33.189 1.00 23.10 197 GLU B N 1
ATOM 3350 C CA . GLU B 1 123 ? 26.871 -0.973 33.352 1.00 21.49 197 GLU B CA 1
ATOM 3351 C C . GLU B 1 123 ? 25.619 -0.086 33.492 1.00 21.12 197 GLU B C 1
ATOM 3352 O O . GLU B 1 123 ? 24.509 -0.517 33.066 1.00 22.95 197 GLU B O 1
ATOM 3358 N N . ARG B 1 124 ? 25.720 1.032 34.175 1.00 21.02 198 ARG B N 1
ATOM 3359 C CA . ARG B 1 124 ? 24.520 1.845 34.467 1.00 25.64 198 ARG B CA 1
ATOM 3360 C C . ARG B 1 124 ? 24.183 2.636 33.206 1.00 26.35 198 ARG B C 1
ATOM 3361 O O . ARG B 1 124 ? 23.001 2.904 32.973 1.00 25.44 198 ARG B O 1
ATOM 3369 N N . PHE B 1 125 ? 25.204 3.011 32.456 1.00 27.32 199 PHE B N 1
ATOM 3370 C CA . PHE B 1 125 ? 25.034 3.759 31.187 1.00 27.76 199 PHE B CA 1
ATOM 3371 C C . PHE B 1 125 ? 24.260 2.872 30.230 1.00 25.70 199 PHE B C 1
ATOM 3372 O O . PHE B 1 125 ? 23.322 3.345 29.535 1.00 25.29 199 PHE B O 1
ATOM 3380 N N . ILE B 1 126 ? 24.668 1.608 30.141 1.00 24.61 200 ILE B N 1
ATOM 3381 C CA . ILE B 1 126 ? 24.013 0.652 29.212 1.00 25.18 200 ILE B CA 1
ATOM 3382 C C . ILE B 1 126 ? 22.582 0.380 29.679 1.00 25.03 200 ILE B C 1
ATOM 3383 O O . ILE B 1 126 ? 21.685 0.258 28.799 1.00 24.40 200 ILE B O 1
ATOM 3388 N N . ARG B 1 127 ? 22.343 0.304 30.990 1.00 26.17 201 ARG B N 1
ATOM 3389 C CA . ARG B 1 127 ? 20.981 0.054 31.541 1.00 25.05 201 ARG B CA 1
ATOM 3390 C C . ARG B 1 127 ? 20.116 1.284 31.230 1.00 23.24 201 ARG B C 1
ATOM 3391 O O . ARG B 1 127 ? 18.971 1.108 30.834 1.00 22.86 201 ARG B O 1
ATOM 3399 N N . TYR B 1 128 ? 20.687 2.474 31.320 1.00 25.53 202 TYR B N 1
ATOM 3400 C CA . TYR B 1 128 ? 20.015 3.746 30.971 1.00 25.22 202 TYR B CA 1
ATOM 3401 C C . TYR B 1 128 ? 19.673 3.740 29.490 1.00 26.05 202 TYR B C 1
ATOM 3402 O O . TYR B 1 128 ? 18.562 4.144 29.133 1.00 24.71 202 TYR B O 1
ATOM 3411 N N . HIS B 1 129 ? 20.577 3.242 28.658 1.00 26.36 203 HIS B N 1
ATOM 3412 C CA . HIS B 1 129 ? 20.376 3.117 27.187 1.00 23.15 203 HIS B CA 1
ATOM 3413 C C . HIS B 1 129 ? 19.185 2.217 26.903 1.00 23.05 203 HIS B C 1
ATOM 3414 O O . HIS B 1 129 ? 18.377 2.537 26.007 1.00 25.04 203 HIS B O 1
ATOM 3421 N N . VAL B 1 130 ? 19.084 1.108 27.596 1.00 20.89 204 VAL B N 1
ATOM 3422 C CA . VAL B 1 130 ? 17.958 0.164 27.377 1.00 22.24 204 VAL B CA 1
ATOM 3423 C C . VAL B 1 130 ? 16.663 0.823 27.872 1.00 22.98 204 VAL B C 1
ATOM 3424 O O . VAL B 1 130 ? 15.623 0.654 27.208 1.00 25.48 204 VAL B O 1
ATOM 3428 N N . ARG B 1 131 ? 16.707 1.530 29.000 1.00 24.82 205 ARG B N 1
ATOM 3429 C CA . ARG B 1 131 ? 15.499 2.195 29.556 1.00 29.73 205 ARG B CA 1
ATOM 3430 C C . ARG B 1 131 ? 14.976 3.219 28.531 1.00 27.65 205 ARG B C 1
ATOM 3431 O O . ARG B 1 131 ? 13.772 3.254 28.274 1.00 24.47 205 ARG B O 1
ATOM 3439 N N . GLU B 1 132 ? 15.868 4.012 27.953 1.00 26.52 206 GLU B N 1
ATOM 3440 C CA . GLU B 1 132 ? 15.505 4.983 26.887 1.00 25.64 206 GLU B CA 1
ATOM 3441 C C . GLU B 1 132 ? 14.984 4.262 25.644 1.00 24.83 206 GLU B C 1
ATOM 3442 O O . GLU B 1 132 ? 14.043 4.757 25.003 1.00 24.50 206 GLU B O 1
ATOM 3448 N N . PHE B 1 133 ? 15.579 3.144 25.256 1.00 26.02 207 PHE B N 1
ATOM 3449 C CA . PHE B 1 133 ? 15.076 2.390 24.081 1.00 25.77 207 PHE B CA 1
ATOM 3450 C C . PHE B 1 133 ? 13.650 1.899 24.356 1.00 25.87 207 PHE B C 1
ATOM 3451 O O . PHE B 1 133 ? 12.878 1.833 23.427 1.00 23.39 207 PHE B O 1
ATOM 3459 N N . GLU B 1 134 ? 13.352 1.457 25.585 1.00 24.67 208 GLU B N 1
ATOM 3460 C CA . GLU B 1 134 ? 11.983 1.019 25.938 1.00 26.06 208 GLU B CA 1
ATOM 3461 C C . GLU B 1 134 ? 11.019 2.202 25.769 1.00 26.15 208 GLU B C 1
ATOM 3462 O O . GLU B 1 134 ? 9.930 1.981 25.251 1.00 28.52 208 GLU B O 1
ATOM 3468 N N . LYS B 1 135 ? 11.383 3.395 26.224 1.00 26.60 209 LYS B N 1
ATOM 3469 C CA . LYS B 1 135 ? 10.546 4.606 26.026 1.00 27.70 209 LYS B CA 1
ATOM 3470 C C . LYS B 1 135 ? 10.390 4.900 24.533 1.00 26.15 209 LYS B C 1
ATOM 3471 O O . LYS B 1 135 ? 9.275 5.262 24.115 1.00 29.67 209 LYS B O 1
ATOM 3477 N N . THR B 1 136 ? 11.462 4.757 23.756 1.00 27.61 210 THR B N 1
ATOM 3478 C CA . THR B 1 136 ? 11.454 5.022 22.299 1.00 24.50 210 THR B CA 1
ATOM 3479 C C . THR B 1 136 ? 10.469 4.096 21.591 1.00 27.47 210 THR B C 1
ATOM 3480 O O . THR B 1 136 ? 9.619 4.607 20.828 1.00 26.28 210 THR B O 1
ATOM 3484 N N . VAL B 1 137 ? 10.564 2.790 21.801 1.00 26.00 211 VAL B N 1
ATOM 3485 C CA . VAL B 1 137 ? 9.709 1.853 21.031 1.00 27.82 211 VAL B CA 1
ATOM 3486 C C . VAL B 1 137 ? 8.278 1.888 21.575 1.00 27.96 211 VAL B C 1
ATOM 3487 O O . VAL B 1 137 ? 7.386 1.645 20.760 1.00 26.96 211 VAL B O 1
ATOM 3491 N N . ASN B 1 138 ? 8.050 2.190 22.856 1.00 28.10 212 ASN B N 1
ATOM 3492 C CA . ASN B 1 138 ? 6.704 2.043 23.466 1.00 29.38 212 ASN B CA 1
ATOM 3493 C C . ASN B 1 138 ? 5.956 3.373 23.518 1.00 30.25 212 ASN B C 1
ATOM 3494 O O . ASN B 1 138 ? 4.750 3.306 23.603 1.00 26.74 212 ASN B O 1
ATOM 3499 N N . ILE B 1 139 ? 6.639 4.509 23.527 1.00 27.91 213 ILE B N 1
ATOM 3500 C CA . ILE B 1 139 ? 5.991 5.836 23.666 1.00 31.20 213 ILE B CA 1
ATOM 3501 C C . ILE B 1 139 ? 6.338 6.707 22.459 1.00 26.59 213 ILE B C 1
ATOM 3502 O O . ILE B 1 139 ? 5.392 7.196 21.790 1.00 24.44 213 ILE B O 1
ATOM 3507 N N . LYS B 1 140 ? 7.627 6.986 22.220 1.00 24.77 214 LYS B N 1
ATOM 3508 C CA . LYS B 1 140 ? 8.028 8.024 21.229 1.00 23.58 214 LYS B CA 1
ATOM 3509 C C . LYS B 1 140 ? 7.635 7.633 19.804 1.00 22.68 214 LYS B C 1
ATOM 3510 O O . LYS B 1 140 ? 7.064 8.457 19.105 1.00 21.01 214 LYS B O 1
ATOM 3516 N N . LEU B 1 141 ? 7.942 6.415 19.365 1.00 23.06 215 LEU B N 1
ATOM 3517 C CA . LEU B 1 141 ? 7.629 6.016 17.971 1.00 24.43 215 LEU B CA 1
ATOM 3518 C C . LEU B 1 141 ? 6.110 5.886 17.796 1.00 25.65 215 LEU B C 1
ATOM 3519 O O . LEU B 1 141 ? 5.598 6.344 16.775 1.00 23.16 215 LEU B O 1
ATOM 3524 N N . PRO B 1 142 ? 5.328 5.274 18.713 1.00 26.37 216 PRO B N 1
ATOM 3525 C CA . PRO B 1 142 ? 3.874 5.277 18.536 1.00 28.32 216 PRO B CA 1
ATOM 3526 C C . PRO B 1 142 ? 3.246 6.679 18.532 1.00 26.97 216 PRO B C 1
ATOM 3527 O O . PRO B 1 142 ? 2.285 6.904 17.790 1.00 26.89 216 PRO B O 1
ATOM 3531 N N . ALA B 1 143 ? 3.756 7.608 19.336 1.00 26.53 217 ALA B N 1
ATOM 3532 C CA . ALA B 1 143 ? 3.286 9.014 19.291 1.00 24.42 217 ALA B CA 1
ATOM 3533 C C . ALA B 1 143 ? 3.542 9.626 17.902 1.00 23.71 217 ALA B C 1
ATOM 3534 O O . ALA B 1 143 ? 2.717 10.459 17.423 1.00 22.85 217 ALA B O 1
ATOM 3536 N N . CYS B 1 144 ? 4.663 9.292 17.264 1.00 23.54 218 CYS B N 1
ATOM 3537 C CA . CYS B 1 144 ? 5.023 9.807 15.917 1.00 22.72 218 CYS B CA 1
ATOM 3538 C C . CYS B 1 144 ? 4.044 9.250 14.873 1.00 23.53 218 CYS B C 1
ATOM 3539 O O . CYS B 1 144 ? 3.761 9.960 13.886 1.00 23.73 218 CYS B O 1
ATOM 3542 N N . CYS B 1 145 ? 3.534 8.039 15.107 1.00 24.87 219 CYS B N 1
ATOM 3543 C CA . CYS B 1 145 ? 2.518 7.366 14.252 1.00 26.31 219 CYS B CA 1
ATOM 3544 C C . CYS B 1 145 ? 1.242 8.199 14.216 1.00 29.03 219 CYS B C 1
ATOM 3545 O O . CYS B 1 145 ? 0.706 8.398 13.125 1.00 25.96 219 CYS B O 1
ATOM 3548 N N . ILE B 1 146 ? 0.819 8.692 15.378 1.00 26.63 220 ILE B N 1
ATOM 3549 C CA . ILE B 1 146 ? -0.425 9.483 15.520 1.00 27.21 220 ILE B CA 1
ATOM 3550 C C . ILE B 1 146 ? -0.211 10.845 14.876 1.00 29.28 220 ILE B C 1
ATOM 3551 O O . ILE B 1 146 ? -1.097 11.247 14.096 1.00 33.21 220 ILE B O 1
ATOM 3556 N N . ALA B 1 147 ? 0.907 11.524 15.173 1.00 24.71 221 ALA B N 1
ATOM 3557 C CA . ALA B 1 147 ? 1.217 12.885 14.693 1.00 24.53 221 ALA B CA 1
ATOM 3558 C C . ALA B 1 147 ? 1.259 12.926 13.155 1.00 29.19 221 ALA B C 1
ATOM 3559 O O . ALA B 1 147 ? 0.923 13.983 12.564 1.00 27.75 221 ALA B O 1
ATOM 3561 N N . ALA B 1 148 ? 1.717 11.849 12.528 1.00 28.06 222 ALA B N 1
ATOM 3562 C CA . ALA B 1 148 ? 1.965 11.802 11.064 1.00 30.49 222 ALA B CA 1
ATOM 3563 C C . ALA B 1 148 ? 0.833 11.060 10.332 1.00 28.22 222 ALA B C 1
ATOM 3564 O O . ALA B 1 148 ? 0.842 11.117 9.110 1.00 31.52 222 ALA B O 1
ATOM 3566 N N . LYS B 1 149 ? -0.030 10.327 11.047 1.00 29.47 223 LYS B N 1
ATOM 3567 C CA . LYS B 1 149 ? -1.084 9.430 10.500 1.00 34.69 223 LYS B CA 1
ATOM 3568 C C . LYS B 1 149 ? -0.414 8.461 9.523 1.00 33.82 223 LYS B C 1
ATOM 3569 O O . LYS B 1 149 ? -0.949 8.236 8.427 1.00 36.82 223 LYS B O 1
ATOM 3575 N N . ARG B 1 150 ? 0.678 7.845 9.963 1.00 32.99 224 ARG B N 1
ATOM 3576 C CA . ARG B 1 150 ? 1.537 6.983 9.115 1.00 36.75 224 ARG B CA 1
ATOM 3577 C C . ARG B 1 150 ? 2.307 6.066 10.058 1.00 34.49 224 ARG B C 1
ATOM 3578 O O . ARG B 1 150 ? 2.734 6.544 11.132 1.00 26.97 224 ARG B O 1
ATOM 3586 N N . HIS B 1 151 ? 2.419 4.789 9.738 1.00 31.89 225 HIS B N 1
ATOM 3587 C CA . HIS B 1 151 ? 3.142 3.851 10.621 1.00 34.59 225 HIS B CA 1
ATOM 3588 C C . HIS B 1 151 ? 4.630 4.215 10.659 1.00 31.69 225 HIS B C 1
ATOM 3589 O O . HIS B 1 151 ? 5.233 4.295 9.577 1.00 31.31 225 HIS B O 1
ATOM 3596 N N . ILE B 1 152 ? 5.166 4.439 11.870 1.00 29.71 226 ILE B N 1
ATOM 3597 C CA . ILE B 1 152 ? 6.578 4.869 12.139 1.00 28.05 226 ILE B CA 1
ATOM 3598 C C . ILE B 1 152 ? 7.168 3.908 13.179 1.00 26.35 226 ILE B C 1
ATOM 3599 O O . ILE B 1 152 ? 6.564 3.752 14.267 1.00 25.36 226 ILE B O 1
ATOM 3604 N N . ASP B 1 153 ? 8.336 3.328 12.932 1.00 27.21 227 ASP B N 1
ATOM 3605 C CA . ASP B 1 153 ? 9.000 2.506 13.973 1.00 26.03 227 ASP B CA 1
ATOM 3606 C C . ASP B 1 153 ? 10.515 2.585 13.815 1.00 26.55 227 ASP B C 1
ATOM 3607 O O . ASP B 1 153 ? 11.192 1.710 14.350 1.00 26.92 227 ASP B O 1
ATOM 3612 N N . SER B 1 154 ? 11.029 3.666 13.235 1.00 24.37 228 SER B N 1
ATOM 3613 C CA . SER B 1 154 ? 12.480 3.886 13.135 1.00 23.10 228 SER B CA 1
ATOM 3614 C C . SER B 1 154 ? 12.784 5.376 13.184 1.00 22.76 228 SER B C 1
ATOM 3615 O O . SER B 1 154 ? 11.874 6.216 12.963 1.00 23.84 228 SER B O 1
ATOM 3618 N N . SER B 1 155 ? 14.039 5.678 13.473 1.00 21.73 229 SER B N 1
ATOM 3619 C CA . SER B 1 155 ? 14.554 7.038 13.720 1.00 23.22 229 SER B CA 1
ATOM 3620 C C . SER B 1 155 ? 15.516 7.496 12.628 1.00 23.84 229 SER B C 1
ATOM 3621 O O . SER B 1 155 ? 16.132 6.670 11.934 1.00 27.23 229 SER B O 1
ATOM 3624 N N . THR B 1 156 ? 15.639 8.808 12.490 1.00 23.43 230 THR B N 1
ATOM 3625 C CA . THR B 1 156 ? 16.739 9.452 11.733 1.00 23.46 230 THR B CA 1
ATOM 3626 C C . THR B 1 156 ? 17.728 9.914 12.787 1.00 23.60 230 THR B C 1
ATOM 3627 O O . THR B 1 156 ? 17.294 10.603 13.770 1.00 21.43 230 THR B O 1
ATOM 3631 N N . THR B 1 157 ? 18.990 9.526 12.641 1.00 21.42 231 THR B N 1
ATOM 3632 C CA . THR B 1 157 ? 20.005 9.810 13.685 1.00 21.10 231 THR B CA 1
ATOM 3633 C C . THR B 1 157 ? 21.046 10.751 13.104 1.00 20.62 231 THR B C 1
ATOM 3634 O O . THR B 1 157 ? 21.432 10.566 11.963 1.00 21.10 231 THR B O 1
ATOM 3638 N N . ILE B 1 158 ? 21.451 11.750 13.865 1.00 19.31 232 ILE B N 1
ATOM 3639 C CA . ILE B 1 158 ? 22.572 12.640 13.515 1.00 19.79 232 ILE B CA 1
ATOM 3640 C C . ILE B 1 158 ? 23.631 12.440 14.602 1.00 21.94 232 ILE B C 1
ATOM 3641 O O . ILE B 1 158 ? 23.314 12.603 15.811 1.00 19.30 232 ILE B O 1
ATOM 3646 N N . LEU B 1 159 ? 24.827 12.054 14.194 1.00 23.90 233 LEU B N 1
ATOM 3647 C CA . LEU B 1 159 ? 26.019 12.022 15.076 1.00 24.30 233 LEU B CA 1
ATOM 3648 C C . LEU B 1 159 ? 26.919 13.171 14.644 1.00 22.63 233 LEU B C 1
ATOM 3649 O O . LEU B 1 159 ? 27.416 13.140 13.510 1.00 24.07 233 LEU B O 1
ATOM 3654 N N . ASP B 1 160 ? 27.085 14.144 15.526 1.00 22.54 234 ASP B N 1
ATOM 3655 C CA . ASP B 1 160 ? 28.032 15.265 15.410 1.00 23.74 234 ASP B CA 1
ATOM 3656 C C . ASP B 1 160 ? 29.379 14.810 15.978 1.00 22.93 234 ASP B C 1
ATOM 3657 O O . ASP B 1 160 ? 29.465 14.644 17.212 1.00 23.15 234 ASP B O 1
ATOM 3662 N N . VAL B 1 161 ? 30.389 14.630 15.122 1.00 21.14 235 VAL B N 1
ATOM 3663 C CA . VAL B 1 161 ? 31.720 14.098 15.532 1.00 23.94 235 VAL B CA 1
ATOM 3664 C C . VAL B 1 161 ? 32.791 15.161 15.332 1.00 23.53 235 VAL B C 1
ATOM 3665 O O . VAL B 1 161 ? 33.953 14.802 15.198 1.00 19.27 235 VAL B O 1
ATOM 3669 N N . GLN B 1 162 ? 32.421 16.433 15.487 1.00 27.53 236 GLN B N 1
ATOM 3670 C CA . GLN B 1 162 ? 33.357 17.577 15.436 1.00 29.04 236 GLN B CA 1
ATOM 3671 C C . GLN B 1 162 ? 34.578 17.290 16.316 1.00 28.53 236 GLN B C 1
ATOM 3672 O O . GLN B 1 162 ? 34.410 17.064 17.517 1.00 26.36 236 GLN B O 1
ATOM 3678 N N . GLY B 1 163 ? 35.781 17.368 15.742 1.00 26.02 237 GLY B N 1
ATOM 3679 C CA . GLY B 1 163 ? 37.019 17.255 16.526 1.00 27.02 237 GLY B CA 1
ATOM 3680 C C . GLY B 1 163 ? 37.379 15.825 16.906 1.00 24.63 237 GLY B C 1
ATOM 3681 O O . GLY B 1 163 ? 38.441 15.665 17.531 1.00 27.35 237 GLY B O 1
ATOM 3682 N N . VAL B 1 164 ? 36.556 14.834 16.579 1.00 24.20 238 VAL B N 1
ATOM 3683 C CA . VAL B 1 164 ? 36.821 13.406 16.936 1.00 23.43 238 VAL B CA 1
ATOM 3684 C C . VAL B 1 164 ? 37.888 12.875 15.974 1.00 20.79 238 VAL B C 1
ATOM 3685 O O . VAL B 1 164 ? 37.664 12.882 14.768 1.00 21.56 238 VAL B O 1
ATOM 3689 N N . GLY B 1 165 ? 39.012 12.420 16.514 1.00 22.78 239 GLY B N 1
ATOM 3690 C CA . GLY B 1 165 ? 40.150 11.913 15.716 1.00 24.98 239 GLY B CA 1
ATOM 3691 C C . GLY B 1 165 ? 40.555 10.526 16.175 1.00 23.81 239 GLY B C 1
ATOM 3692 O O . GLY B 1 165 ? 40.263 10.158 17.327 1.00 21.37 239 GLY B O 1
ATOM 3693 N N . PHE B 1 166 ? 41.222 9.782 15.299 1.00 26.10 240 PHE B N 1
ATOM 3694 C CA . PHE B 1 166 ? 41.660 8.391 15.569 1.00 26.75 240 PHE B CA 1
ATOM 3695 C C . PHE B 1 166 ? 42.718 8.352 16.677 1.00 28.89 240 PHE B C 1
ATOM 3696 O O . PHE B 1 166 ? 42.819 7.307 17.366 1.00 24.95 240 PHE B O 1
ATOM 3704 N N . LYS B 1 167 ? 43.525 9.402 16.823 1.00 32.75 241 LYS B N 1
ATOM 3705 C CA . LYS B 1 167 ? 44.618 9.434 17.835 1.00 36.45 241 LYS B CA 1
ATOM 3706 C C . LYS B 1 167 ? 44.027 9.392 19.249 1.00 35.79 241 LYS B C 1
ATOM 3707 O O . LYS B 1 167 ? 44.669 8.805 20.121 1.00 43.73 241 LYS B O 1
ATOM 3713 N N . ASN B 1 168 ? 42.811 9.902 19.455 1.00 34.84 242 ASN B N 1
ATOM 3714 C CA . ASN B 1 168 ? 42.156 9.938 20.788 1.00 39.99 242 ASN B CA 1
ATOM 3715 C C . ASN B 1 168 ? 40.964 8.980 20.834 1.00 39.93 242 ASN B C 1
ATOM 3716 O O . ASN B 1 168 ? 40.047 9.202 21.644 1.00 53.10 242 ASN B O 1
ATOM 3721 N N . PHE B 1 169 ? 40.958 7.949 20.007 1.00 34.54 243 PHE B N 1
ATOM 3722 C CA . PHE B 1 169 ? 39.846 6.971 19.943 1.00 30.87 243 PHE B CA 1
ATOM 3723 C C . PHE B 1 169 ? 40.314 5.654 20.551 1.00 30.06 243 PHE B C 1
ATOM 3724 O O . PHE B 1 169 ? 41.078 4.915 19.904 1.00 32.80 243 PHE B O 1
ATOM 3732 N N . SER B 1 170 ? 39.862 5.374 21.770 1.00 28.84 244 SER B N 1
ATOM 3733 C CA . SER B 1 170 ? 40.395 4.292 22.640 1.00 29.38 244 SER B CA 1
ATOM 3734 C C . SER B 1 170 ? 39.666 2.963 22.386 1.00 29.01 244 SER B C 1
ATOM 3735 O O . SER B 1 170 ? 38.569 2.958 21.811 1.00 25.62 244 SER B O 1
ATOM 3738 N N . LYS B 1 171 ? 40.265 1.862 22.840 1.00 24.53 245 LYS B N 1
ATOM 3739 C CA . LYS B 1 171 ? 39.657 0.530 22.799 1.00 29.17 245 LYS B CA 1
ATOM 3740 C C . LYS B 1 171 ? 38.365 0.563 23.620 1.00 28.51 245 LYS B C 1
ATOM 3741 O O . LYS B 1 171 ? 37.383 0.028 23.139 1.00 23.10 245 LYS B O 1
ATOM 3747 N N . PRO B 1 172 ? 38.302 1.098 24.872 1.00 28.93 246 PRO B N 1
ATOM 3748 C CA . PRO B 1 172 ? 37.022 1.168 25.586 1.00 29.10 246 PRO B CA 1
ATOM 3749 C C . PRO B 1 172 ? 35.893 1.902 24.830 1.00 27.40 246 PRO B C 1
ATOM 3750 O O . PRO B 1 172 ? 34.771 1.452 24.865 1.00 25.64 246 PRO B O 1
ATOM 3754 N N . ALA B 1 173 ? 36.188 3.016 24.152 1.00 28.44 247 ALA B N 1
ATOM 3755 C CA . ALA B 1 173 ? 35.201 3.774 23.332 1.00 27.43 247 ALA B CA 1
ATOM 3756 C C . ALA B 1 173 ? 34.638 2.859 22.247 1.00 28.04 247 ALA B C 1
ATOM 3757 O O . ALA B 1 173 ? 33.412 2.710 22.134 1.00 27.35 247 ALA B O 1
ATOM 3759 N N . ARG B 1 174 ? 35.524 2.238 21.479 1.00 25.17 248 ARG B N 1
ATOM 3760 C CA . ARG B 1 174 ? 35.097 1.345 20.389 1.00 28.09 248 ARG B CA 1
ATOM 3761 C C . ARG B 1 174 ? 34.268 0.196 20.968 1.00 23.98 248 ARG B C 1
ATOM 3762 O O . ARG B 1 174 ? 33.263 -0.143 20.372 1.00 24.04 248 ARG B O 1
ATOM 3770 N N . ASP B 1 175 ? 34.738 -0.427 22.047 1.00 23.65 249 ASP B N 1
ATOM 3771 C CA . ASP B 1 175 ? 34.064 -1.605 22.646 1.00 24.13 249 ASP B CA 1
ATOM 3772 C C . ASP B 1 175 ? 32.692 -1.181 23.162 1.00 22.47 249 ASP B C 1
ATOM 3773 O O . ASP B 1 175 ? 31.782 -1.974 23.025 1.00 22.48 249 ASP B O 1
ATOM 3778 N N . LEU B 1 176 ? 32.550 0.017 23.728 1.00 23.72 250 LEU B N 1
ATOM 3779 C CA . LEU B 1 176 ? 31.227 0.470 24.225 1.00 25.12 250 LEU B CA 1
ATOM 3780 C C . LEU B 1 176 ? 30.309 0.647 23.018 1.00 24.09 250 LEU B C 1
ATOM 3781 O O . LEU B 1 176 ? 29.146 0.194 23.097 1.00 23.68 250 LEU B O 1
ATOM 3786 N N . ILE B 1 177 ? 30.812 1.194 21.913 1.00 22.31 251 ILE B N 1
ATOM 3787 C CA . ILE B 1 177 ? 30.005 1.276 20.656 1.00 25.19 251 ILE B CA 1
ATOM 3788 C C . ILE B 1 177 ? 29.531 -0.121 20.266 1.00 23.73 251 ILE B C 1
ATOM 3789 O O . ILE B 1 177 ? 28.321 -0.296 19.972 1.00 23.90 251 ILE B O 1
ATOM 3794 N N . ILE B 1 178 ? 30.444 -1.106 20.269 1.00 23.25 252 ILE B N 1
ATOM 3795 C CA . ILE B 1 178 ? 30.137 -2.469 19.755 1.00 25.72 252 ILE B CA 1
ATOM 3796 C C . ILE B 1 178 ? 29.076 -3.147 20.629 1.00 23.54 252 ILE B C 1
ATOM 3797 O O . ILE B 1 178 ? 28.133 -3.783 20.113 1.00 23.51 252 ILE B O 1
ATOM 3802 N N . GLN B 1 179 ? 29.247 -3.060 21.934 1.00 24.11 253 GLN B N 1
ATOM 3803 C CA . GLN B 1 179 ? 28.326 -3.712 22.878 1.00 26.17 253 GLN B CA 1
ATOM 3804 C C . GLN B 1 179 ? 26.948 -3.037 22.829 1.00 23.39 253 GLN B C 1
ATOM 3805 O O . GLN B 1 179 ? 25.938 -3.741 23.027 1.00 26.90 253 GLN B O 1
ATOM 3811 N N . LEU B 1 180 ? 26.886 -1.732 22.604 1.00 23.08 254 LEU B N 1
ATOM 3812 C CA . LEU B 1 180 ? 25.565 -1.055 22.491 1.00 23.94 254 LEU B CA 1
ATOM 3813 C C . LEU B 1 180 ? 24.915 -1.528 21.191 1.00 22.81 254 LEU B C 1
ATOM 3814 O O . LEU B 1 180 ? 23.695 -1.742 21.171 1.00 21.07 254 LEU B O 1
ATOM 3819 N N . GLN B 1 181 ? 25.712 -1.658 20.127 1.00 24.88 255 GLN B N 1
ATOM 3820 C CA . GLN B 1 181 ? 25.234 -2.108 18.794 1.00 25.07 255 GLN B CA 1
ATOM 3821 C C . GLN B 1 181 ? 24.720 -3.536 18.874 1.00 26.88 255 GLN B C 1
ATOM 3822 O O . GLN B 1 181 ? 23.699 -3.863 18.218 1.00 24.65 255 GLN B O 1
ATOM 3828 N N . LYS B 1 182 ? 25.378 -4.370 19.664 1.00 25.57 256 LYS B N 1
ATOM 3829 C CA . LYS B 1 182 ? 24.954 -5.779 19.788 1.00 25.84 256 LYS B CA 1
ATOM 3830 C C . LYS B 1 182 ? 23.584 -5.815 20.475 1.00 23.94 256 LYS B C 1
ATOM 3831 O O . LYS B 1 182 ? 22.750 -6.637 20.068 1.00 23.87 256 LYS B O 1
ATOM 3837 N N . ILE B 1 183 ? 23.407 -5.042 21.553 1.00 25.57 257 ILE B N 1
ATOM 3838 C CA . ILE B 1 183 ? 22.115 -4.976 22.301 1.00 25.51 257 ILE B CA 1
ATOM 3839 C C . ILE B 1 183 ? 21.035 -4.481 21.358 1.00 25.07 257 ILE B C 1
ATOM 3840 O O . ILE B 1 183 ? 19.945 -5.116 21.282 1.00 24.53 257 ILE B O 1
ATOM 3845 N N . ASP B 1 184 ? 21.342 -3.423 20.619 1.00 26.47 258 ASP B N 1
ATOM 3846 C CA . ASP B 1 184 ? 20.344 -2.826 19.700 1.00 26.07 258 ASP B CA 1
ATOM 3847 C C . ASP B 1 184 ? 20.040 -3.802 18.562 1.00 26.99 258 ASP B C 1
ATOM 3848 O O . ASP B 1 184 ? 18.843 -3.975 18.253 1.00 24.39 258 ASP B O 1
ATOM 3853 N N . ASN B 1 185 ? 21.045 -4.437 17.957 1.00 24.19 259 ASN B N 1
ATOM 3854 C CA . ASN B 1 185 ? 20.784 -5.353 16.815 1.00 26.99 259 ASN B CA 1
ATOM 3855 C C . ASN B 1 185 ? 20.012 -6.599 17.264 1.00 25.76 259 ASN B C 1
ATOM 3856 O O . ASN B 1 185 ? 19.169 -7.023 16.505 1.00 29.85 259 ASN B O 1
ATOM 3861 N N . ASP B 1 186 ? 20.349 -7.180 18.408 1.00 25.07 260 ASP B N 1
ATOM 3862 C CA . ASP B 1 186 ? 19.775 -8.455 18.911 1.00 27.51 260 ASP B CA 1
ATOM 3863 C C . ASP B 1 186 ? 18.312 -8.240 19.313 1.00 27.19 260 ASP B C 1
ATOM 3864 O O . ASP B 1 186 ? 17.491 -9.103 18.990 1.00 27.68 260 ASP B O 1
ATOM 3869 N N . ASN B 1 187 ? 18.000 -7.095 19.924 1.00 30.25 261 ASN B N 1
ATOM 3870 C CA . ASN B 1 187 ? 16.755 -6.882 20.713 1.00 30.97 261 ASN B CA 1
ATOM 3871 C C . ASN B 1 187 ? 15.888 -5.739 20.179 1.00 28.71 261 ASN B C 1
ATOM 3872 O O . ASN B 1 187 ? 14.694 -5.748 20.476 1.00 26.96 261 ASN B O 1
ATOM 3877 N N . TYR B 1 188 ? 16.453 -4.767 19.473 1.00 28.79 262 TYR B N 1
ATOM 3878 C CA . TYR B 1 188 ? 15.664 -3.677 18.852 1.00 28.31 262 TYR B CA 1
ATOM 3879 C C . TYR B 1 188 ? 16.029 -3.557 17.387 1.00 26.44 262 TYR B C 1
ATOM 3880 O O . TYR B 1 188 ? 16.456 -2.474 16.979 1.00 26.54 262 TYR B O 1
ATOM 3889 N N . PRO B 1 189 ? 15.860 -4.619 16.550 1.00 25.10 263 PRO B N 1
ATOM 3890 C CA . PRO B 1 189 ? 16.302 -4.553 15.166 1.00 24.37 263 PRO B CA 1
ATOM 3891 C C . PRO B 1 189 ? 15.419 -3.614 14.332 1.00 25.30 263 PRO B C 1
ATOM 3892 O O . PRO B 1 189 ? 14.273 -3.382 14.682 1.00 27.63 263 PRO B O 1
ATOM 3896 N N . GLU B 1 190 ? 16.021 -3.080 13.273 1.00 28.11 264 GLU B N 1
ATOM 3897 C CA . GLU B 1 190 ? 15.370 -2.253 12.225 1.00 29.64 264 GLU B CA 1
ATOM 3898 C C . GLU B 1 190 ? 14.736 -0.996 12.861 1.00 28.53 264 GLU B C 1
ATOM 3899 O O . GLU B 1 190 ? 13.654 -0.590 12.412 1.00 32.50 264 GLU B O 1
ATOM 3905 N N . THR B 1 191 ? 15.362 -0.419 13.886 1.00 23.76 265 THR B N 1
ATOM 3906 C CA . THR B 1 191 ? 14.852 0.800 14.552 1.00 24.77 265 THR B CA 1
ATOM 3907 C C . THR B 1 191 ? 15.647 1.997 14.079 1.00 24.13 265 THR B C 1
ATOM 3908 O O . THR B 1 191 ? 15.234 3.091 14.444 1.00 23.70 265 THR B O 1
ATOM 3912 N N . LEU B 1 192 ? 16.729 1.799 13.303 1.00 25.70 266 LEU B N 1
ATOM 3913 C CA . LEU B 1 192 ? 17.444 2.906 12.632 1.00 27.45 266 LEU B CA 1
ATOM 3914 C C . LEU B 1 192 ? 16.992 2.989 11.166 1.00 31.05 266 LEU B C 1
ATOM 3915 O O . LEU B 1 192 ? 17.114 1.970 10.429 1.00 29.71 266 LEU B O 1
ATOM 3920 N N . HIS B 1 193 ? 16.486 4.148 10.741 1.00 26.30 267 HIS B N 1
ATOM 3921 C CA . HIS B 1 193 ? 16.085 4.357 9.330 1.00 29.14 267 HIS B CA 1
ATOM 3922 C C . HIS B 1 193 ? 17.303 4.813 8.529 1.00 27.85 267 HIS B C 1
ATOM 3923 O O . HIS B 1 193 ? 17.645 4.204 7.530 1.00 30.10 267 HIS B O 1
ATOM 3930 N N . ARG B 1 194 ? 17.957 5.846 9.000 1.00 26.87 268 ARG B N 1
ATOM 3931 C CA . ARG B 1 194 ? 19.140 6.439 8.345 1.00 28.14 268 ARG B CA 1
ATOM 3932 C C . ARG B 1 194 ? 19.933 7.181 9.405 1.00 26.24 268 ARG B C 1
ATOM 3933 O O . ARG B 1 194 ? 19.348 7.601 10.394 1.00 26.78 268 ARG B O 1
ATOM 3941 N N . MET B 1 195 ? 21.210 7.387 9.143 1.00 24.14 269 MET B N 1
ATOM 3942 C CA . MET B 1 195 ? 22.092 8.132 10.059 1.00 23.26 269 MET B CA 1
ATOM 3943 C C . MET B 1 195 ? 22.938 9.057 9.225 1.00 22.56 269 MET B C 1
ATOM 3944 O O . MET B 1 195 ? 23.424 8.631 8.160 1.00 27.27 269 MET B O 1
ATOM 3949 N N . PHE B 1 196 ? 23.138 10.262 9.729 1.00 22.99 270 PHE B N 1
ATOM 3950 C CA . PHE B 1 196 ? 24.058 11.249 9.132 1.00 22.78 270 PHE B CA 1
ATOM 3951 C C . PHE B 1 196 ? 25.150 11.528 10.147 1.00 22.47 270 PHE B C 1
ATOM 3952 O O . PHE B 1 196 ? 24.872 11.960 11.260 1.00 23.66 270 PHE B O 1
ATOM 3960 N N . ILE B 1 197 ? 26.363 11.197 9.770 1.00 23.62 271 ILE B N 1
ATOM 3961 C CA . ILE B 1 197 ? 27.568 11.553 10.549 1.00 24.77 271 ILE B CA 1
ATOM 3962 C C . ILE B 1 197 ? 28.141 12.829 9.970 1.00 26.02 271 ILE B C 1
ATOM 3963 O O . ILE B 1 197 ? 28.588 12.818 8.800 1.00 27.32 271 ILE B O 1
ATOM 3968 N N . ILE B 1 198 ? 28.126 13.891 10.777 1.00 27.17 272 ILE B N 1
ATOM 3969 C CA . ILE B 1 198 ? 28.517 15.247 10.301 1.00 26.83 272 ILE B CA 1
ATOM 3970 C C . ILE B 1 198 ? 29.774 15.667 11.023 1.00 25.05 272 ILE B C 1
ATOM 3971 O O . ILE B 1 198 ? 30.046 15.122 12.110 1.00 25.27 272 ILE B O 1
ATOM 3976 N N . ASN B 1 199 ? 30.486 16.615 10.421 1.00 26.18 273 ASN B N 1
ATOM 3977 C CA . ASN B 1 199 ? 31.673 17.290 10.989 1.00 24.24 273 ASN B CA 1
ATOM 3978 C C . ASN B 1 199 ? 32.802 16.269 11.224 1.00 26.12 273 ASN B C 1
ATOM 3979 O O . ASN B 1 199 ? 33.652 16.476 12.117 1.00 26.01 273 ASN B O 1
ATOM 3984 N N . GLY B 1 200 ? 32.875 15.198 10.448 1.00 27.37 274 GLY B N 1
ATOM 3985 C CA . GLY B 1 200 ? 34.080 14.356 10.532 1.00 28.50 274 GLY B CA 1
ATOM 3986 C C . GLY B 1 200 ? 35.200 14.932 9.698 1.00 27.70 274 GLY B C 1
ATOM 3987 O O . GLY B 1 200 ? 35.017 15.030 8.476 1.00 31.20 274 GLY B O 1
ATOM 3988 N N . GLY B 1 201 ? 36.287 15.328 10.336 1.00 29.82 275 GLY B N 1
ATOM 3989 C CA . GLY B 1 201 ? 37.500 15.802 9.659 1.00 34.20 275 GLY B CA 1
ATOM 3990 C C . GLY B 1 201 ? 38.343 14.636 9.168 1.00 33.68 275 GLY B C 1
ATOM 3991 O O . GLY B 1 201 ? 37.869 13.469 9.181 1.00 36.30 275 GLY B O 1
ATOM 3992 N N . SER B 1 202 ? 39.567 14.930 8.747 1.00 32.96 276 SER B N 1
ATOM 3993 C CA . SER B 1 202 ? 40.540 13.916 8.246 1.00 34.91 276 SER B CA 1
ATOM 3994 C C . SER B 1 202 ? 40.938 12.941 9.363 1.00 31.64 276 SER B C 1
ATOM 3995 O O . SER B 1 202 ? 41.239 11.775 9.050 1.00 28.13 276 SER B O 1
ATOM 3998 N N . GLY B 1 203 ? 40.929 13.384 10.621 1.00 29.21 277 GLY B N 1
ATOM 3999 C CA . GLY B 1 203 ? 41.156 12.526 11.795 1.00 27.78 277 GLY B CA 1
ATOM 4000 C C . GLY B 1 203 ? 40.103 11.441 11.955 1.00 27.53 277 GLY B C 1
ATOM 4001 O O . GLY B 1 203 ? 40.458 10.376 12.525 1.00 29.15 277 GLY B O 1
ATOM 4002 N N . PHE B 1 204 ? 38.875 11.666 11.474 1.00 23.10 278 PHE B N 1
ATOM 4003 C CA . PHE B 1 204 ? 37.732 10.740 11.645 1.00 23.04 278 PHE B CA 1
ATOM 4004 C C . PHE B 1 204 ? 37.800 9.545 10.680 1.00 23.05 278 PHE B C 1
ATOM 4005 O O . PHE B 1 204 ? 37.119 8.543 10.932 1.00 23.92 278 PHE B O 1
ATOM 4013 N N . LYS B 1 205 ? 38.571 9.627 9.593 1.00 23.94 279 LYS B N 1
ATOM 4014 C CA . LYS B 1 205 ? 38.505 8.601 8.524 1.00 25.32 279 LYS B CA 1
ATOM 4015 C C . LYS B 1 205 ? 38.874 7.238 9.120 1.00 22.73 279 LYS B C 1
ATOM 4016 O O . LYS B 1 205 ? 38.227 6.252 8.785 1.00 19.89 279 LYS B O 1
ATOM 4022 N N . LEU B 1 206 ? 39.885 7.182 9.981 1.00 23.67 280 LEU B N 1
ATOM 4023 C CA . LEU B 1 206 ? 40.315 5.888 10.572 1.00 24.23 280 LEU B CA 1
ATOM 4024 C C . LEU B 1 206 ? 39.366 5.471 11.708 1.00 22.91 280 LEU B C 1
ATOM 4025 O O . LEU B 1 206 ? 39.273 4.288 11.973 1.00 23.22 280 LEU B O 1
ATOM 4030 N N . VAL B 1 207 ? 38.650 6.405 12.333 1.00 25.09 281 VAL B N 1
ATOM 4031 C CA . VAL B 1 207 ? 37.613 6.051 13.344 1.00 24.39 281 VAL B CA 1
ATOM 4032 C C . VAL B 1 207 ? 36.547 5.278 12.606 1.00 21.40 281 VAL B C 1
ATOM 4033 O O . VAL B 1 207 ? 36.181 4.202 13.064 1.00 20.14 281 VAL B O 1
ATOM 4037 N N . TRP B 1 208 ? 36.097 5.823 11.475 1.00 18.31 282 TRP B N 1
ATOM 4038 C CA . TRP B 1 208 ? 34.963 5.240 10.754 1.00 19.80 282 TRP B CA 1
ATOM 4039 C C . TRP B 1 208 ? 35.428 3.909 10.150 1.00 19.90 282 TRP B C 1
ATOM 4040 O O . TRP B 1 208 ? 34.618 2.966 10.143 1.00 22.13 282 TRP B O 1
ATOM 4051 N N . ALA B 1 209 ? 36.650 3.872 9.629 1.00 20.86 283 ALA B N 1
ATOM 4052 C CA . ALA B 1 209 ? 37.283 2.648 9.068 1.00 23.36 283 ALA B CA 1
ATOM 4053 C C . ALA B 1 209 ? 37.241 1.516 10.089 1.00 19.88 283 ALA B C 1
ATOM 4054 O O . ALA B 1 209 ? 36.791 0.420 9.723 1.00 19.69 283 ALA B O 1
ATOM 4056 N N . THR B 1 210 ? 37.721 1.770 11.297 1.00 18.85 284 THR B N 1
ATOM 4057 C CA . THR B 1 210 ? 37.840 0.718 12.331 1.00 22.44 284 THR B CA 1
ATOM 4058 C C . THR B 1 210 ? 36.467 0.353 12.885 1.00 23.00 284 THR B C 1
ATOM 4059 O O . THR B 1 210 ? 36.260 -0.834 13.177 1.00 22.70 284 THR B O 1
ATOM 4063 N N . VAL B 1 211 ? 35.529 1.297 12.988 1.00 20.35 285 VAL B N 1
ATOM 4064 C CA . VAL B 1 211 ? 34.189 0.966 13.542 1.00 19.84 285 VAL B CA 1
ATOM 4065 C C . VAL B 1 211 ? 33.428 0.128 12.521 1.00 18.41 285 VAL B C 1
ATOM 4066 O O . VAL B 1 211 ? 32.758 -0.851 12.916 1.00 21.16 285 VAL B O 1
ATOM 4070 N N . LYS B 1 212 ? 33.554 0.448 11.239 1.00 20.48 286 LYS B N 1
ATOM 4071 C CA . LYS B 1 212 ? 32.844 -0.293 10.159 1.00 20.37 286 LYS B CA 1
ATOM 4072 C C . LYS B 1 212 ? 33.208 -1.766 10.225 1.00 20.29 286 LYS B C 1
ATOM 4073 O O . LYS B 1 212 ? 32.383 -2.549 9.795 1.00 20.69 286 LYS B O 1
ATOM 4079 N N . GLN B 1 213 ? 34.435 -2.115 10.629 1.00 21.69 287 GLN B N 1
ATOM 4080 C CA . GLN B 1 213 ? 34.848 -3.542 10.687 1.00 23.50 287 GLN B CA 1
ATOM 4081 C C . GLN B 1 213 ? 33.876 -4.347 11.563 1.00 22.42 287 GLN B C 1
ATOM 4082 O O . GLN B 1 213 ? 33.763 -5.568 11.321 1.00 23.41 287 GLN B O 1
ATOM 4088 N N . PHE B 1 214 ? 33.187 -3.710 12.511 1.00 22.32 288 PHE B N 1
ATOM 4089 C CA . PHE B 1 214 ? 32.345 -4.402 13.518 1.00 23.41 288 PHE B CA 1
ATOM 4090 C C . PHE B 1 214 ? 30.843 -4.149 13.306 1.00 24.34 288 PHE B C 1
ATOM 4091 O O . PHE B 1 214 ? 30.062 -4.855 13.918 1.00 26.27 288 PHE B O 1
ATOM 4099 N N . LEU B 1 215 ? 30.440 -3.204 12.462 1.00 24.22 289 LEU B N 1
ATOM 4100 C CA . LEU B 1 215 ? 29.003 -2.877 12.276 1.00 25.12 289 LEU B CA 1
ATOM 4101 C C . LEU B 1 215 ? 28.350 -3.924 11.384 1.00 27.54 289 LEU B C 1
ATOM 4102 O O . LEU B 1 215 ? 29.009 -4.510 10.492 1.00 26.61 289 LEU B O 1
ATOM 4107 N N . ASP B 1 216 ? 27.069 -4.143 11.644 1.00 29.26 290 ASP B N 1
ATOM 4108 C CA . ASP B 1 216 ? 26.182 -4.941 10.767 1.00 32.83 290 ASP B CA 1
ATOM 4109 C C . ASP B 1 216 ? 26.209 -4.274 9.388 1.00 32.29 290 ASP B C 1
ATOM 4110 O O . ASP B 1 216 ? 26.125 -3.051 9.312 1.00 29.38 290 ASP B O 1
ATOM 4115 N N . PRO B 1 217 ? 26.427 -5.012 8.275 1.00 32.64 291 PRO B N 1
ATOM 4116 C CA . PRO B 1 217 ? 26.578 -4.393 6.954 1.00 34.80 291 PRO B CA 1
ATOM 4117 C C . PRO B 1 217 ? 25.319 -3.656 6.461 1.00 35.34 291 PRO B C 1
ATOM 4118 O O . PRO B 1 217 ? 25.465 -2.736 5.662 1.00 35.26 291 PRO B O 1
ATOM 4122 N N . LYS B 1 218 ? 24.140 -4.080 6.919 1.00 33.12 292 LYS B N 1
ATOM 4123 C CA . LYS B 1 218 ? 22.850 -3.410 6.621 1.00 39.28 292 LYS B CA 1
ATOM 4124 C C . LYS B 1 218 ? 22.852 -2.032 7.294 1.00 36.41 292 LYS B C 1
ATOM 4125 O O . LYS B 1 218 ? 22.313 -1.081 6.692 1.00 36.60 292 LYS B O 1
ATOM 4131 N N . THR B 1 219 ? 23.471 -1.924 8.479 1.00 29.87 293 THR B N 1
ATOM 4132 C CA . THR B 1 219 ? 23.548 -0.671 9.258 1.00 28.42 293 THR B CA 1
ATOM 4133 C C . THR B 1 219 ? 24.471 0.266 8.491 1.00 27.55 293 THR B C 1
ATOM 4134 O O . THR B 1 219 ? 24.129 1.446 8.360 1.00 25.11 293 THR B O 1
ATOM 4138 N N . VAL B 1 220 ? 25.586 -0.244 7.970 1.00 25.23 294 VAL B N 1
ATOM 4139 C CA . VAL B 1 220 ? 26.597 0.600 7.266 1.00 29.65 294 VAL B CA 1
ATOM 4140 C C . VAL B 1 220 ? 25.948 1.305 6.067 1.00 27.70 294 VAL B C 1
ATOM 4141 O O . VAL B 1 220 ? 26.300 2.488 5.837 1.00 30.76 294 VAL B O 1
ATOM 4145 N N . THR B 1 221 ? 25.073 0.607 5.336 1.00 29.52 295 THR B N 1
ATOM 4146 C CA . THR B 1 221 ? 24.401 1.139 4.120 1.00 34.17 295 THR B CA 1
ATOM 4147 C C . THR B 1 221 ? 23.464 2.295 4.520 1.00 31.55 295 THR B C 1
ATOM 4148 O O . THR B 1 221 ? 23.168 3.104 3.662 1.00 29.15 295 THR B O 1
ATOM 4152 N N . LYS B 1 222 ? 23.033 2.355 5.778 1.00 29.26 296 LYS B N 1
ATOM 4153 C CA . LYS B 1 222 ? 22.069 3.375 6.281 1.00 30.75 296 LYS B CA 1
ATOM 4154 C C . LYS B 1 222 ? 22.816 4.605 6.785 1.00 27.64 296 LYS B C 1
ATOM 4155 O O . LYS B 1 222 ? 22.126 5.561 7.124 1.00 26.17 296 LYS B O 1
ATOM 4161 N N . ILE B 1 223 ? 24.155 4.569 6.860 1.00 23.47 297 ILE B N 1
ATOM 4162 C CA . ILE B 1 223 ? 24.971 5.627 7.493 1.00 24.93 297 ILE B CA 1
ATOM 4163 C C . ILE B 1 223 ? 25.617 6.440 6.391 1.00 29.63 297 ILE B C 1
ATOM 4164 O O . ILE B 1 223 ? 26.300 5.819 5.495 1.00 31.08 297 ILE B O 1
ATOM 4169 N N . HIS B 1 224 ? 25.458 7.763 6.440 1.00 27.87 298 HIS B N 1
ATOM 4170 C CA . HIS B 1 224 ? 26.129 8.664 5.466 1.00 27.48 298 HIS B CA 1
ATOM 4171 C C . HIS B 1 224 ? 27.061 9.601 6.229 1.00 27.33 298 HIS B C 1
ATOM 4172 O O . HIS B 1 224 ? 26.551 10.277 7.130 1.00 27.33 298 HIS B O 1
ATOM 4179 N N . VAL B 1 225 ? 28.347 9.660 5.866 1.00 25.11 299 VAL B N 1
ATOM 4180 C CA . VAL B 1 225 ? 29.390 10.538 6.478 1.00 27.95 299 VAL B CA 1
ATOM 4181 C C . VAL B 1 225 ? 29.629 11.726 5.540 1.00 31.15 299 VAL B C 1
ATOM 4182 O O . VAL B 1 225 ? 30.235 11.528 4.459 1.00 34.72 299 VAL B O 1
ATOM 4186 N N . ILE B 1 226 ? 29.142 12.920 5.893 1.00 33.19 300 ILE B N 1
ATOM 4187 C CA . ILE B 1 226 ? 28.943 13.989 4.864 1.00 34.35 300 ILE B CA 1
ATOM 4188 C C . ILE B 1 226 ? 29.776 15.244 5.114 1.00 38.79 300 ILE B C 1
ATOM 4189 O O . ILE B 1 226 ? 29.677 16.169 4.242 1.00 44.92 300 ILE B O 1
ATOM 4194 N N . GLY B 1 227 ? 30.565 15.315 6.201 1.00 33.01 301 GLY B N 1
ATOM 4195 C CA . GLY B 1 227 ? 31.539 16.425 6.397 1.00 28.42 301 GLY B CA 1
ATOM 4196 C C . GLY B 1 227 ? 30.929 17.651 7.076 1.00 28.50 301 GLY B C 1
ATOM 4197 O O . GLY B 1 227 ? 29.860 17.507 7.738 1.00 29.59 301 GLY B O 1
ATOM 4198 N N . ASN B 1 228 ? 31.592 18.810 6.962 1.00 28.27 302 ASN B N 1
ATOM 4199 C CA . ASN B 1 228 ? 31.282 20.058 7.710 1.00 30.95 302 ASN B CA 1
ATOM 4200 C C . ASN B 1 228 ? 30.275 20.942 6.935 1.00 31.64 302 ASN B C 1
ATOM 4201 O O . ASN B 1 228 ? 29.800 21.900 7.512 1.00 31.19 302 ASN B O 1
ATOM 4206 N N . LYS B 1 229 ? 29.906 20.626 5.692 1.00 33.09 303 LYS B N 1
ATOM 4207 C CA . LYS B 1 229 ? 28.867 21.408 4.960 1.00 40.30 303 LYS B CA 1
ATOM 4208 C C . LYS B 1 229 ? 27.571 20.592 4.940 1.00 35.27 303 LYS B C 1
ATOM 4209 O O . LYS B 1 229 ? 27.169 20.124 3.878 1.00 42.07 303 LYS B O 1
ATOM 4215 N N . TYR B 1 230 ? 26.964 20.402 6.096 1.00 29.28 304 TYR B N 1
ATOM 4216 C CA . TYR B 1 230 ? 25.871 19.419 6.324 1.00 29.78 304 TYR B CA 1
ATOM 4217 C C . TYR B 1 230 ? 24.503 20.136 6.335 1.00 27.37 304 TYR B C 1
ATOM 4218 O O . TYR B 1 230 ? 23.480 19.489 6.145 1.00 25.01 304 TYR B O 1
ATOM 4227 N N . GLN B 1 231 ? 24.482 21.458 6.506 1.00 30.36 305 GLN B N 1
ATOM 4228 C CA . GLN B 1 231 ? 23.276 22.181 7.011 1.00 30.91 305 GLN B CA 1
ATOM 4229 C C . GLN B 1 231 ? 22.143 22.081 5.990 1.00 28.98 305 GLN B C 1
ATOM 4230 O O . GLN B 1 231 ? 21.032 21.716 6.379 1.00 28.05 305 GLN B O 1
ATOM 4236 N N . ASN B 1 232 ? 22.419 22.354 4.721 1.00 28.23 306 ASN B N 1
ATOM 4237 C CA . ASN B 1 232 ? 21.368 22.368 3.671 1.00 32.19 306 ASN B CA 1
ATOM 4238 C C . ASN B 1 232 ? 20.851 20.951 3.421 1.00 29.86 306 ASN B C 1
ATOM 4239 O O . ASN B 1 232 ? 19.662 20.799 3.085 1.00 26.36 306 ASN B O 1
ATOM 4244 N N . LYS B 1 233 ? 21.683 19.932 3.631 1.00 30.03 307 LYS B N 1
ATOM 4245 C CA . LYS B 1 233 ? 21.247 18.535 3.460 1.00 27.43 307 LYS B CA 1
ATOM 4246 C C . LYS B 1 233 ? 20.286 18.149 4.589 1.00 23.31 307 LYS B C 1
ATOM 4247 O O . LYS B 1 233 ? 19.289 17.474 4.292 1.00 22.51 307 LYS B O 1
ATOM 4253 N N . LEU B 1 234 ? 20.599 18.497 5.840 1.00 23.08 308 LEU B N 1
ATOM 4254 C CA . LEU B 1 234 ? 19.700 18.282 7.013 1.00 22.74 308 LEU B CA 1
ATOM 4255 C C . LEU B 1 234 ? 18.394 19.052 6.787 1.00 23.55 308 LEU B C 1
ATOM 4256 O O . LEU B 1 234 ? 17.317 18.493 7.059 1.00 23.41 308 LEU B O 1
ATOM 4261 N N . LEU B 1 235 ? 18.474 20.290 6.301 1.00 24.61 309 LEU B N 1
ATOM 4262 C CA . LEU B 1 235 ? 17.245 21.107 6.052 1.00 26.82 309 LEU B CA 1
ATOM 4263 C C . LEU B 1 235 ? 16.398 20.527 4.911 1.00 25.96 309 LEU B C 1
ATOM 4264 O O . LEU B 1 235 ? 15.183 20.767 4.942 1.00 31.63 309 LEU B O 1
ATOM 4269 N N . GLU B 1 236 ? 16.962 19.758 3.965 1.00 26.87 310 GLU B N 1
ATOM 4270 C CA . GLU B 1 236 ? 16.172 19.049 2.917 1.00 28.93 310 GLU B CA 1
ATOM 4271 C C . GLU B 1 236 ? 15.283 17.987 3.549 1.00 27.65 310 GLU B C 1
ATOM 4272 O O . GLU B 1 236 ? 14.194 17.774 3.025 1.00 26.77 310 GLU B O 1
ATOM 4278 N N . ILE B 1 237 ? 15.732 17.325 4.621 1.00 27.09 311 ILE B N 1
ATOM 4279 C CA . ILE B 1 237 ? 15.020 16.135 5.173 1.00 26.86 311 ILE B CA 1
ATOM 4280 C C . ILE B 1 237 ? 14.349 16.486 6.509 1.00 23.84 311 ILE B C 1
ATOM 4281 O O . ILE B 1 237 ? 13.467 15.729 6.913 1.00 21.15 311 ILE B O 1
ATOM 4286 N N . ILE B 1 238 ? 14.785 17.548 7.178 1.00 22.61 312 ILE B N 1
ATOM 4287 C CA . ILE B 1 238 ? 14.217 17.975 8.491 1.00 24.21 312 ILE B CA 1
ATOM 4288 C C . ILE B 1 238 ? 13.825 19.455 8.385 1.00 22.60 312 ILE B C 1
ATOM 4289 O O . ILE B 1 238 ? 14.651 20.280 7.998 1.00 22.21 312 ILE B O 1
ATOM 4294 N N . ASP B 1 239 ? 12.596 19.790 8.732 1.00 23.43 313 ASP B N 1
ATOM 4295 C CA . ASP B 1 239 ? 12.148 21.209 8.722 1.00 22.43 313 ASP B CA 1
ATOM 4296 C C . ASP B 1 239 ? 12.968 22.030 9.718 1.00 20.88 313 ASP B C 1
ATOM 4297 O O . ASP B 1 239 ? 13.305 21.500 10.784 1.00 20.94 313 ASP B O 1
ATOM 4302 N N . ALA B 1 240 ? 13.299 23.277 9.376 1.00 20.04 314 ALA B N 1
ATOM 4303 C CA . ALA B 1 240 ? 14.108 24.191 10.220 1.00 23.59 314 ALA B CA 1
ATOM 4304 C C . ALA B 1 240 ? 13.545 24.275 11.657 1.00 23.15 314 ALA B C 1
ATOM 4305 O O . ALA B 1 240 ? 14.339 24.399 12.569 1.00 23.58 314 ALA B O 1
ATOM 4307 N N . SER B 1 241 ? 12.221 24.233 11.831 1.00 23.24 315 SER B N 1
ATOM 4308 C CA . SER B 1 241 ? 11.531 24.319 13.145 1.00 22.66 315 SER B CA 1
ATOM 4309 C C . SER B 1 241 ? 11.879 23.100 14.003 1.00 22.86 315 SER B C 1
ATOM 4310 O O . SER B 1 241 ? 11.815 23.225 15.213 1.00 22.47 315 SER B O 1
ATOM 4313 N N . GLN B 1 242 ? 12.199 21.962 13.386 1.00 22.13 316 GLN B N 1
ATOM 4314 C CA . GLN B 1 242 ? 12.537 20.713 14.119 1.00 24.99 316 GLN B CA 1
ATOM 4315 C C . GLN B 1 242 ? 14.052 20.566 14.287 1.00 24.10 316 GLN B C 1
ATOM 4316 O O . GLN B 1 242 ? 14.485 19.579 14.943 1.00 24.32 316 GLN B O 1
ATOM 4322 N N . LEU B 1 243 ? 14.833 21.429 13.666 1.00 23.68 317 LEU B N 1
ATOM 4323 C CA . LEU B 1 243 ? 16.308 21.309 13.680 1.00 23.71 317 LEU B CA 1
ATOM 4324 C C . LEU B 1 243 ? 16.890 22.356 14.614 1.00 24.06 317 LEU B C 1
ATOM 4325 O O . LEU B 1 243 ? 16.581 23.536 14.500 1.00 21.29 317 LEU B O 1
ATOM 4330 N N . PRO B 1 244 ? 17.755 21.960 15.574 1.00 20.79 318 PRO B N 1
ATOM 4331 C CA . PRO B 1 244 ? 18.453 22.930 16.413 1.00 20.87 318 PRO B CA 1
ATOM 4332 C C . PRO B 1 244 ? 19.231 23.965 15.596 1.00 21.59 318 PRO B C 1
ATOM 4333 O O . PRO B 1 244 ? 19.807 23.618 14.574 1.00 22.52 318 PRO B O 1
ATOM 4337 N N . ASP B 1 245 ? 19.274 25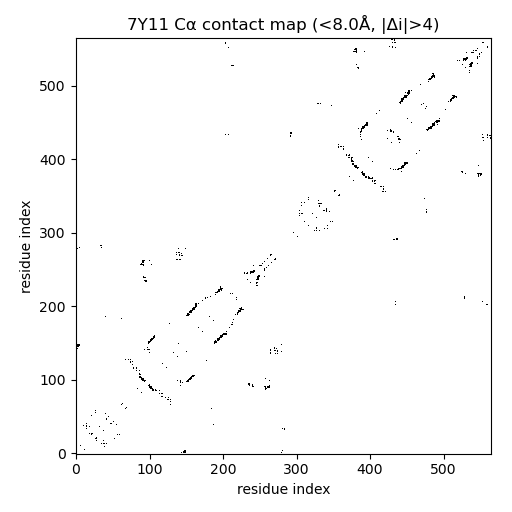.209 16.081 1.00 21.99 319 ASP B N 1
ATOM 4338 C CA . ASP B 1 245 ? 19.994 26.304 15.372 1.00 25.26 319 ASP B CA 1
ATOM 4339 C C . ASP B 1 245 ? 21.478 25.949 15.199 1.00 25.70 319 ASP B C 1
ATOM 4340 O O . ASP B 1 245 ? 22.028 26.312 14.151 1.00 26.46 319 ASP B O 1
ATOM 4345 N N . PHE B 1 246 ? 22.119 25.280 16.164 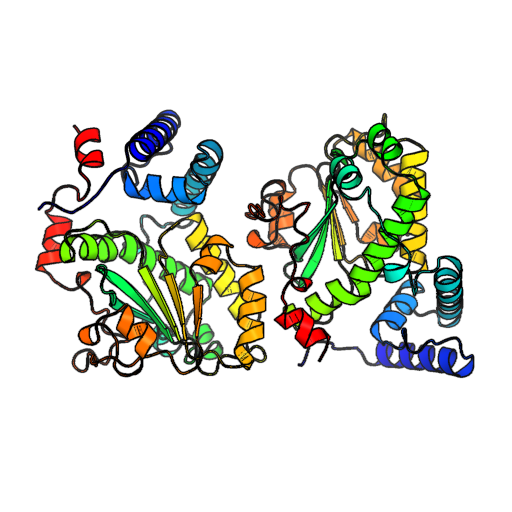1.00 27.98 320 PHE B N 1
ATOM 4346 C CA . PHE B 1 246 ? 23.553 24.867 16.054 1.00 27.97 320 PHE B CA 1
ATOM 4347 C C . PHE B 1 246 ? 23.753 23.893 14.883 1.00 26.20 320 PHE B C 1
ATOM 4348 O O . PHE B 1 246 ? 24.882 23.841 14.328 1.00 31.67 320 PHE B O 1
ATOM 4356 N N . LEU B 1 247 ? 22.721 23.150 14.469 1.00 24.39 321 LEU B N 1
ATOM 4357 C CA . LEU B 1 247 ? 22.785 22.307 13.249 1.00 21.69 321 LEU B CA 1
ATOM 4358 C C . LEU B 1 247 ? 22.257 23.027 12.003 1.00 24.32 321 LEU B C 1
ATOM 4359 O O . LEU B 1 247 ? 22.138 22.336 10.956 1.00 26.28 321 LEU B O 1
ATOM 4364 N N . GLY B 1 248 ? 21.886 24.313 12.074 1.00 23.69 322 GLY B N 1
ATOM 4365 C CA . GLY B 1 248 ? 21.409 25.065 10.892 1.00 25.17 322 GLY B CA 1
ATOM 4366 C C . GLY B 1 248 ? 19.901 25.283 10.839 1.00 27.57 322 GLY B C 1
ATOM 4367 O O . GLY B 1 248 ? 19.439 25.860 9.832 1.00 29.01 322 GLY B O 1
ATOM 4368 N N . GLY B 1 249 ? 19.147 24.892 11.865 1.00 26.12 323 GLY B N 1
ATOM 4369 C CA . GLY B 1 249 ? 17.692 25.125 11.910 1.00 26.74 323 GLY B CA 1
ATOM 4370 C C . GLY B 1 249 ? 17.340 26.407 12.647 1.00 25.72 323 GLY B C 1
ATOM 4371 O O . GLY B 1 249 ? 18.206 27.277 12.832 1.00 25.77 323 GLY B O 1
ATOM 4372 N N . THR B 1 250 ? 16.113 26.507 13.133 1.00 24.94 324 THR B N 1
ATOM 4373 C CA . THR B 1 250 ? 15.648 27.713 13.869 1.00 25.53 324 THR B CA 1
ATOM 4374 C C . THR B 1 250 ? 15.373 27.393 15.337 1.00 25.40 324 THR B C 1
ATOM 4375 O O . THR B 1 250 ? 15.180 28.333 16.095 1.00 23.07 324 THR B O 1
ATOM 4379 N N . CYS B 1 251 ? 15.387 26.132 15.764 1.00 24.73 325 CYS B N 1
ATOM 4380 C CA . CYS B 1 251 ? 14.932 25.781 17.133 1.00 23.81 325 CYS B CA 1
ATOM 4381 C C . CYS B 1 251 ? 15.979 26.146 18.198 1.00 24.05 325 CYS B C 1
ATOM 4382 O O . CYS B 1 251 ? 17.169 25.923 17.986 1.00 25.81 325 CYS B O 1
ATOM 4385 N N . THR B 1 252 ? 15.549 26.671 19.343 1.00 21.60 326 THR B N 1
ATOM 4386 C CA . THR B 1 252 ? 16.437 26.984 20.483 1.00 23.87 326 THR B CA 1
ATOM 4387 C C . THR B 1 252 ? 15.991 26.239 21.744 1.00 25.49 326 THR B C 1
ATOM 4388 O O . THR B 1 252 ? 16.830 26.109 22.650 1.00 28.99 326 THR B O 1
ATOM 4392 N N . CYS B 1 253 ? 14.732 25.808 21.823 1.00 25.71 327 CYS B N 1
ATOM 4393 C CA . CYS B 1 253 ? 14.115 25.209 23.035 1.00 28.21 327 CYS B CA 1
ATOM 4394 C C . CYS B 1 253 ? 14.516 26.053 24.257 1.00 29.95 327 CYS B C 1
ATOM 4395 O O . CYS B 1 253 ? 14.962 25.473 25.299 1.00 24.41 327 CYS B O 1
ATOM 4398 N N . ALA B 1 254 ? 14.311 27.367 24.143 1.00 29.09 328 ALA B N 1
ATOM 4399 C CA . ALA B 1 254 ? 14.853 28.396 25.062 1.00 36.81 328 ALA B CA 1
ATOM 4400 C C . ALA B 1 254 ? 14.364 28.137 26.481 1.00 33.90 328 ALA B C 1
ATOM 4401 O O . ALA B 1 254 ? 15.129 28.415 27.399 1.00 35.54 328 ALA B O 1
ATOM 4403 N N . ASP B 1 255 ? 13.113 27.710 26.641 1.00 34.18 329 ASP B N 1
ATOM 4404 C CA . ASP B 1 255 ? 12.460 27.658 27.972 1.00 39.23 329 ASP B CA 1
ATOM 4405 C C . ASP B 1 255 ? 12.471 26.223 28.514 1.00 38.19 329 ASP B C 1
ATOM 4406 O O . ASP B 1 255 ? 11.900 26.012 29.587 1.00 38.25 329 ASP B O 1
ATOM 4411 N N . ARG B 1 256 ? 13.139 25.285 27.836 1.00 33.36 330 ARG B N 1
ATOM 4412 C CA . ARG B 1 256 ? 13.179 23.860 28.260 1.00 33.90 330 ARG B CA 1
ATOM 4413 C C . ARG B 1 256 ? 14.612 23.333 28.304 1.00 32.35 330 ARG B C 1
ATOM 4414 O O . ARG B 1 256 ? 14.784 22.127 28.087 1.00 33.27 330 ARG B O 1
ATOM 4422 N N . GLY B 1 257 ? 15.593 24.215 28.495 1.00 30.30 331 GLY B N 1
ATOM 4423 C CA . GLY B 1 257 ? 16.989 23.854 28.784 1.00 30.99 331 GLY B CA 1
ATOM 4424 C C . GLY B 1 257 ? 17.820 23.620 27.546 1.00 32.44 331 GLY B C 1
ATOM 4425 O O . GLY B 1 257 ? 18.872 22.977 27.672 1.00 30.03 331 GLY B O 1
ATOM 4426 N N . GLY B 1 258 ? 17.374 24.097 26.379 1.00 31.26 332 GLY B N 1
ATOM 4427 C CA . GLY B 1 258 ? 18.121 23.924 25.120 1.00 29.62 332 GLY B CA 1
ATOM 4428 C C . GLY B 1 258 ? 17.726 22.638 24.404 1.00 28.52 332 GLY B C 1
ATOM 4429 O O . GLY B 1 258 ? 17.151 21.752 25.042 1.00 24.75 332 GLY B O 1
ATOM 4430 N N . CYS B 1 259 ? 18.005 22.563 23.099 1.00 25.07 333 CYS B N 1
ATOM 4431 C CA . CYS B 1 259 ? 17.478 21.485 22.210 1.00 26.91 333 CYS B CA 1
ATOM 4432 C C . CYS B 1 259 ? 18.017 20.106 22.647 1.00 27.40 333 CYS B C 1
ATOM 4433 O O . CYS B 1 259 ? 17.327 19.083 22.463 1.00 26.73 333 CYS B O 1
ATOM 4436 N N . MET B 1 260 ? 19.205 20.035 23.247 1.00 30.00 334 MET B N 1
ATOM 4437 C CA . MET B 1 260 ? 19.741 18.717 23.664 1.00 26.66 334 MET B CA 1
ATOM 4438 C C . MET B 1 260 ? 19.104 18.241 24.978 1.00 26.31 334 MET B C 1
ATOM 4439 O O . MET B 1 260 ? 19.324 17.066 25.307 1.00 26.62 334 MET B O 1
ATOM 4444 N N . ARG B 1 261 ? 18.327 19.060 25.694 1.00 26.13 335 ARG B N 1
ATOM 4445 C CA . ARG B 1 261 ? 17.658 18.600 26.945 1.00 29.33 335 ARG B CA 1
ATOM 4446 C C . ARG B 1 261 ? 16.133 18.661 26.893 1.00 27.81 335 ARG B C 1
ATOM 4447 O O . ARG B 1 261 ? 15.499 18.232 27.889 1.00 28.22 335 ARG B O 1
ATOM 4455 N N . SER B 1 262 ? 15.526 19.140 25.816 1.00 25.03 336 SER B N 1
ATOM 4456 C CA . SER B 1 262 ? 14.054 19.339 25.777 1.00 24.58 336 SER B CA 1
ATOM 4457 C C . SER B 1 262 ? 13.287 18.022 25.580 1.00 24.69 336 SER B C 1
ATOM 4458 O O . SER B 1 262 ? 12.116 17.968 25.995 1.00 25.82 336 SER B O 1
ATOM 4461 N N . ASP B 1 263 ? 13.879 17.030 24.920 1.00 22.38 337 ASP B N 1
ATOM 4462 C CA . ASP B 1 263 ? 13.148 15.830 24.449 1.00 22.83 337 ASP B CA 1
ATOM 4463 C C . ASP B 1 263 ? 11.938 16.255 23.613 1.00 21.41 337 ASP B C 1
ATOM 4464 O O . ASP B 1 263 ? 10.916 15.574 23.670 1.00 21.70 337 ASP B O 1
ATOM 4469 N N . LYS B 1 264 ? 12.080 17.310 22.813 1.00 25.20 338 LYS B N 1
ATOM 4470 C CA . LYS B 1 264 ? 10.957 17.880 22.015 1.00 24.16 338 LYS B CA 1
ATOM 4471 C C . LYS B 1 264 ? 10.434 16.813 21.053 1.00 23.55 338 LYS B C 1
ATOM 4472 O O . LYS B 1 264 ? 11.206 16.085 20.427 1.00 22.92 338 LYS B O 1
ATOM 4478 N N . GLY B 1 265 ? 9.122 16.694 20.965 1.00 25.74 339 GLY B N 1
ATOM 4479 C CA . GLY B 1 265 ? 8.499 15.670 20.129 1.00 22.68 339 GLY B CA 1
ATOM 4480 C C . GLY B 1 265 ? 7.030 15.523 20.440 1.00 21.93 339 GLY B C 1
ATOM 4481 O O . GLY B 1 265 ? 6.549 16.020 21.459 1.00 21.03 339 GLY B O 1
ATOM 4482 N N . PRO B 1 266 ? 6.281 14.848 19.556 1.00 22.91 340 PRO B N 1
ATOM 4483 C CA . PRO B 1 266 ? 4.827 14.721 19.736 1.00 21.45 340 PRO B CA 1
ATOM 4484 C C . PRO B 1 266 ? 4.408 13.862 20.943 1.00 21.90 340 PRO B C 1
ATOM 4485 O O . PRO B 1 266 ? 3.289 13.908 21.363 1.00 23.59 340 PRO B O 1
ATOM 4489 N N . TRP B 1 267 ? 5.315 13.038 21.474 1.00 23.07 341 TRP B N 1
ATOM 4490 C CA . TRP B 1 267 ? 5.072 12.247 22.703 1.00 21.97 341 TRP B CA 1
ATOM 4491 C C . TRP B 1 267 ? 4.956 13.146 23.960 1.00 21.50 341 TRP B C 1
ATOM 4492 O O . TRP B 1 267 ? 4.717 12.592 25.030 1.00 23.94 341 TRP B O 1
ATOM 4503 N N . ASN B 1 268 ? 5.228 14.442 23.871 1.00 19.31 342 ASN B N 1
ATOM 4504 C CA . ASN B 1 268 ? 5.034 15.426 24.971 1.00 21.69 342 ASN B CA 1
ATOM 4505 C C . ASN B 1 268 ? 3.593 15.944 24.977 1.00 22.13 342 ASN B C 1
ATOM 4506 O O . ASN B 1 268 ? 3.201 16.618 25.940 1.00 21.31 342 ASN B O 1
ATOM 4511 N N . ASP B 1 269 ? 2.838 15.716 23.911 1.00 22.59 343 ASP B N 1
ATOM 4512 C CA . ASP B 1 269 ? 1.507 16.354 23.811 1.00 22.20 343 ASP B CA 1
ATOM 4513 C C . ASP B 1 269 ? 0.498 15.470 24.534 1.00 21.04 343 ASP B C 1
ATOM 4514 O O . ASP B 1 269 ? 0.428 14.295 24.248 1.00 19.97 343 ASP B O 1
ATOM 4519 N N . PRO B 1 270 ? -0.313 15.998 25.488 1.00 22.94 344 PRO B N 1
ATOM 4520 C CA . PRO B 1 270 ? -1.266 15.173 26.230 1.00 24.93 344 PRO B CA 1
ATOM 4521 C C . PRO B 1 270 ? -2.403 14.587 25.377 1.00 24.27 344 PRO B C 1
ATOM 4522 O O . PRO B 1 270 ? -2.860 13.511 25.702 1.00 24.63 344 PRO B O 1
ATOM 4526 N N . GLU B 1 271 ? -2.766 15.262 24.294 1.00 27.04 345 GLU B N 1
ATOM 4527 C CA . GLU B 1 271 ? -3.807 14.762 23.369 1.00 30.43 345 GLU B CA 1
ATOM 4528 C C . GLU B 1 271 ? -3.224 13.601 22.565 1.00 33.81 345 GLU B C 1
ATOM 4529 O O . GLU B 1 271 ? -3.977 12.676 22.286 1.00 35.29 345 GLU B O 1
ATOM 4535 N N . ILE B 1 272 ? -1.945 13.659 22.202 1.00 29.00 346 ILE B N 1
ATOM 4536 C CA . ILE B 1 272 ? -1.304 12.511 21.501 1.00 30.92 346 ILE B CA 1
ATOM 4537 C C . ILE B 1 272 ? -1.128 11.384 22.511 1.00 28.47 346 ILE B C 1
ATOM 4538 O O . ILE B 1 272 ? -1.443 10.288 22.148 1.00 30.05 346 ILE B O 1
ATOM 4543 N N . LEU B 1 273 ? -0.678 11.673 23.739 1.00 28.69 347 LEU B N 1
ATOM 4544 C CA . LEU B 1 273 ? -0.524 10.676 24.819 1.00 30.76 347 LEU B CA 1
ATOM 4545 C C . LEU B 1 273 ? -1.883 10.074 25.219 1.00 40.95 347 LEU B C 1
ATOM 4546 O O . LEU B 1 273 ? -1.879 8.879 25.594 1.00 41.82 347 LEU B O 1
ATOM 4551 N N . LYS B 1 274 ? -2.987 10.835 25.201 1.00 36.31 348 LYS B N 1
ATOM 4552 C CA . LYS B 1 274 ? -4.335 10.264 25.500 1.00 42.66 348 LYS B CA 1
ATOM 4553 C C . LYS B 1 274 ? -4.790 9.361 24.341 1.00 44.26 348 LYS B C 1
ATOM 4554 O O . LYS B 1 274 ? -5.304 8.277 24.625 1.00 44.73 348 LYS B O 1
ATOM 4560 N N . MET B 1 275 ? -4.632 9.820 23.092 1.00 43.20 349 MET B N 1
ATOM 4561 C CA . MET B 1 275 ? -5.086 9.115 21.856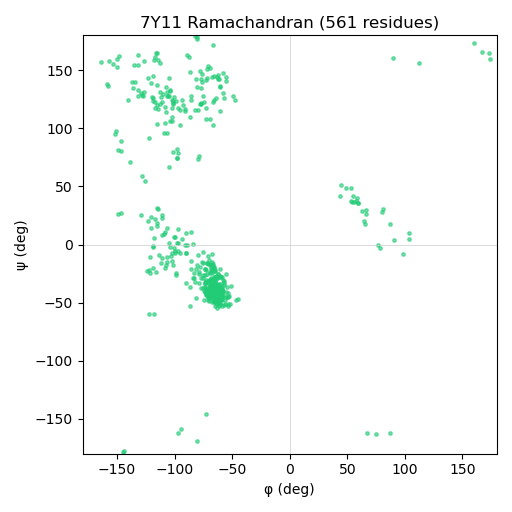 1.00 44.31 349 MET B CA 1
ATOM 4562 C C . MET B 1 275 ? -4.282 7.817 21.752 1.00 44.75 349 MET B C 1
ATOM 4563 O O . MET B 1 275 ? -4.843 6.816 21.279 1.00 44.68 349 MET B O 1
ATOM 4568 N N . LEU B 1 276 ? -3.053 7.811 22.267 1.00 48.52 350 LEU B N 1
ATOM 4569 C CA . LEU B 1 276 ? -2.238 6.584 22.468 1.00 48.92 350 LEU B CA 1
ATOM 4570 C C . LEU B 1 276 ? -2.985 5.651 23.426 1.00 49.92 350 LEU B C 1
ATOM 4571 O O . LEU B 1 276 ? -3.230 4.489 23.077 1.00 50.68 350 LEU B O 1
ATOM 4576 N N . GLN B 1 277 ? -3.412 6.172 24.564 1.00 51.78 351 GLN B N 1
ATOM 4577 C CA . GLN B 1 277 ? -4.000 5.387 25.691 1.00 57.84 351 GLN B CA 1
ATOM 4578 C C . GLN B 1 277 ? -5.428 4.891 25.376 1.00 62.25 351 GLN B C 1
ATOM 4579 O O . GLN B 1 277 ? -5.797 3.807 25.875 1.00 55.24 351 GLN B O 1
ATOM 4585 N N . SER B 1 278 ? -6.212 5.652 24.599 1.00 62.37 352 SER B N 1
ATOM 4586 C CA . SER B 1 278 ? -7.628 5.355 24.242 1.00 62.07 352 SER B CA 1
ATOM 4587 C C . SER B 1 278 ? -7.745 5.075 22.744 1.00 62.07 352 SER B C 1
ATOM 4588 O O . SER B 1 278 ? -7.854 6.046 22.007 1.00 56.88 352 SER B O 1
#

B-factor: mean 35.65, std 14.57, range [18.08, 129.83]

Sequence (565 aa):
LTIEDIHDVEELRAVDEFRNLLVSENLLPPTLDDYHIMLRFLKARKFDIGKTKLMWSNMIKWRKDFGTDTIFEDFEFEEFDEVLKYYPHGYHGVDKEGRPVYIERLGLVDPAKLMQVTTVERFIRYHVREFEKTVNIKLPACCIAAKRHIDSSTTILDVQGVGFKNFSKPARDLIIQLQKIDNDNYPETLHRMFIINGGSGFKLVWATVKQFLDPKTVTKIHVIGNKYQNKLLEIIDASQLPDFLGGTCTCADRGGCMRSDKGPWNDPEILKMLQSGGPLCRHNSALNSLTIEDIHDVEELRAVDEFRNLLVSENLLPPTLDDYHIMLRFLKARKFDIGKTKLMWSNMIKWRKDFGTDTIFEDFEFEEFDEVLKYYPHGYHGVDKEGRPVYIERLGLVDPAKLMQVTTVERFIRYHVREFEKTVNIKLPACCIAAKRHIDSSTTILDVQGVGFKNFSKPARDLIIQLQKIDNDNYPETLHRMFIINGGSGFKLVWATVKQFLDPKTVTKIHVIGNKYQNKLLEIIDASQLPDFLGGTCTCADRGGCMRSDKGPWNDPEILKMLQS

Secondary structure (DSSP, 8-state):
---B-PPPHHHHHHHHHHHHHHHHTT---GGG--HHHHHHHHHHTTT-HHHHHHHHHHHHHHHHHHTGGGHHHH---TTHHHHHHHS-EEEEEE-TTSPEEEEEEGGG--HHHHHHH--HHHHHHHHHHHHHHIIIIIHHHHHHHHTB----EEEEEE-TT--GGG--HHHHHHHHHHHHHHHHHSTT-EEEEEEES--GGGHHHHHHHHTTS-HHHHHTEEE--S--HHHHHHHS-GGGSBGGGTSSB--GGGT-HHHH--SGGG-HHHHHHHHHPPPS-HHHHHHH-/---B----HHHHHHHHHHHHHHHHTT---GGG--HHHHHHHHHHTTT-HHHHHHHHHHHHHHHHHHTGGGHHHH---TTHHHHHHHS-EEEEEE-TTSPEEEEEEGGG--HHHHHHH--HHHHHHHHHHHHHHIIIIIHHHHHHHHTB----EEEEEE-TT--GGG--HHHHHHHHHHHHHHHHHSTT-EEEEEEES--GGGHHHHHHHHTTS-HHHHHTEEEEES--HHHHHHHS-GGGSBGGGTSSB--TTTT-TTTS--SGGG-HHHHHHHH-